Protein AF-A0A1A6H3R3-F1 (afdb_monomer)

Organism: Neotoma lepida (NCBI:txid56216)

Sequence (403 aa):
VIEYALLKLENAYKIPNLRVQGRVCKTNLPSNTAFRGFGFPQGAFVTETWVSAVAAKCHLPPEKVRELNMYKTIDRTIHKQEFDPANLIKCWETCMDNSSYCSRKRAVEEFNQQSFWKKRGIAIIPMKFSVGFPRTFYNQVASRELKIPMSYIHLDEMNTVTVPNTIATGGSTGADVNGRAVQNACQILMKRLEPIISQNPNGTWEEWNIRTDIVMDGCYSINPAVDIGQELKYSPEGVLYTRGPNQYKIPSVTDIPEEFHVSLLTPTQNPKAIYSSKGLGEAGLFLGSSVFFAIADAVAAARKERGLPPMWAMNSPATAELIRMACEDQFTDLPITPEAEAPLGGDAVVRLTGTKYGCGSGGCGACTVMVSRYDPENKKIQYPLHWPGHALGTSGKDKEPCP

Secondary structure (DSSP, 8-state):
-HHHHHHHTTTTB--SS------PPP-SS------TTTTHHHHHHHHHHHHHHHHHHHT--HHHHHHHHB--SSEE-TT--EE--HHHHHHHHHHHHHTTHHHHHHHHHHHHHH-SS---------------S----HHHHHHHHHT--GGG-------TTTSTTPPP--SS-HHHHHHHHHHHHHHHHHHHHHHHHTTSTT--HHHH-S-----------------S-----B-TT--B---STTTS----TTTS-SS-----------TTSGGG----TTTHHHHTHHHHHHHHHHHHHHHHHTTPPP-S--PSS--HHHHHHHS--TTTS----GGGG---SSS------SS----SS---TT------EEETTTTEEE---PPP---------------

Radius of gyration: 30.57 Å; Cα contacts (8 Å, |Δi|>4): 414; chains: 1; bounding box: 110×46×75 Å

InterPro domains:
  IPR001041 2Fe-2S ferredoxin-type iron-sulfur binding domain [PF00111] (352-375)
  IPR006058 2Fe-2S ferredoxin, iron-sulphur binding site [PS00197] (359-367)
  IPR008274 Aldehyde oxidase/xanthine dehydrogenase, first molybdopterin binding domain [PF02738] (1-70)
  IPR012675 Beta-grasp domain superfamily [G3DSA:3.10.20.30] (344-387)
  IPR016208 Aldehyde oxidase/xanthine dehydrogenase-like [PTHR45444] (1-208)
  IPR036010 2Fe-2S ferredoxin-like superfamily [SSF54292] (350-379)
  IPR037165 Aldehyde oxidase/xanthine dehydrogenase, molybdopterin binding domain superfamily [SSF56003] (2-337)
  IPR046867 Aldehyde oxidase/xanthine dehydrogenase, second molybdopterin binding domain [PF20256] (136-198)

Nearest PDB structures (foldseek):
  7orc-assembly1_A  TM=9.063E-01  e=1.364E-25  Homo sapiens
  6q6q-assembly1_A-2  TM=8.972E-01  e=1.618E-23  Homo sapiens
  3b9j-assembly2_K  TM=9.014E-01  e=1.440E-23  Bos taurus
  6abu-assembly1_A  TM=9.031E-01  e=2.218E-20  Rattus norvegicus
  4ytz-assembly1_A  TM=9.040E-01  e=3.534E-20  Rattus norvegicus

Structure (mmCIF, N/CA/C/O backbone):
data_AF-A0A1A6H3R3-F1
#
_entry.id   AF-A0A1A6H3R3-F1
#
loop_
_atom_site.group_PDB
_atom_site.id
_atom_site.type_symbol
_atom_site.label_atom_id
_atom_site.label_alt_id
_atom_site.label_comp_id
_atom_site.label_asym_id
_atom_site.label_entity_id
_atom_site.label_seq_id
_atom_site.pdbx_PDB_ins_code
_atom_site.Cartn_x
_atom_site.Cartn_y
_atom_site.Cartn_z
_atom_site.occupancy
_atom_site.B_iso_or_equiv
_atom_site.auth_seq_id
_atom_site.auth_comp_id
_atom_site.auth_asym_id
_atom_site.auth_atom_id
_atom_site.pdbx_PDB_model_num
ATOM 1 N N . VAL A 1 1 ? 1.326 -15.790 -7.523 1.00 79.56 1 VAL A N 1
ATOM 2 C CA . VAL A 1 1 ? 0.627 -15.170 -6.367 1.00 79.56 1 VAL A CA 1
ATOM 3 C C . VAL A 1 1 ? 1.089 -15.755 -5.037 1.00 79.56 1 VAL A C 1
ATOM 5 O O . VAL A 1 1 ? 1.795 -15.041 -4.345 1.00 79.56 1 VAL A O 1
ATOM 8 N N . ILE A 1 2 ? 0.761 -17.007 -4.664 1.00 82.75 2 ILE A N 1
ATOM 9 C CA . ILE A 1 2 ? 1.041 -17.504 -3.295 1.00 82.75 2 ILE A CA 1
ATOM 10 C C . ILE A 1 2 ? 2.520 -17.379 -2.894 1.00 82.75 2 ILE A C 1
ATOM 12 O O . ILE A 1 2 ? 2.803 -16.810 -1.850 1.00 82.75 2 ILE A O 1
ATOM 16 N N . GLU A 1 3 ? 3.462 -17.773 -3.754 1.00 77.94 3 GLU A N 1
ATOM 17 C CA . GLU A 1 3 ? 4.907 -17.603 -3.522 1.00 77.94 3 GLU A CA 1
ATOM 18 C C . GLU A 1 3 ? 5.292 -16.150 -3.214 1.00 77.94 3 GLU A C 1
ATOM 20 O O . GLU A 1 3 ? 6.033 -15.892 -2.275 1.00 77.94 3 GLU A O 1
ATOM 25 N N . TYR A 1 4 ? 4.747 -15.185 -3.958 1.00 79.88 4 TYR A N 1
ATOM 26 C CA . TYR A 1 4 ? 5.016 -13.758 -3.758 1.00 79.88 4 TYR A CA 1
ATOM 27 C C . TYR A 1 4 ? 4.385 -13.221 -2.470 1.00 79.88 4 TYR A C 1
ATOM 29 O O . TYR A 1 4 ? 4.946 -12.309 -1.869 1.00 79.88 4 TYR A O 1
ATOM 37 N N . ALA A 1 5 ? 3.264 -13.790 -2.014 1.00 86.38 5 ALA A N 1
ATOM 38 C CA . ALA A 1 5 ? 2.752 -13.514 -0.676 1.00 86.38 5 ALA A CA 1
ATOM 39 C C . ALA A 1 5 ? 3.727 -14.052 0.388 1.00 86.38 5 ALA A C 1
ATOM 41 O O . ALA A 1 5 ? 4.127 -13.302 1.274 1.00 86.38 5 ALA A O 1
ATOM 42 N N . LEU A 1 6 ? 4.192 -15.303 0.261 1.00 86.69 6 LEU A N 1
ATOM 43 C CA . LEU A 1 6 ? 5.133 -15.920 1.209 1.00 86.69 6 LEU A CA 1
ATOM 44 C C . LEU A 1 6 ? 6.483 -15.176 1.284 1.00 86.69 6 LEU A C 1
ATOM 46 O O . LEU A 1 6 ? 6.991 -14.938 2.376 1.00 86.69 6 LEU A O 1
ATOM 50 N N . LEU A 1 7 ? 7.034 -14.768 0.136 1.00 81.06 7 LEU A N 1
ATOM 51 C CA . LEU A 1 7 ? 8.320 -14.061 0.011 1.00 81.06 7 LEU A CA 1
ATOM 52 C C . LEU A 1 7 ? 8.273 -12.584 0.444 1.00 81.06 7 LEU A C 1
ATOM 54 O O . LEU A 1 7 ? 9.326 -11.960 0.585 1.00 81.06 7 LEU A O 1
ATOM 58 N N . LYS A 1 8 ? 7.079 -11.995 0.601 1.00 86.25 8 LYS A N 1
ATOM 59 C CA . LYS A 1 8 ? 6.916 -10.564 0.916 1.00 86.25 8 LYS A CA 1
ATOM 60 C C . LYS A 1 8 ? 6.110 -10.274 2.194 1.00 86.25 8 LYS A C 1
ATOM 62 O O . LYS A 1 8 ? 6.109 -9.121 2.616 1.00 86.25 8 LYS A O 1
ATOM 67 N N . LEU A 1 9 ? 5.469 -11.268 2.830 1.00 92.69 9 LEU A N 1
ATOM 68 C CA . LEU A 1 9 ? 4.610 -11.061 4.017 1.00 92.69 9 LEU A CA 1
ATOM 69 C C . LEU A 1 9 ? 5.316 -10.336 5.164 1.00 92.69 9 LEU A C 1
ATOM 71 O O . LEU A 1 9 ? 4.699 -9.520 5.834 1.00 92.69 9 LEU A O 1
ATOM 75 N N . GLU A 1 10 ? 6.611 -10.619 5.349 1.00 92.12 10 GLU A N 1
ATOM 76 C CA . GLU A 1 10 ? 7.461 -10.068 6.412 1.00 92.12 10 GLU A CA 1
ATOM 77 C C . GLU A 1 10 ? 7.453 -8.534 6.444 1.00 92.12 10 GLU A C 1
ATOM 79 O O . GLU A 1 10 ? 7.733 -7.943 7.484 1.00 92.12 10 GLU A O 1
ATOM 84 N N . ASN A 1 11 ? 7.091 -7.893 5.324 1.00 94.94 11 ASN A N 1
ATOM 85 C CA . ASN A 1 11 ? 6.998 -6.451 5.173 1.00 94.94 11 ASN A CA 1
ATOM 86 C C . ASN A 1 11 ? 8.236 -5.755 5.779 1.00 94.94 11 ASN A C 1
ATOM 88 O O . ASN A 1 11 ? 9.368 -6.118 5.464 1.00 94.94 11 ASN A O 1
ATOM 92 N N . ALA A 1 12 ? 8.058 -4.766 6.650 1.00 95.06 12 ALA A N 1
ATOM 93 C CA . ALA A 1 12 ? 9.150 -4.014 7.253 1.00 95.06 12 ALA A CA 1
ATOM 94 C C . ALA A 1 12 ? 9.888 -4.760 8.382 1.00 95.06 12 ALA A C 1
ATOM 96 O O . ALA A 1 12 ? 10.827 -4.197 8.945 1.00 95.06 12 ALA A O 1
ATOM 97 N N . TYR A 1 13 ? 9.481 -5.982 8.741 1.00 97.50 13 TYR A N 1
ATOM 98 C CA . TYR A 1 13 ? 9.802 -6.583 10.035 1.00 97.50 13 TYR A CA 1
ATOM 99 C C . TYR A 1 13 ? 10.842 -7.699 9.962 1.00 97.50 13 TYR A C 1
ATOM 101 O O . TYR A 1 13 ? 10.758 -8.611 9.134 1.00 97.50 13 TYR A O 1
ATOM 109 N N . LYS A 1 14 ? 11.787 -7.676 10.906 1.00 96.12 14 LYS A N 1
ATOM 110 C CA . LYS A 1 14 ? 12.678 -8.801 11.170 1.00 96.12 14 LYS A CA 1
ATOM 111 C C . LYS A 1 14 ? 12.055 -9.706 12.227 1.00 96.12 14 LYS A C 1
ATOM 113 O O . LYS A 1 14 ? 12.158 -9.446 13.420 1.00 96.12 14 LYS A O 1
ATOM 118 N N . ILE A 1 15 ? 11.460 -10.809 11.785 1.00 95.31 15 ILE A N 1
ATOM 119 C CA . ILE A 1 15 ? 11.005 -11.892 12.666 1.00 95.31 15 ILE A CA 1
ATOM 120 C C . ILE A 1 15 ? 12.123 -12.952 12.706 1.00 95.31 15 ILE A C 1
ATOM 122 O O . ILE A 1 15 ? 12.351 -13.602 11.683 1.00 95.31 15 ILE A O 1
ATOM 126 N N . PRO A 1 16 ? 12.853 -13.148 13.828 1.00 94.25 16 PRO A N 1
ATOM 127 C CA . PRO A 1 16 ? 14.031 -14.027 13.849 1.00 94.25 16 PRO A CA 1
ATOM 128 C C . PRO A 1 16 ? 13.708 -15.495 13.550 1.00 94.25 16 PRO A C 1
ATOM 130 O O . PRO A 1 16 ? 14.462 -16.168 12.851 1.00 94.25 16 PRO A O 1
ATOM 133 N N . ASN A 1 17 ? 12.562 -15.970 14.047 1.00 96.12 17 ASN A N 1
ATOM 134 C CA . ASN A 1 17 ? 12.086 -17.344 13.910 1.00 96.12 17 ASN A CA 1
ATOM 135 C C . ASN A 1 17 ? 10.733 -17.351 13.184 1.00 96.12 17 ASN A C 1
ATOM 137 O O . ASN A 1 17 ? 9.680 -17.356 13.816 1.00 96.12 17 ASN A O 1
ATOM 141 N N . LEU A 1 18 ? 10.763 -17.323 11.849 1.00 92.81 18 LEU A N 1
ATOM 142 C CA . LEU A 1 18 ? 9.571 -17.290 10.999 1.00 92.81 18 LEU A CA 1
ATOM 143 C C . LEU A 1 18 ? 9.466 -18.560 10.145 1.00 92.81 18 LEU A C 1
ATOM 145 O O . LEU A 1 18 ? 10.355 -18.859 9.348 1.00 92.81 18 LEU A O 1
ATOM 149 N N . ARG A 1 19 ? 8.341 -19.275 10.265 1.00 92.75 19 ARG A N 1
ATOM 150 C CA . ARG A 1 19 ? 7.942 -20.356 9.353 1.00 92.75 19 ARG A CA 1
ATOM 151 C C . ARG A 1 19 ? 6.573 -20.030 8.773 1.00 92.75 19 ARG A C 1
ATOM 153 O O . ARG A 1 19 ? 5.589 -20.025 9.504 1.00 92.75 19 ARG A O 1
ATOM 160 N N . VAL A 1 20 ? 6.513 -19.826 7.461 1.00 90.81 20 VAL A N 1
ATOM 161 C CA . VAL A 1 20 ? 5.258 -19.665 6.719 1.00 90.81 20 VAL A CA 1
ATOM 162 C C . VAL A 1 20 ? 5.051 -20.841 5.767 1.00 90.81 20 VAL A C 1
ATOM 164 O O . VAL A 1 20 ? 6.008 -21.411 5.246 1.00 90.81 20 VAL A O 1
ATOM 167 N N . GLN A 1 21 ? 3.792 -21.204 5.542 1.00 91.50 21 GLN A N 1
ATOM 168 C CA . GLN A 1 21 ? 3.356 -22.137 4.509 1.00 91.50 21 GLN A CA 1
ATOM 169 C C . GLN A 1 21 ? 2.146 -21.531 3.791 1.00 91.50 21 GLN A C 1
ATOM 171 O O . GLN A 1 21 ? 1.378 -20.782 4.391 1.00 91.50 21 GLN A O 1
ATOM 176 N N . GLY A 1 22 ? 1.974 -21.847 2.510 1.00 87.19 22 GLY A N 1
ATOM 177 C CA . GLY A 1 22 ? 0.857 -21.366 1.702 1.00 87.19 22 GLY A CA 1
ATOM 178 C C . GLY A 1 22 ? 0.350 -22.458 0.774 1.00 87.19 22 GLY A C 1
ATOM 179 O O . GLY A 1 22 ? 1.139 -23.238 0.243 1.00 87.19 22 GLY A O 1
ATOM 180 N N . ARG A 1 23 ? -0.967 -22.514 0.575 1.00 90.69 23 ARG A N 1
ATOM 181 C CA . ARG A 1 23 ? -1.633 -23.481 -0.304 1.00 90.69 23 ARG A CA 1
ATOM 182 C C . ARG A 1 23 ? -2.660 -22.749 -1.158 1.00 90.69 23 ARG A C 1
ATOM 184 O O . ARG A 1 23 ? -3.429 -21.949 -0.636 1.00 90.69 23 ARG A O 1
ATOM 191 N N . VAL A 1 24 ? -2.679 -23.027 -2.459 1.00 87.75 24 VAL A N 1
ATOM 192 C CA . VAL A 1 24 ? -3.758 -22.567 -3.343 1.00 87.75 24 VAL A CA 1
ATOM 193 C C . VAL A 1 24 ? -4.903 -23.570 -3.245 1.00 87.75 24 VAL A C 1
ATOM 195 O O . VAL A 1 24 ? -4.703 -24.762 -3.479 1.00 87.75 24 VAL A O 1
ATOM 198 N N . CYS A 1 25 ? -6.095 -23.097 -2.893 1.00 93.00 25 CYS A N 1
ATOM 199 C CA . CYS A 1 25 ? -7.300 -23.918 -2.839 1.00 93.00 25 CYS A CA 1
ATOM 200 C C . CYS A 1 25 ? -8.098 -23.736 -4.135 1.00 93.00 25 CYS A C 1
ATOM 202 O O . CYS A 1 25 ? -8.493 -22.620 -4.465 1.00 93.00 25 CYS A O 1
ATOM 204 N N . LYS A 1 26 ? -8.341 -24.830 -4.866 1.00 94.69 26 LYS A N 1
ATOM 205 C CA . LYS A 1 26 ? -9.278 -24.841 -5.996 1.00 94.69 26 LYS A CA 1
ATOM 206 C C . LYS A 1 26 ? -10.708 -24.833 -5.449 1.00 94.69 26 LYS A C 1
ATOM 208 O O . LYS A 1 26 ? -11.018 -25.617 -4.558 1.00 94.69 26 LYS A O 1
ATOM 213 N N . THR A 1 27 ? -11.565 -23.985 -6.004 1.00 94.38 27 THR A N 1
ATOM 214 C CA . THR A 1 27 ? -12.999 -23.901 -5.684 1.00 94.38 27 THR A CA 1
ATOM 215 C C . THR A 1 27 ? -13.824 -23.892 -6.975 1.00 94.38 27 THR A C 1
ATOM 217 O O . THR A 1 27 ? -13.267 -23.889 -8.073 1.00 94.38 27 THR A O 1
ATOM 220 N N . ASN A 1 28 ? -15.152 -23.887 -6.849 1.00 95.94 28 ASN A N 1
ATOM 221 C CA . ASN A 1 28 ? -16.098 -23.789 -7.967 1.00 95.94 28 ASN A CA 1
ATOM 222 C C . ASN A 1 28 ? -16.437 -22.331 -8.352 1.00 95.94 28 ASN A C 1
ATOM 224 O O . ASN A 1 28 ? -17.413 -22.092 -9.057 1.00 95.94 28 ASN A O 1
ATOM 228 N N . LEU A 1 29 ? -15.644 -21.359 -7.888 1.00 92.31 29 LEU A N 1
ATOM 229 C CA . LEU A 1 29 ? -15.776 -19.942 -8.239 1.00 92.31 29 LEU A CA 1
ATOM 230 C C . LEU A 1 29 ? -14.977 -19.607 -9.518 1.00 92.31 29 LEU A C 1
ATOM 232 O O . LEU A 1 29 ? -14.100 -20.384 -9.910 1.00 92.31 29 LEU A O 1
ATOM 236 N N . PRO A 1 30 ? -15.223 -18.447 -10.162 1.00 86.31 30 PRO A N 1
ATOM 237 C CA . PRO A 1 30 ? -14.404 -17.968 -11.275 1.00 86.31 30 PRO A CA 1
ATOM 238 C C . PRO A 1 30 ? -12.906 -17.927 -10.936 1.00 86.31 30 PRO A C 1
ATOM 240 O O . PRO A 1 30 ? -12.512 -17.615 -9.810 1.00 86.31 30 PRO A O 1
ATOM 243 N N . SER A 1 31 ? -12.054 -18.228 -11.921 1.00 89.31 31 SER A N 1
ATOM 244 C CA . SER A 1 31 ? -10.605 -18.288 -11.706 1.00 89.31 31 SER A CA 1
ATOM 245 C C . SER A 1 31 ? -10.021 -16.902 -11.434 1.00 89.31 31 SER A C 1
ATOM 247 O O . SER A 1 31 ? -9.825 -16.107 -12.353 1.00 89.31 31 SER A O 1
ATOM 249 N N . ASN A 1 32 ? -9.678 -16.640 -10.173 1.00 89.12 32 ASN A N 1
ATOM 250 C CA . ASN A 1 32 ? -8.906 -15.463 -9.781 1.00 89.12 32 ASN A CA 1
ATOM 251 C C . ASN A 1 32 ? -7.552 -15.412 -10.515 1.00 89.12 32 ASN A C 1
ATOM 253 O O . ASN A 1 32 ? -6.956 -16.444 -10.828 1.00 89.12 32 ASN A O 1
ATOM 257 N N . THR A 1 33 ? -7.057 -14.199 -10.768 1.00 85.19 33 THR A N 1
ATOM 258 C CA . THR A 1 33 ? -5.851 -13.941 -11.570 1.00 85.19 33 THR A CA 1
ATOM 259 C C . THR A 1 33 ? -4.924 -12.923 -10.887 1.00 85.19 33 THR A C 1
ATOM 261 O O . THR A 1 33 ? -5.093 -12.598 -9.710 1.00 85.19 33 THR A O 1
ATOM 264 N N . ALA A 1 34 ? -3.903 -12.449 -11.598 1.00 79.31 34 ALA A N 1
ATOM 265 C CA . ALA A 1 34 ? -3.024 -11.379 -11.148 1.00 79.31 34 ALA A CA 1
ATOM 266 C C . ALA A 1 34 ? -3.806 -10.081 -10.875 1.00 79.31 34 ALA A C 1
ATOM 268 O O . ALA A 1 34 ? -4.594 -9.630 -11.702 1.00 79.31 34 ALA A O 1
ATOM 269 N N . PHE A 1 35 ? -3.516 -9.441 -9.745 1.00 86.62 35 PHE A N 1
ATOM 270 C CA . PHE A 1 35 ? -3.922 -8.068 -9.450 1.00 86.62 35 PHE A CA 1
ATOM 271 C C . PHE A 1 35 ? -2.700 -7.274 -8.976 1.00 86.62 35 PHE A C 1
ATOM 273 O O . PHE A 1 35 ? -1.692 -7.871 -8.580 1.00 86.62 35 PHE A O 1
ATOM 280 N N . ARG A 1 36 ? -2.785 -5.940 -9.012 1.00 80.56 36 ARG A N 1
ATOM 281 C CA . ARG A 1 36 ? -1.736 -5.007 -8.565 1.00 80.56 36 ARG A CA 1
ATOM 282 C C . ARG A 1 36 ? -1.201 -5.426 -7.182 1.00 80.56 36 ARG A C 1
ATOM 284 O O . ARG A 1 36 ? -1.977 -5.660 -6.261 1.00 80.56 36 ARG A O 1
ATOM 291 N N . GLY A 1 37 ? 0.114 -5.593 -7.048 1.00 78.88 37 GLY A N 1
ATOM 292 C CA . GLY A 1 37 ? 0.788 -6.060 -5.826 1.00 78.88 37 GLY A CA 1
ATOM 293 C C . GLY A 1 37 ? 0.979 -7.583 -5.730 1.00 78.88 37 GLY A C 1
ATOM 294 O O . GLY A 1 37 ? 1.778 -8.043 -4.912 1.00 78.88 37 GLY A O 1
ATOM 295 N N . PHE A 1 38 ? 0.292 -8.369 -6.566 1.00 85.06 38 PHE A N 1
ATOM 296 C CA . PHE A 1 38 ? 0.531 -9.797 -6.838 1.00 85.06 38 PHE A CA 1
ATOM 297 C C . PHE A 1 38 ? 0.678 -10.720 -5.603 1.00 85.06 38 PHE A C 1
ATOM 299 O O . PHE A 1 38 ? 1.479 -11.656 -5.593 1.00 85.06 38 PHE A O 1
ATOM 306 N N . GLY A 1 39 ? -0.113 -10.486 -4.552 1.00 86.69 39 GLY A N 1
ATOM 307 C CA . GLY A 1 39 ? -0.076 -11.258 -3.299 1.00 86.69 39 GLY A CA 1
ATOM 308 C C . GLY A 1 39 ? 0.560 -10.520 -2.117 1.00 86.69 39 GLY A C 1
ATOM 309 O O . GLY A 1 39 ? 0.365 -10.933 -0.974 1.00 86.69 39 GLY A O 1
ATOM 310 N N . PHE A 1 40 ? 1.284 -9.419 -2.358 1.00 90.44 40 PHE A N 1
ATOM 311 C CA . PHE A 1 40 ? 1.848 -8.602 -1.279 1.00 90.44 40 PHE A CA 1
ATOM 312 C C . PHE A 1 40 ? 0.784 -7.947 -0.388 1.00 90.44 40 PHE A C 1
ATOM 314 O O . PHE A 1 40 ? 0.913 -8.113 0.823 1.00 90.44 40 PHE A O 1
ATOM 321 N N . PRO A 1 41 ? -0.270 -7.277 -0.913 1.00 93.06 41 PRO A N 1
ATOM 322 C CA . PRO A 1 41 ? -1.287 -6.670 -0.057 1.00 93.06 41 PRO A CA 1
ATOM 323 C C . PRO A 1 41 ? -1.907 -7.690 0.900 1.00 93.06 41 PRO A C 1
ATOM 325 O O . PRO A 1 41 ? -2.024 -7.418 2.086 1.00 93.06 41 PRO A O 1
ATOM 328 N N . GLN A 1 42 ? -2.201 -8.898 0.411 1.00 93.38 42 GLN A N 1
ATOM 329 C CA . GLN A 1 42 ? -2.749 -9.994 1.209 1.00 93.38 42 GLN A CA 1
ATOM 330 C C . GLN A 1 42 ? -1.766 -10.473 2.295 1.00 93.38 42 GLN A C 1
ATOM 332 O O . GLN A 1 42 ? -2.141 -10.576 3.460 1.00 93.38 42 GLN A O 1
ATOM 337 N N . GLY A 1 43 ? -0.508 -10.757 1.933 1.00 94.62 43 GLY A N 1
ATOM 338 C CA . GLY A 1 43 ? 0.492 -11.276 2.877 1.00 94.62 43 GLY A CA 1
ATOM 339 C C . GLY A 1 43 ? 0.924 -10.258 3.938 1.00 94.62 43 GLY A C 1
ATOM 340 O O . GLY A 1 43 ? 1.038 -10.594 5.118 1.00 94.62 43 GLY A O 1
ATOM 341 N N . ALA A 1 44 ? 1.138 -9.005 3.534 1.00 94.81 44 ALA A N 1
ATOM 342 C CA . ALA A 1 44 ? 1.543 -7.939 4.442 1.00 94.81 44 ALA A CA 1
ATOM 343 C C . ALA A 1 44 ? 0.388 -7.484 5.345 1.00 94.81 44 ALA A C 1
ATOM 345 O O . ALA A 1 44 ? 0.616 -7.272 6.532 1.00 94.81 44 ALA A O 1
ATOM 346 N N . PHE A 1 45 ? -0.854 -7.429 4.843 1.00 96.00 45 PHE A N 1
ATOM 347 C CA . PHE A 1 45 ? -2.034 -7.130 5.666 1.00 96.00 45 PHE A CA 1
ATOM 348 C C . PHE A 1 45 ? -2.189 -8.128 6.817 1.00 96.00 45 PHE A C 1
ATOM 350 O O . PHE A 1 45 ? -2.345 -7.713 7.961 1.00 96.00 45 PHE A O 1
ATOM 357 N N . VAL A 1 46 ? -2.050 -9.430 6.538 1.00 95.81 46 VAL A N 1
ATOM 358 C CA . VAL A 1 46 ? -2.069 -10.484 7.567 1.00 95.81 46 VAL A CA 1
ATOM 359 C C . VAL A 1 46 ? -0.987 -10.251 8.632 1.00 95.81 46 VAL A C 1
ATOM 361 O O . VAL A 1 46 ? -1.257 -10.387 9.824 1.00 95.81 46 VAL A O 1
ATOM 364 N N . THR A 1 47 ? 0.212 -9.825 8.227 1.00 96.50 47 THR A N 1
ATOM 365 C CA . THR A 1 47 ? 1.305 -9.519 9.164 1.00 96.50 47 THR A CA 1
ATOM 366 C C . THR A 1 47 ? 1.038 -8.244 9.976 1.00 96.50 47 THR A C 1
ATOM 368 O O . THR A 1 47 ? 1.258 -8.246 11.185 1.00 96.50 47 THR A O 1
ATOM 371 N N . GLU A 1 48 ? 0.483 -7.182 9.384 1.00 97.31 48 GLU A N 1
ATOM 372 C CA . GLU A 1 48 ? 0.040 -5.988 10.127 1.00 97.31 48 GLU A CA 1
ATOM 373 C C . GLU A 1 48 ? -1.100 -6.285 11.110 1.00 97.31 48 GLU A C 1
ATOM 375 O O . GLU A 1 48 ? -1.160 -5.673 12.182 1.00 97.31 48 GLU A O 1
ATOM 380 N N . THR A 1 49 ? -1.984 -7.239 10.790 1.00 95.62 49 THR A N 1
ATOM 381 C CA . THR A 1 49 ? -2.995 -7.739 11.730 1.00 95.62 49 THR A CA 1
ATOM 382 C C . THR A 1 49 ? -2.319 -8.402 12.930 1.00 95.62 49 THR A C 1
ATOM 384 O O . THR A 1 49 ? -2.678 -8.090 14.063 1.00 95.62 49 THR A O 1
ATOM 387 N N . TRP A 1 50 ? -1.291 -9.236 12.721 1.00 93.06 50 TRP A N 1
ATOM 388 C CA . TRP A 1 50 ? -0.515 -9.823 13.824 1.00 93.06 50 TRP A CA 1
ATOM 389 C C . TRP A 1 50 ? 0.206 -8.760 14.664 1.00 93.06 50 TRP A C 1
ATOM 391 O O . TRP A 1 50 ? 0.142 -8.815 15.890 1.00 93.06 50 TRP A O 1
ATOM 401 N N . VAL A 1 51 ? 0.856 -7.774 14.034 1.00 95.38 51 VAL A N 1
ATOM 402 C CA . VAL A 1 51 ? 1.555 -6.688 14.749 1.00 95.38 51 VAL A CA 1
ATOM 403 C C . VAL A 1 51 ? 0.577 -5.853 15.582 1.00 95.38 51 VAL A C 1
ATOM 405 O O . VAL A 1 51 ? 0.854 -5.559 16.746 1.00 95.38 51 VAL A O 1
ATOM 408 N N . SER A 1 52 ? -0.596 -5.535 15.031 1.00 94.06 52 SER A N 1
ATOM 409 C CA . SER A 1 52 ? -1.665 -4.823 15.748 1.00 94.06 52 SER A CA 1
ATOM 410 C C . SER A 1 52 ? -2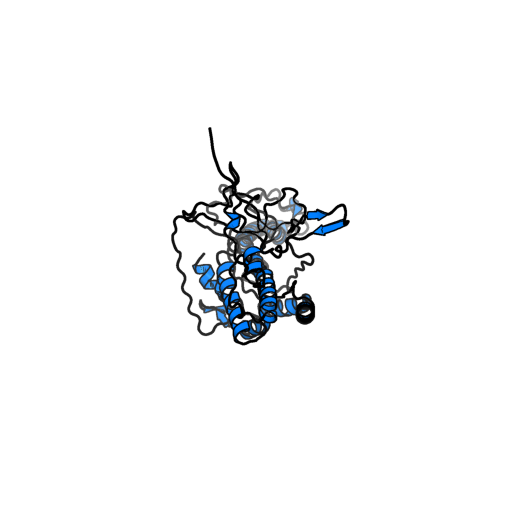.241 -5.658 16.904 1.00 94.06 52 SER A C 1
ATOM 412 O O . SER A 1 52 ? -2.462 -5.127 17.992 1.00 94.06 52 SER A O 1
ATOM 414 N N . ALA A 1 53 ? -2.407 -6.974 16.720 1.00 94.00 53 ALA A N 1
ATOM 415 C CA . ALA A 1 53 ? -2.849 -7.892 17.773 1.00 94.00 53 ALA A CA 1
ATOM 416 C C . ALA A 1 53 ? -1.827 -8.006 18.920 1.00 94.00 53 ALA A C 1
ATOM 418 O O . ALA A 1 53 ? -2.208 -7.985 20.091 1.00 94.00 53 ALA A O 1
ATOM 419 N N . VAL A 1 54 ? -0.528 -8.075 18.600 1.00 94.75 54 VAL A N 1
ATOM 420 C CA . VAL A 1 54 ? 0.564 -8.061 19.590 1.00 94.75 54 VAL A CA 1
ATOM 421 C C . VAL A 1 54 ? 0.585 -6.734 20.349 1.00 94.75 54 VAL A C 1
ATOM 423 O O . VAL A 1 54 ? 0.675 -6.747 21.573 1.00 94.75 54 VAL A O 1
ATOM 426 N N . ALA A 1 55 ? 0.421 -5.597 19.666 1.00 94.44 55 ALA A N 1
ATOM 427 C CA . ALA A 1 55 ? 0.320 -4.286 20.309 1.00 94.44 55 ALA A CA 1
ATOM 428 C C . ALA A 1 55 ? -0.837 -4.219 21.317 1.00 94.44 55 ALA A C 1
ATOM 430 O O . ALA A 1 55 ? -0.615 -3.898 22.487 1.00 94.44 55 ALA A O 1
ATOM 431 N N . ALA A 1 56 ? -2.039 -4.642 20.911 1.00 91.38 56 ALA A N 1
ATOM 432 C CA . ALA A 1 56 ? -3.191 -4.741 21.805 1.00 91.38 56 ALA A CA 1
ATOM 433 C C . ALA A 1 56 ? -2.935 -5.686 22.997 1.00 91.38 56 ALA A C 1
ATOM 435 O O . ALA A 1 56 ? -3.329 -5.377 24.123 1.00 91.38 56 ALA A O 1
ATOM 436 N N . LYS A 1 57 ? -2.255 -6.822 22.774 1.00 92.12 57 LYS A N 1
ATOM 437 C CA . LYS A 1 57 ? -2.005 -7.847 23.803 1.00 92.12 57 LYS A CA 1
ATOM 438 C C . LYS A 1 57 ? -0.901 -7.468 24.793 1.00 92.12 57 LYS A C 1
ATOM 440 O O . LYS A 1 57 ? -0.959 -7.893 25.943 1.00 92.12 57 LYS A O 1
ATOM 445 N N . CYS A 1 58 ? 0.070 -6.668 24.361 1.00 93.06 58 CYS A N 1
ATOM 446 C CA . CYS A 1 58 ? 1.127 -6.104 25.201 1.00 93.06 58 CYS A CA 1
ATOM 447 C C . CYS A 1 58 ? 0.751 -4.743 25.815 1.00 93.06 58 CYS A C 1
ATOM 449 O O . CYS A 1 58 ? 1.563 -4.173 26.537 1.00 93.06 58 CYS A O 1
ATOM 451 N N . HIS A 1 59 ? -0.442 -4.211 25.518 1.00 90.75 59 HIS A N 1
ATOM 452 C CA . HIS A 1 59 ? -0.875 -2.853 25.878 1.00 90.75 59 HIS A CA 1
ATOM 453 C C . HIS A 1 59 ? 0.091 -1.749 25.400 1.00 90.75 59 HIS A C 1
ATOM 455 O O . HIS A 1 59 ? 0.223 -0.701 26.033 1.00 90.75 59 HIS A O 1
ATOM 461 N N . LEU A 1 60 ? 0.759 -1.980 24.265 1.00 94.25 60 LEU A N 1
ATOM 462 C CA . LEU A 1 60 ? 1.708 -1.052 23.652 1.00 94.25 60 LEU A CA 1
ATOM 463 C C . LEU A 1 60 ? 1.073 -0.299 22.472 1.00 94.25 60 LEU A C 1
ATOM 465 O O . LEU A 1 60 ? 0.224 -0.858 21.776 1.00 94.25 60 LEU A O 1
ATOM 469 N N . PRO A 1 61 ? 1.519 0.935 22.175 1.00 94.56 61 PRO A N 1
ATOM 470 C CA . PRO A 1 61 ? 1.120 1.632 20.958 1.00 94.56 61 PRO A CA 1
ATOM 471 C C . PRO A 1 61 ? 1.525 0.846 19.692 1.00 94.56 61 PRO A C 1
ATOM 473 O O . PRO A 1 61 ? 2.680 0.404 19.609 1.00 94.56 61 PRO A O 1
ATOM 476 N N . PRO A 1 62 ? 0.642 0.681 18.685 1.00 95.62 62 PRO A N 1
ATOM 477 C CA . PRO A 1 62 ? 0.953 -0.086 17.477 1.00 95.62 62 PRO A CA 1
ATOM 478 C C . PRO A 1 62 ? 2.202 0.401 16.738 1.00 95.62 62 PRO A C 1
ATOM 480 O O . PRO A 1 62 ? 3.020 -0.415 16.319 1.00 95.62 62 PRO A O 1
ATOM 483 N N . GLU A 1 63 ? 2.410 1.714 16.636 1.00 96.44 63 GLU A N 1
ATOM 484 C CA . GLU A 1 63 ? 3.608 2.301 16.030 1.00 96.44 63 GLU A CA 1
ATOM 485 C C . GLU A 1 63 ? 4.904 1.909 16.762 1.00 96.44 63 GLU A C 1
ATOM 487 O O . GLU A 1 63 ? 5.941 1.748 16.123 1.00 96.44 63 GLU A O 1
ATOM 492 N N . LYS A 1 64 ? 4.853 1.655 18.077 1.00 97.12 64 LYS A N 1
ATOM 493 C CA . LYS A 1 64 ? 6.026 1.221 18.850 1.00 97.12 64 LYS A CA 1
ATOM 494 C C . LYS A 1 64 ? 6.312 -0.268 18.705 1.00 97.12 64 LYS A C 1
ATOM 496 O O . LYS A 1 64 ? 7.478 -0.639 18.609 1.00 97.12 64 LYS A O 1
ATOM 501 N N . VAL A 1 65 ? 5.296 -1.120 18.562 1.00 97.69 65 VAL A N 1
ATOM 502 C CA . VAL A 1 65 ? 5.530 -2.529 18.185 1.00 97.69 65 VAL A CA 1
ATOM 503 C C . VAL A 1 65 ? 6.069 -2.633 16.753 1.00 97.69 65 VAL A C 1
ATOM 505 O O . VAL A 1 65 ? 6.974 -3.435 16.506 1.00 97.69 65 VAL A O 1
ATOM 508 N N . ARG A 1 66 ? 5.601 -1.775 15.834 1.00 97.75 66 ARG A N 1
ATOM 509 C CA . ARG A 1 66 ? 6.170 -1.639 14.481 1.00 97.75 66 ARG A CA 1
ATOM 510 C C . ARG A 1 66 ? 7.637 -1.216 14.528 1.00 97.75 66 ARG A C 1
ATOM 512 O O . ARG A 1 66 ? 8.478 -1.909 13.963 1.00 97.75 66 ARG A O 1
ATOM 519 N N . GLU A 1 67 ? 7.961 -0.144 15.252 1.00 96.94 67 GLU A N 1
ATOM 520 C CA . GLU A 1 67 ? 9.344 0.320 15.426 1.00 96.94 67 GLU A CA 1
ATOM 521 C C . GLU A 1 67 ? 10.259 -0.749 16.026 1.00 96.94 67 GLU A C 1
ATOM 523 O O . GLU A 1 67 ? 11.368 -0.920 15.525 1.00 96.94 67 GLU A O 1
ATOM 528 N N . LEU A 1 68 ? 9.826 -1.467 17.067 1.00 97.38 68 LEU A N 1
ATOM 529 C CA . LEU A 1 68 ? 10.641 -2.485 17.742 1.00 97.38 68 LEU A CA 1
ATOM 530 C C . LEU A 1 68 ? 11.007 -3.661 16.826 1.00 97.38 68 LEU A C 1
ATOM 532 O O . LEU A 1 68 ? 12.115 -4.182 16.926 1.00 97.38 68 LEU A O 1
ATOM 536 N N . ASN A 1 69 ? 10.104 -4.060 15.925 1.00 97.62 69 ASN A N 1
ATOM 537 C CA . ASN A 1 69 ? 10.303 -5.210 15.036 1.00 97.62 69 ASN A CA 1
ATOM 538 C C . ASN A 1 69 ? 10.831 -4.830 13.640 1.00 97.62 69 ASN A C 1
ATOM 540 O O . ASN A 1 69 ? 11.192 -5.715 12.864 1.00 97.62 69 ASN A O 1
ATOM 544 N N . MET A 1 70 ? 10.864 -3.542 13.281 1.00 97.06 70 MET A N 1
ATOM 545 C CA . MET A 1 70 ? 11.341 -3.082 11.972 1.00 97.06 70 MET A CA 1
ATOM 546 C C . MET A 1 70 ? 12.852 -3.313 11.797 1.00 97.06 70 MET A C 1
ATOM 548 O O . MET A 1 70 ? 13.621 -3.059 12.724 1.00 97.06 70 MET A O 1
ATOM 552 N N . TYR A 1 71 ? 13.284 -3.743 10.601 1.00 95.06 71 TYR A N 1
ATOM 553 C CA . TYR A 1 71 ? 14.707 -3.914 10.252 1.00 95.06 71 TYR A CA 1
ATOM 554 C C . TYR A 1 71 ? 15.543 -2.674 10.641 1.00 95.06 71 TYR A C 1
ATOM 556 O O . TYR A 1 71 ? 15.188 -1.550 10.284 1.00 95.06 71 TYR A O 1
ATOM 564 N N . LYS A 1 72 ? 16.657 -2.884 11.362 1.00 93.25 72 LYS A N 1
ATOM 565 C CA . LYS A 1 72 ? 17.522 -1.812 11.912 1.00 93.25 72 LYS A CA 1
ATOM 566 C C . LYS A 1 72 ? 18.872 -1.665 11.219 1.00 93.25 72 LYS A C 1
ATOM 568 O O . LYS A 1 72 ? 19.358 -0.554 11.053 1.00 93.25 72 LYS A O 1
ATOM 573 N N . THR A 1 73 ? 19.468 -2.780 10.822 1.00 95.12 73 THR A N 1
ATOM 574 C CA . THR A 1 73 ? 20.771 -2.863 10.152 1.00 95.12 73 THR A CA 1
ATOM 575 C C . THR A 1 73 ? 20.633 -3.671 8.868 1.00 95.12 73 THR A C 1
ATOM 577 O O . THR A 1 73 ? 19.593 -4.292 8.639 1.00 95.12 73 THR A O 1
ATOM 580 N N . ILE A 1 74 ? 21.688 -3.703 8.049 1.00 92.31 74 ILE A N 1
ATOM 581 C CA . ILE A 1 74 ? 21.780 -4.655 6.937 1.00 92.31 74 ILE A CA 1
ATOM 582 C C . ILE A 1 74 ? 21.602 -6.074 7.495 1.00 92.31 74 ILE A C 1
ATOM 584 O O . ILE A 1 74 ? 22.267 -6.457 8.459 1.00 92.31 74 ILE A O 1
ATOM 588 N N . ASP A 1 75 ? 20.658 -6.820 6.928 1.00 92.44 75 ASP A N 1
ATOM 589 C CA . ASP A 1 75 ? 20.233 -8.131 7.422 1.00 92.44 75 ASP A CA 1
ATOM 590 C C . ASP A 1 75 ? 19.541 -8.924 6.293 1.00 92.44 75 ASP A C 1
ATOM 592 O O . ASP A 1 75 ? 19.378 -8.445 5.168 1.00 92.44 75 ASP A O 1
ATOM 596 N N . ARG A 1 76 ? 19.153 -10.172 6.561 1.00 85.56 76 ARG A N 1
ATOM 597 C CA . ARG A 1 76 ? 18.568 -11.107 5.600 1.00 85.56 76 ARG A CA 1
ATOM 598 C C . ARG A 1 76 ? 17.075 -11.335 5.826 1.00 85.56 76 ARG A C 1
ATOM 600 O O . ARG A 1 76 ? 16.637 -11.646 6.938 1.00 85.56 76 ARG A O 1
ATOM 607 N N . THR A 1 77 ? 16.356 -11.273 4.710 1.00 85.06 77 THR A N 1
ATOM 608 C CA . THR A 1 77 ? 14.957 -11.691 4.507 1.00 85.06 77 THR A CA 1
ATOM 609 C C . THR A 1 77 ? 14.737 -13.190 4.759 1.00 85.06 77 THR A C 1
ATOM 611 O O . THR A 1 77 ? 15.696 -13.969 4.873 1.00 85.06 77 THR A O 1
ATOM 614 N N . ILE A 1 78 ? 13.475 -13.633 4.796 1.00 84.69 78 ILE A N 1
ATOM 615 C CA . ILE A 1 78 ? 13.088 -15.045 4.954 1.00 84.69 78 ILE A CA 1
ATOM 616 C C . ILE A 1 78 ? 13.829 -15.974 3.972 1.00 84.69 78 ILE A C 1
ATOM 618 O O . ILE A 1 78 ? 14.434 -16.963 4.408 1.00 84.69 78 ILE A O 1
ATOM 622 N N . HIS A 1 79 ? 13.892 -15.595 2.689 1.00 79.00 79 HIS A N 1
ATOM 623 C CA . HIS A 1 79 ? 14.593 -16.284 1.590 1.00 79.00 79 HIS A CA 1
ATOM 624 C C . HIS A 1 79 ? 16.083 -15.920 1.466 1.00 79.00 79 HIS A C 1
ATOM 626 O O . HIS A 1 79 ? 16.701 -16.131 0.426 1.00 79.00 79 HIS A O 1
ATOM 632 N N . LYS A 1 80 ? 16.678 -15.401 2.545 1.00 80.12 80 LYS A N 1
ATOM 633 C CA . LYS A 1 80 ? 18.119 -15.144 2.740 1.00 80.12 80 LYS A CA 1
ATOM 634 C C . LYS A 1 80 ? 18.751 -14.072 1.849 1.00 80.12 80 LYS A C 1
ATOM 636 O O . LYS A 1 80 ? 19.942 -13.809 1.999 1.00 80.12 80 LYS A O 1
ATOM 641 N N . GLN A 1 81 ? 17.970 -13.396 1.007 1.00 75.69 81 GLN A N 1
ATOM 642 C CA . GLN A 1 81 ? 18.405 -12.188 0.309 1.00 75.69 81 GLN A CA 1
ATOM 643 C C . GLN A 1 81 ? 18.714 -11.078 1.324 1.00 75.69 81 GLN A C 1
ATOM 645 O O . GLN A 1 81 ? 17.924 -10.836 2.240 1.00 75.69 81 GLN A O 1
ATOM 650 N N . GLU A 1 82 ? 19.848 -10.410 1.136 1.00 85.44 82 GLU A N 1
ATOM 651 C CA . GLU A 1 82 ? 20.286 -9.252 1.916 1.00 85.44 82 GLU A CA 1
ATOM 652 C C . GLU A 1 82 ? 19.449 -7.998 1.611 1.00 85.44 82 GLU A C 1
ATOM 654 O O . GLU A 1 82 ? 19.026 -7.771 0.472 1.00 85.44 82 GLU A O 1
ATOM 659 N N . PHE A 1 83 ? 19.207 -7.188 2.640 1.00 84.44 83 PHE A N 1
ATOM 660 C CA . PHE A 1 83 ? 18.414 -5.967 2.589 1.00 84.44 83 PHE A CA 1
ATOM 661 C C . PHE A 1 83 ? 19.035 -4.884 3.481 1.00 84.44 83 PHE A C 1
ATOM 663 O O . PHE A 1 83 ? 19.310 -5.129 4.653 1.00 84.44 83 PHE A O 1
ATOM 670 N N . ASP A 1 84 ? 19.209 -3.683 2.926 1.00 87.12 84 ASP A N 1
ATOM 671 C CA . ASP A 1 84 ? 19.576 -2.468 3.658 1.00 87.12 84 ASP A CA 1
ATOM 672 C C . ASP A 1 84 ? 18.307 -1.659 4.014 1.00 87.12 84 ASP A C 1
ATOM 674 O O . ASP A 1 84 ? 17.610 -1.186 3.105 1.00 87.12 84 ASP A O 1
ATOM 678 N N . PRO A 1 85 ? 17.983 -1.481 5.310 1.00 88.38 85 PRO A N 1
ATOM 679 C CA . PRO A 1 85 ? 16.817 -0.727 5.750 1.00 88.38 85 PRO A CA 1
ATOM 680 C C . PRO A 1 85 ? 17.024 0.793 5.811 1.00 88.38 85 PRO A C 1
ATOM 682 O O . PRO A 1 85 ? 16.066 1.488 6.148 1.00 88.38 85 PRO A O 1
ATOM 685 N N . ALA A 1 86 ? 18.196 1.353 5.488 1.00 86.62 86 ALA A N 1
ATOM 686 C CA . ALA A 1 86 ? 18.477 2.782 5.688 1.00 86.62 86 ALA A CA 1
ATOM 687 C C . ALA A 1 86 ? 17.425 3.722 5.059 1.00 86.62 86 ALA A C 1
ATOM 689 O O . ALA A 1 86 ? 17.046 4.727 5.656 1.00 86.62 86 ALA A O 1
ATOM 690 N N . ASN A 1 87 ? 16.898 3.382 3.878 1.00 83.38 87 ASN A N 1
ATOM 691 C CA . ASN A 1 87 ? 15.824 4.152 3.238 1.00 83.38 87 ASN A CA 1
ATOM 692 C C . ASN A 1 87 ? 14.409 3.789 3.738 1.00 83.38 87 ASN A C 1
ATOM 694 O O . ASN A 1 87 ? 13.504 4.606 3.606 1.00 83.38 87 ASN A O 1
ATOM 698 N N . LEU A 1 88 ? 14.200 2.605 4.325 1.00 87.75 88 LEU A N 1
ATOM 699 C CA . LEU A 1 88 ? 12.944 2.234 4.997 1.00 87.75 88 LEU A CA 1
ATOM 700 C C . LEU A 1 88 ? 12.775 3.033 6.298 1.00 87.75 88 LEU A C 1
ATOM 702 O O . LEU A 1 88 ? 11.699 3.569 6.555 1.00 87.75 88 LEU A O 1
ATOM 706 N N . ILE A 1 89 ? 13.857 3.157 7.070 1.00 91.94 89 ILE A N 1
ATOM 707 C CA . ILE A 1 89 ? 13.920 3.940 8.309 1.00 91.94 89 ILE A CA 1
ATOM 708 C C . ILE A 1 89 ? 13.651 5.423 8.006 1.00 91.94 89 ILE A C 1
ATOM 710 O O . ILE A 1 89 ? 12.714 5.990 8.563 1.00 91.94 89 ILE A O 1
ATOM 714 N N . LYS A 1 90 ? 14.334 6.004 7.008 1.00 87.94 90 LYS A N 1
ATOM 715 C CA . LYS A 1 90 ? 14.073 7.385 6.556 1.00 87.94 90 LYS A CA 1
ATOM 716 C C . LYS A 1 90 ? 12.630 7.618 6.100 1.00 87.94 90 LYS A C 1
ATOM 718 O O . LYS A 1 90 ? 12.083 8.680 6.383 1.00 87.94 90 LYS A O 1
ATOM 723 N N . CYS A 1 91 ? 12.003 6.657 5.409 1.00 85.62 91 CYS A N 1
ATOM 724 C CA . CYS A 1 91 ? 10.582 6.752 5.047 1.00 85.62 91 CYS A CA 1
ATOM 725 C C . CYS A 1 91 ? 9.687 6.831 6.291 1.00 85.62 91 CYS A C 1
ATOM 727 O O . CYS A 1 91 ? 8.748 7.621 6.300 1.00 85.62 91 CYS A O 1
ATOM 729 N N . TRP A 1 92 ? 9.965 6.027 7.322 1.00 91.38 92 TRP A N 1
ATOM 730 C CA . TRP A 1 92 ? 9.214 6.039 8.581 1.00 91.38 92 TRP A CA 1
ATOM 731 C C . TRP A 1 92 ? 9.367 7.370 9.320 1.00 91.38 92 TRP A C 1
ATOM 733 O O . TRP A 1 92 ? 8.366 8.001 9.641 1.00 91.38 92 TRP A O 1
ATOM 743 N N . GLU A 1 93 ? 10.605 7.823 9.520 1.00 92.62 93 GLU A N 1
ATOM 744 C CA . GLU A 1 93 ? 10.937 9.079 10.209 1.00 92.62 93 GLU A CA 1
ATOM 745 C C . GLU A 1 93 ? 10.315 10.285 9.489 1.00 92.62 93 GLU A C 1
ATOM 747 O O . GLU A 1 93 ? 9.506 11.008 10.065 1.00 92.62 93 GLU A O 1
ATOM 752 N N . THR A 1 94 ? 10.562 10.416 8.180 1.00 88.44 94 THR A N 1
ATOM 753 C CA . THR A 1 94 ? 9.999 11.505 7.359 1.00 88.44 94 THR A CA 1
ATOM 754 C C . THR A 1 94 ? 8.465 11.478 7.346 1.00 88.44 94 THR A C 1
ATOM 756 O O . THR A 1 94 ? 7.830 12.527 7.283 1.00 88.44 94 THR A O 1
ATOM 759 N N . CYS A 1 95 ? 7.839 10.296 7.414 1.00 87.56 95 CYS A N 1
ATOM 760 C CA . CYS A 1 95 ? 6.382 10.178 7.482 1.00 87.56 95 CYS A CA 1
ATOM 761 C C . CYS A 1 95 ? 5.829 10.559 8.866 1.00 87.56 95 CYS A C 1
ATOM 763 O O . CYS A 1 95 ? 4.820 11.263 8.929 1.00 87.56 95 CYS A O 1
ATOM 765 N N . MET A 1 96 ? 6.486 10.159 9.960 1.00 92.38 96 MET A N 1
ATOM 766 C CA . MET A 1 96 ? 6.128 10.568 11.326 1.00 92.38 96 MET A CA 1
ATOM 767 C C . MET A 1 96 ? 6.157 12.095 11.480 1.00 92.38 96 MET A C 1
ATOM 769 O O . MET A 1 96 ? 5.189 12.674 11.984 1.00 92.38 96 MET A O 1
ATOM 773 N N . ASP A 1 97 ? 7.222 12.728 10.982 1.00 94.12 97 ASP A N 1
ATOM 774 C CA . ASP A 1 97 ? 7.437 14.173 11.073 1.00 94.12 97 ASP A CA 1
ATOM 775 C C . ASP A 1 97 ? 6.478 14.949 10.158 1.00 94.12 97 ASP A C 1
ATOM 777 O O . ASP A 1 97 ? 5.676 15.752 10.643 1.00 94.12 97 ASP A O 1
ATOM 781 N N . ASN A 1 98 ? 6.467 14.658 8.847 1.00 88.62 98 ASN A N 1
ATOM 782 C CA . ASN A 1 98 ? 5.622 15.377 7.882 1.00 88.62 98 ASN A CA 1
ATOM 783 C C . ASN A 1 98 ? 4.122 15.217 8.170 1.00 88.62 98 ASN A C 1
ATOM 785 O O . ASN A 1 98 ? 3.347 16.130 7.897 1.00 88.62 98 ASN A O 1
ATOM 789 N N . SER A 1 99 ? 3.691 14.073 8.717 1.00 85.94 99 SER A N 1
ATOM 790 C CA . SER A 1 99 ? 2.288 13.878 9.112 1.00 85.94 99 SER A CA 1
ATOM 791 C C . SER A 1 99 ? 1.952 14.460 10.487 1.00 85.94 99 SER A C 1
ATOM 793 O O . SER A 1 99 ? 0.770 14.489 10.833 1.00 85.94 99 SER A O 1
ATOM 795 N N . SER A 1 100 ? 2.952 14.902 11.265 1.00 95.94 100 SER A N 1
ATOM 796 C CA . SER A 1 100 ? 2.825 15.311 12.671 1.00 95.94 100 SER A CA 1
ATOM 797 C C . SER A 1 100 ? 2.121 14.256 13.542 1.00 95.94 100 SER A C 1
ATOM 799 O O . SER A 1 100 ? 1.249 14.565 14.362 1.00 95.94 100 SER A O 1
ATOM 801 N N . TYR A 1 101 ? 2.486 12.981 13.361 1.00 93.25 101 TYR A N 1
ATOM 802 C CA . TYR A 1 101 ? 1.777 11.830 13.940 1.00 93.25 101 TYR A CA 1
ATOM 803 C C . TYR A 1 101 ? 1.575 11.950 15.463 1.00 93.25 101 TYR A C 1
ATOM 805 O O . TYR A 1 101 ? 0.466 11.780 15.969 1.00 93.25 101 TYR A O 1
ATOM 813 N N . CYS A 1 102 ? 2.622 12.332 16.201 1.00 94.88 102 CYS A N 1
ATOM 814 C CA . CYS A 1 102 ? 2.622 12.398 17.668 1.00 94.88 102 CYS A CA 1
ATOM 815 C C . CYS A 1 102 ? 1.814 13.566 18.277 1.00 94.88 102 CYS A C 1
ATOM 817 O O . CYS A 1 102 ? 1.559 13.565 19.485 1.00 94.88 102 CYS A O 1
ATOM 819 N N . SER A 1 103 ? 1.416 14.580 17.498 1.00 97.31 103 SER A N 1
ATOM 820 C CA . SER A 1 103 ? 0.449 15.598 17.948 1.00 97.31 103 SER A CA 1
ATOM 821 C C . SER A 1 103 ? -0.974 15.212 17.548 1.00 97.31 103 SER A C 1
ATOM 823 O O . SER A 1 103 ? -1.868 15.235 18.393 1.00 97.31 103 SER A O 1
ATOM 825 N N . ARG A 1 104 ? -1.173 14.744 16.308 1.00 94.19 104 ARG A N 1
ATOM 826 C CA . ARG A 1 104 ? -2.480 14.268 15.822 1.00 94.19 104 ARG A CA 1
ATOM 827 C C . ARG A 1 104 ? -3.012 13.091 16.633 1.00 94.19 104 ARG A C 1
ATOM 829 O O . ARG A 1 104 ? -4.206 13.053 16.903 1.00 94.19 104 ARG A O 1
ATOM 836 N N . LYS A 1 105 ? -2.148 12.173 17.073 1.00 95.62 105 LYS A N 1
ATOM 837 C CA . LYS A 1 105 ? -2.540 11.052 17.936 1.00 95.62 105 LYS A CA 1
ATOM 838 C C . LYS A 1 105 ? -3.110 11.510 19.281 1.00 95.62 105 LYS A C 1
ATOM 840 O O . LYS A 1 105 ? -4.171 11.035 19.666 1.00 95.62 105 LYS A O 1
ATOM 845 N N . ARG A 1 106 ? -2.491 12.502 19.932 1.00 97.56 106 ARG A N 1
ATOM 846 C CA . ARG A 1 106 ? -3.039 13.105 21.161 1.00 97.56 106 ARG A CA 1
ATOM 847 C C . ARG A 1 106 ? -4.388 13.778 20.901 1.00 97.56 106 ARG A C 1
ATOM 849 O O . ARG A 1 106 ? -5.343 13.487 21.605 1.00 97.56 106 ARG A O 1
ATOM 856 N N . ALA A 1 107 ? -4.520 14.538 19.813 1.00 96.38 107 ALA A N 1
ATOM 857 C CA . ALA A 1 107 ? -5.803 15.133 19.418 1.00 96.38 107 ALA A CA 1
ATOM 858 C C . ALA A 1 107 ? -6.898 14.087 19.081 1.00 96.38 107 ALA A C 1
ATOM 860 O O . ALA A 1 107 ? -8.089 14.354 19.247 1.00 96.38 107 ALA A O 1
ATOM 861 N N . VAL A 1 108 ? -6.523 12.887 18.619 1.00 96.06 108 VAL A N 1
ATOM 862 C CA . VAL A 1 108 ? -7.437 11.742 18.440 1.00 96.06 108 VAL A CA 1
ATOM 863 C C . VAL A 1 108 ? -7.840 11.143 19.790 1.00 96.06 108 VAL A C 1
ATOM 865 O O . VAL A 1 108 ? -9.026 10.904 20.011 1.00 96.06 108 VAL A O 1
ATOM 868 N N . GLU A 1 109 ? -6.894 10.950 20.709 1.00 96.00 109 GLU A N 1
ATOM 869 C CA . GLU A 1 109 ? -7.146 10.459 22.071 1.00 96.00 109 GLU A CA 1
ATOM 870 C C . GLU A 1 109 ? -8.016 11.437 22.887 1.00 96.00 109 GLU A C 1
ATOM 872 O O . GLU A 1 109 ? -8.927 11.003 23.592 1.00 96.00 109 GLU A O 1
ATOM 877 N N . GLU A 1 110 ? -7.794 12.746 22.747 1.00 97.75 110 GLU A N 1
ATOM 878 C CA . GLU A 1 110 ? -8.596 13.830 23.333 1.00 97.75 110 GLU A CA 1
ATOM 879 C C . GLU A 1 110 ? -10.019 13.860 22.748 1.00 97.75 110 GLU A C 1
ATOM 881 O O . GLU A 1 110 ? -10.997 13.860 23.496 1.00 97.75 110 GLU A O 1
ATOM 886 N N . PHE A 1 111 ? -10.163 13.807 21.417 1.00 97.50 111 PHE A N 1
ATOM 887 C CA . PHE A 1 111 ? -11.474 13.728 20.758 1.00 97.50 111 PHE A CA 1
ATOM 888 C C . PHE A 1 111 ? -12.257 12.478 21.190 1.00 97.50 111 PHE A C 1
ATOM 890 O O . PHE A 1 111 ? -13.458 12.545 21.457 1.00 97.50 111 PHE A O 1
ATOM 897 N N . ASN A 1 112 ? -11.569 11.340 21.315 1.00 97.50 112 ASN A N 1
ATOM 898 C CA . ASN A 1 112 ? -12.165 10.074 21.735 1.00 97.50 112 ASN A CA 1
ATOM 899 C C . ASN A 1 112 ? -12.614 10.065 23.205 1.00 97.50 112 ASN A C 1
ATOM 901 O O . ASN A 1 112 ? -13.455 9.236 23.543 1.00 97.50 112 ASN A O 1
ATOM 905 N N . GLN A 1 113 ? -12.118 10.970 24.054 1.00 96.50 113 GLN A N 1
ATOM 906 C CA . GLN A 1 113 ? -12.643 11.189 25.412 1.00 96.50 113 GLN A CA 1
ATOM 907 C C . GLN A 1 113 ? -13.885 12.097 25.425 1.00 96.50 113 GLN A C 1
ATOM 909 O O . GLN A 1 113 ? -14.682 12.039 26.356 1.00 96.50 113 GLN A O 1
ATOM 914 N N . GLN A 1 114 ? -14.062 12.934 24.398 1.00 95.50 114 GLN A N 1
ATOM 915 C CA . GLN A 1 114 ? -15.134 13.934 24.315 1.00 95.50 114 GLN A CA 1
ATOM 916 C C . GLN A 1 114 ? -16.373 13.453 23.537 1.00 95.50 114 GLN A C 1
ATOM 918 O O . GLN A 1 114 ? -17.413 14.110 23.580 1.00 95.50 114 GLN A O 1
ATOM 923 N N . SER A 1 115 ? -16.295 12.335 22.803 1.00 91.75 115 SER A N 1
ATOM 924 C CA . SER A 1 115 ? -17.395 11.867 21.949 1.00 91.75 115 SER A CA 1
ATOM 925 C C . SER A 1 115 ? -17.618 10.354 22.016 1.00 91.75 115 SER A C 1
ATOM 927 O O . SER A 1 115 ? -16.824 9.574 21.502 1.00 91.75 115 SER A O 1
ATOM 929 N N . PHE A 1 116 ? -18.735 9.927 22.612 1.00 90.56 116 PHE A N 1
ATOM 930 C CA . PHE A 1 116 ? -19.125 8.512 22.747 1.00 90.56 116 PHE A CA 1
ATOM 931 C C . PHE A 1 116 ? -19.612 7.884 21.423 1.00 90.56 116 PHE A C 1
ATOM 933 O O . PHE A 1 116 ? -19.305 6.740 21.090 1.00 90.56 116 PHE A O 1
ATOM 940 N N . TRP A 1 117 ? -20.374 8.650 20.632 1.00 88.19 117 TRP A N 1
ATOM 941 C CA . TRP A 1 117 ? -21.025 8.172 19.400 1.00 88.19 117 TRP A CA 1
ATOM 942 C C . TRP A 1 117 ? -20.187 8.337 18.127 1.00 88.19 117 TRP A C 1
ATOM 944 O O . TRP A 1 117 ? -20.583 7.855 17.067 1.00 88.19 117 TRP A O 1
ATOM 954 N N . LYS A 1 118 ? -19.039 9.018 18.203 1.00 86.94 118 LYS A N 1
ATOM 955 C CA . LYS A 1 118 ? -18.096 9.182 17.091 1.00 86.94 118 LYS A CA 1
ATOM 956 C C . LYS A 1 118 ? -16.682 9.005 17.624 1.00 86.94 118 LYS A C 1
ATOM 958 O O . LYS A 1 118 ? -16.269 9.766 18.488 1.00 86.94 118 LYS A O 1
ATOM 963 N N . LYS A 1 119 ? -15.926 8.054 17.081 1.00 90.69 119 LYS A N 1
ATOM 964 C CA . LYS A 1 119 ? -14.490 7.918 17.355 1.00 90.69 119 LYS A CA 1
ATOM 965 C C . LYS A 1 119 ? -13.671 8.305 16.131 1.00 90.69 119 LYS A C 1
ATOM 967 O O . LYS A 1 119 ? -14.122 8.156 14.996 1.00 90.69 119 LYS A O 1
ATOM 972 N N . ARG A 1 120 ? -12.464 8.796 16.382 1.00 89.38 120 ARG A N 1
ATOM 973 C CA . ARG A 1 120 ? -11.371 8.899 15.413 1.00 89.38 120 ARG A CA 1
ATOM 974 C C . ARG A 1 120 ? -10.344 7.811 15.725 1.00 89.38 120 ARG A C 1
ATOM 976 O O . ARG A 1 120 ? -10.314 7.286 16.834 1.00 89.38 120 ARG A O 1
ATOM 983 N N . GLY A 1 121 ? -9.492 7.509 14.761 1.00 93.44 121 GLY A N 1
ATOM 984 C CA . GLY A 1 121 ? -8.336 6.642 14.947 1.00 93.44 121 GLY A CA 1
ATOM 985 C C . GLY A 1 121 ? -7.224 7.050 13.992 1.00 93.44 121 GLY A C 1
ATOM 986 O O . GLY A 1 121 ? -7.474 7.789 13.033 1.00 93.44 121 GLY A O 1
ATOM 987 N N . ILE A 1 122 ? -5.995 6.625 14.266 1.00 93.88 122 ILE A N 1
ATOM 988 C CA . ILE A 1 122 ? -4.824 6.993 13.464 1.00 93.88 122 ILE A CA 1
ATOM 989 C C . ILE A 1 122 ? -3.820 5.841 13.381 1.00 93.88 122 ILE A C 1
ATOM 991 O O . ILE A 1 122 ? -3.439 5.235 14.380 1.00 93.88 122 ILE A O 1
ATOM 995 N N . ALA A 1 123 ? -3.332 5.555 12.175 1.00 94.56 123 ALA A N 1
ATOM 996 C CA . ALA A 1 123 ? -2.340 4.514 11.947 1.00 94.56 123 ALA A CA 1
ATOM 997 C C . ALA A 1 123 ? -1.264 4.972 10.961 1.00 94.56 123 ALA A C 1
ATOM 999 O O . ALA A 1 123 ? -1.533 5.708 10.015 1.00 94.56 123 ALA A O 1
ATOM 1000 N N . ILE A 1 124 ? -0.046 4.489 11.187 1.00 92.69 124 ILE A N 1
ATOM 1001 C CA . ILE A 1 124 ? 1.102 4.627 10.293 1.00 92.69 124 ILE A CA 1
ATOM 1002 C C . ILE A 1 124 ? 1.663 3.224 10.034 1.00 92.69 124 ILE A C 1
ATOM 1004 O O . ILE A 1 124 ? 1.834 2.430 10.965 1.00 92.69 124 ILE A O 1
ATOM 1008 N N . ILE A 1 125 ? 1.876 2.902 8.755 1.00 93.50 125 ILE A N 1
ATOM 1009 C CA . ILE A 1 125 ? 2.219 1.560 8.264 1.00 93.50 125 ILE A CA 1
ATOM 1010 C C . ILE A 1 125 ? 3.527 1.651 7.460 1.00 93.50 125 ILE A C 1
ATOM 1012 O O . ILE A 1 125 ? 3.575 2.394 6.478 1.00 93.50 125 ILE A O 1
ATOM 1016 N N . PRO A 1 126 ? 4.595 0.926 7.839 1.00 93.19 126 PRO A N 1
ATOM 1017 C CA . PRO A 1 126 ? 5.839 0.888 7.080 1.00 93.19 126 PRO A CA 1
ATOM 1018 C C . PRO A 1 126 ? 5.706 -0.074 5.889 1.00 93.19 126 PRO A C 1
ATOM 1020 O O . PRO A 1 126 ? 4.846 -0.956 5.881 1.00 93.19 126 PRO A O 1
ATOM 1023 N N . MET A 1 127 ? 6.576 0.042 4.880 1.00 90.69 127 MET A N 1
ATOM 1024 C CA . MET A 1 127 ? 6.494 -0.822 3.697 1.00 90.69 127 MET A CA 1
ATOM 1025 C C . MET A 1 127 ? 7.849 -1.213 3.098 1.00 90.69 127 MET A C 1
ATOM 1027 O O . MET A 1 127 ? 8.613 -0.356 2.653 1.00 90.69 127 MET A O 1
ATOM 1031 N N . LYS A 1 128 ? 8.086 -2.525 2.954 1.00 89.69 128 LYS A N 1
ATOM 1032 C CA . LYS A 1 128 ? 9.201 -3.099 2.175 1.00 89.69 128 LYS A CA 1
ATOM 1033 C C . LYS A 1 128 ? 8.682 -3.838 0.936 1.00 89.69 128 LYS A C 1
ATOM 1035 O O . LYS A 1 128 ? 8.534 -5.059 0.943 1.00 89.69 128 LYS A O 1
ATOM 1040 N N . PHE A 1 129 ? 8.440 -3.108 -0.152 1.00 77.38 129 PHE A N 1
ATOM 1041 C CA . PHE A 1 129 ? 8.038 -3.711 -1.427 1.00 77.38 129 PHE A CA 1
ATOM 1042 C C . PHE A 1 129 ? 9.242 -4.051 -2.328 1.00 77.38 129 PHE A C 1
ATOM 1044 O O . PHE A 1 129 ? 10.098 -3.203 -2.580 1.00 77.38 129 PHE A O 1
ATOM 1051 N N . SER A 1 130 ? 9.293 -5.287 -2.838 1.00 71.38 130 SER A N 1
ATOM 1052 C CA . SER A 1 130 ? 10.255 -5.772 -3.849 1.00 71.38 130 SER A CA 1
ATOM 1053 C C . SER A 1 130 ? 9.588 -5.956 -5.226 1.00 71.38 130 SER A C 1
ATOM 1055 O O . SER A 1 130 ? 8.373 -6.148 -5.294 1.00 71.38 130 SER A O 1
ATOM 1057 N N . VAL A 1 131 ? 10.353 -5.879 -6.326 1.00 61.56 131 VAL A N 1
ATOM 1058 C CA . VAL A 1 131 ? 9.853 -5.418 -7.648 1.00 61.56 131 VAL A CA 1
ATOM 1059 C C . VAL A 1 131 ? 10.264 -6.283 -8.876 1.00 61.56 131 VAL A C 1
ATOM 1061 O O . VAL A 1 131 ? 11.351 -6.854 -8.858 1.00 61.56 131 VAL A O 1
ATOM 1064 N N . GLY A 1 132 ? 9.430 -6.343 -9.943 1.00 56.53 132 GLY A N 1
ATOM 1065 C CA . GLY A 1 132 ? 9.661 -7.033 -11.250 1.00 56.53 132 GLY A CA 1
ATOM 1066 C C . GLY A 1 132 ? 8.543 -6.995 -12.364 1.00 56.53 132 GLY A C 1
ATOM 1067 O O . GLY A 1 132 ? 7.619 -7.776 -12.241 1.00 56.53 132 GLY A O 1
ATOM 1068 N N . PHE A 1 133 ? 8.653 -6.197 -13.468 1.00 38.03 133 PHE A N 1
ATOM 1069 C CA . PHE A 1 133 ? 7.934 -6.139 -14.807 1.00 38.03 133 PHE A CA 1
ATOM 1070 C C . PHE A 1 133 ? 6.954 -5.025 -15.437 1.00 38.03 133 PHE A C 1
ATOM 1072 O O . PHE A 1 133 ? 6.660 -5.177 -16.618 1.00 38.03 133 PHE A O 1
ATOM 1079 N N . PRO A 1 134 ? 6.521 -3.845 -14.883 1.00 29.81 134 PRO A N 1
ATOM 1080 C CA . PRO A 1 134 ? 6.142 -2.617 -15.675 1.00 29.81 134 PRO A CA 1
ATOM 1081 C C . PRO A 1 134 ? 6.673 -1.285 -15.046 1.00 29.81 134 PRO A C 1
ATOM 1083 O O . PRO A 1 134 ? 7.193 -1.352 -13.935 1.00 29.81 134 PRO A O 1
ATOM 1086 N N . ARG A 1 135 ? 6.621 -0.060 -15.621 1.00 38.72 135 ARG A N 1
ATOM 1087 C CA . ARG A 1 135 ? 6.460 0.451 -17.015 1.00 38.72 135 ARG A CA 1
ATOM 1088 C C . ARG A 1 135 ? 6.962 1.918 -17.136 1.00 38.72 135 ARG A C 1
ATOM 1090 O O . ARG A 1 135 ? 7.103 2.585 -16.117 1.00 38.72 135 ARG A O 1
ATOM 1097 N N . THR A 1 136 ? 7.140 2.392 -18.381 1.00 42.97 136 THR A N 1
ATOM 1098 C CA . THR A 1 136 ? 7.175 3.808 -18.850 1.00 42.97 136 THR A CA 1
ATOM 1099 C C . THR A 1 136 ? 8.207 4.781 -18.261 1.00 42.97 136 THR A C 1
ATOM 1101 O O . THR A 1 136 ? 7.909 5.474 -17.297 1.00 42.97 136 THR A O 1
ATOM 1104 N N . PHE A 1 137 ? 9.338 4.946 -18.966 1.00 56.41 137 PHE A N 1
ATOM 1105 C CA . PHE A 1 137 ? 10.137 6.196 -19.036 1.00 56.41 137 PHE A CA 1
ATOM 1106 C C . PHE A 1 137 ? 10.870 6.359 -20.399 1.00 56.41 137 PHE A C 1
ATOM 1108 O O . PHE A 1 137 ? 11.855 7.083 -20.516 1.00 56.41 137 PHE A O 1
ATOM 1115 N N . TYR A 1 138 ? 10.444 5.654 -21.452 1.00 61.25 138 TYR A N 1
ATOM 1116 C CA . TYR A 1 138 ? 11.322 5.336 -22.590 1.00 61.25 138 TYR A CA 1
ATOM 1117 C C . TYR A 1 138 ? 11.732 6.537 -23.453 1.00 61.25 138 TYR A C 1
ATOM 1119 O O . TYR A 1 138 ? 12.905 6.644 -23.796 1.00 61.25 138 TYR A O 1
ATOM 1127 N N . ASN A 1 139 ? 10.842 7.498 -23.719 1.00 65.75 139 ASN A N 1
ATOM 1128 C CA . ASN A 1 139 ? 11.199 8.698 -24.492 1.00 65.75 139 ASN A CA 1
ATOM 1129 C C . ASN A 1 139 ? 12.224 9.578 -23.743 1.00 65.75 139 ASN A C 1
ATOM 1131 O O . ASN A 1 139 ? 13.015 10.265 -24.382 1.00 65.75 139 ASN A O 1
ATOM 1135 N N . GLN A 1 140 ? 12.272 9.518 -22.403 1.00 64.50 140 GLN A N 1
ATOM 1136 C CA . GLN A 1 140 ? 13.320 10.172 -21.603 1.00 64.50 140 GLN A CA 1
ATOM 1137 C C . GLN A 1 140 ? 14.659 9.422 -21.684 1.00 64.50 140 GLN A C 1
ATOM 1139 O O . GLN A 1 140 ? 15.709 10.059 -21.703 1.00 64.50 140 GLN A O 1
ATOM 1144 N N . VAL A 1 141 ? 14.635 8.085 -21.776 1.00 67.62 141 VAL A N 1
ATOM 1145 C CA . VAL A 1 141 ? 15.834 7.271 -22.050 1.00 67.62 141 VAL A CA 1
ATOM 1146 C C . VAL A 1 141 ? 16.387 7.604 -23.434 1.00 67.62 141 VAL A C 1
ATOM 1148 O O . VAL A 1 141 ? 17.545 7.993 -23.549 1.00 67.62 141 VAL A O 1
ATOM 1151 N N . ALA A 1 142 ? 15.553 7.533 -24.473 1.00 68.94 142 ALA A N 1
ATOM 1152 C CA . ALA A 1 142 ? 15.965 7.843 -25.838 1.00 68.94 142 ALA A CA 1
ATOM 1153 C C . ALA A 1 142 ? 16.485 9.287 -25.968 1.00 68.94 142 ALA A C 1
ATOM 1155 O O . ALA A 1 142 ? 17.569 9.494 -26.503 1.00 68.94 142 ALA A O 1
ATOM 1156 N N . SER A 1 143 ? 15.785 10.273 -25.391 1.00 76.25 143 SER A N 1
ATOM 1157 C CA . SER A 1 143 ? 16.213 11.682 -25.383 1.00 76.25 143 SER A CA 1
ATOM 1158 C C . SER A 1 143 ? 17.582 11.862 -24.724 1.00 76.25 143 SER A C 1
ATOM 1160 O O . SER A 1 143 ? 18.431 12.588 -25.241 1.00 76.25 143 SER A O 1
ATOM 1162 N N . ARG A 1 144 ? 17.842 11.149 -23.621 1.00 78.44 144 ARG A N 1
ATOM 1163 C CA . ARG A 1 144 ? 19.106 11.234 -22.885 1.00 78.44 144 ARG A CA 1
ATOM 1164 C C . ARG A 1 144 ? 20.276 10.540 -23.583 1.00 78.44 144 ARG A C 1
ATOM 1166 O O . ARG A 1 144 ? 21.372 11.093 -23.576 1.00 78.44 144 ARG A O 1
ATOM 1173 N N . GLU A 1 145 ? 20.077 9.352 -24.151 1.00 84.69 145 GLU A N 1
ATOM 1174 C CA . GLU A 1 145 ? 21.154 8.619 -24.838 1.00 84.69 145 GLU A CA 1
ATOM 1175 C C . GLU A 1 145 ? 21.476 9.228 -26.213 1.00 84.69 145 GLU A C 1
ATOM 1177 O O . GLU A 1 145 ? 22.649 9.338 -26.566 1.00 84.69 145 GLU A O 1
ATOM 1182 N N . LEU A 1 146 ? 20.456 9.663 -26.965 1.00 81.12 146 LEU A N 1
ATOM 1183 C CA . LEU A 1 146 ? 20.618 10.312 -28.276 1.00 81.12 146 LEU A CA 1
ATOM 1184 C C . LEU A 1 146 ? 20.979 11.806 -28.170 1.00 81.12 146 LEU A C 1
ATOM 1186 O O . LEU A 1 146 ? 21.398 12.402 -29.155 1.00 81.12 146 LEU A O 1
ATOM 1190 N N . LYS A 1 147 ? 20.841 12.405 -26.976 1.00 86.69 147 LYS A N 1
ATOM 1191 C CA . LYS A 1 147 ? 21.100 13.829 -26.669 1.00 86.69 147 LYS A CA 1
ATOM 1192 C C . LYS A 1 147 ? 20.188 14.825 -27.412 1.00 86.69 147 LYS A C 1
ATOM 1194 O O . LYS A 1 147 ? 20.548 15.990 -27.555 1.00 86.69 147 LYS A O 1
ATOM 1199 N N . ILE A 1 148 ? 19.001 14.390 -27.841 1.00 81.94 148 ILE A N 1
ATOM 1200 C CA . ILE A 1 148 ? 18.010 15.203 -28.574 1.00 81.94 148 ILE A CA 1
ATOM 1201 C C . ILE A 1 148 ? 16.781 15.540 -27.713 1.00 81.94 148 ILE A C 1
ATOM 1203 O O . ILE A 1 148 ? 16.462 14.786 -26.786 1.00 81.94 148 ILE A O 1
ATOM 1207 N N . PRO A 1 149 ? 16.045 16.633 -28.000 1.00 78.12 149 PRO A N 1
ATOM 1208 C CA . PRO A 1 149 ? 14.801 16.960 -27.302 1.00 78.12 149 PRO A CA 1
ATOM 1209 C C . PRO A 1 149 ? 13.749 15.848 -27.422 1.00 78.12 149 PRO A C 1
ATOM 1211 O O . PRO A 1 149 ? 13.625 15.208 -28.462 1.00 78.12 149 PRO A O 1
ATOM 1214 N N . MET A 1 150 ? 12.914 15.662 -26.393 1.00 69.06 150 MET A N 1
ATOM 1215 C CA . MET A 1 150 ? 11.834 14.659 -26.429 1.00 69.06 150 MET A CA 1
ATOM 1216 C C . MET A 1 150 ? 10.821 14.875 -27.568 1.00 69.06 150 MET A C 1
ATOM 1218 O O . MET A 1 150 ? 10.175 13.919 -27.980 1.00 69.06 150 MET A O 1
ATOM 1222 N N . SER A 1 151 ? 10.696 16.095 -28.105 1.00 75.81 151 SER A N 1
ATOM 1223 C CA . SER A 1 151 ? 9.852 16.400 -29.270 1.00 75.81 151 SER A CA 1
ATOM 1224 C C . SER A 1 151 ? 10.329 15.751 -30.577 1.00 75.81 151 SER A C 1
ATOM 1226 O O . SER A 1 151 ? 9.538 15.640 -31.506 1.00 75.81 151 SER A O 1
ATOM 1228 N N . TYR A 1 152 ? 11.584 15.293 -30.645 1.00 71.00 152 TYR A N 1
ATOM 1229 C CA . TYR A 1 152 ? 12.141 14.559 -31.789 1.00 71.00 152 TYR A CA 1
ATOM 1230 C C . TYR A 1 152 ? 11.850 13.049 -31.704 1.00 71.00 152 TYR A C 1
ATOM 1232 O O . TYR A 1 152 ? 12.203 12.297 -32.608 1.00 71.00 152 TYR A O 1
ATOM 1240 N N . ILE A 1 153 ? 11.240 12.579 -30.607 1.00 64.69 153 ILE A N 1
ATOM 1241 C CA . ILE A 1 153 ? 11.056 11.154 -30.310 1.00 64.69 153 ILE A CA 1
ATOM 1242 C C . ILE A 1 153 ? 9.564 10.846 -30.238 1.00 64.69 153 ILE A C 1
ATOM 1244 O O . ILE A 1 153 ? 8.907 11.035 -29.209 1.00 64.69 153 ILE A O 1
ATOM 1248 N N . HIS A 1 154 ? 9.045 10.348 -31.356 1.00 64.88 154 HIS A N 1
ATOM 1249 C CA . HIS A 1 154 ? 7.697 9.809 -31.442 1.00 64.88 154 HIS A CA 1
ATOM 1250 C C . HIS A 1 154 ? 7.650 8.345 -30.976 1.00 64.88 154 HIS A C 1
ATOM 1252 O O . HIS A 1 154 ? 8.657 7.637 -30.986 1.00 64.88 154 HIS A O 1
ATOM 1258 N N . LEU A 1 155 ? 6.470 7.909 -30.542 1.00 54.28 155 LEU A N 1
ATOM 1259 C CA . LEU A 1 155 ? 6.187 6.554 -30.095 1.00 54.28 155 LEU A CA 1
ATOM 1260 C C . LEU A 1 155 ? 4.732 6.248 -30.454 1.00 54.28 155 LEU A C 1
ATOM 1262 O O . LEU A 1 155 ? 3.850 7.027 -30.098 1.00 54.28 155 LEU A O 1
ATOM 1266 N N . ASP A 1 156 ? 4.527 5.141 -31.164 1.00 55.91 156 ASP A N 1
ATOM 1267 C CA . ASP A 1 156 ? 3.244 4.736 -31.746 1.00 55.91 156 ASP A CA 1
ATOM 1268 C C . ASP A 1 156 ? 2.593 3.625 -30.890 1.00 55.91 156 ASP A C 1
ATOM 1270 O O . ASP A 1 156 ? 2.213 3.880 -29.744 1.00 55.91 156 ASP A O 1
ATOM 1274 N N . GLU A 1 157 ? 2.534 2.377 -31.369 1.00 45.84 157 GLU A N 1
ATOM 1275 C CA . GLU A 1 157 ? 1.918 1.248 -30.654 1.00 45.84 157 GLU A CA 1
ATOM 1276 C C . GLU A 1 157 ? 2.885 0.110 -30.256 1.00 45.84 157 GLU A C 1
ATOM 1278 O O . GLU A 1 157 ? 4.042 0.036 -30.680 1.00 45.84 157 GLU A O 1
ATOM 1283 N N . MET A 1 158 ? 2.380 -0.821 -29.436 1.00 53.09 158 MET A N 1
ATOM 1284 C CA . MET A 1 158 ? 3.001 -2.130 -29.216 1.00 53.09 158 MET A CA 1
ATOM 1285 C C . MET A 1 158 ? 2.524 -3.103 -30.290 1.00 53.09 158 MET A C 1
ATOM 1287 O O . MET A 1 158 ? 1.326 -3.356 -30.392 1.00 53.09 158 MET A O 1
ATOM 1291 N N . ASN A 1 159 ? 3.452 -3.705 -31.037 1.00 47.44 159 ASN A N 1
ATOM 1292 C CA . ASN A 1 159 ? 3.108 -4.696 -32.048 1.00 47.44 159 ASN A CA 1
ATOM 1293 C C . ASN A 1 159 ? 4.083 -5.887 -32.030 1.00 47.44 159 ASN A C 1
ATOM 1295 O O . ASN A 1 159 ? 5.301 -5.720 -31.961 1.00 47.44 159 ASN A O 1
ATOM 1299 N N . THR A 1 160 ? 3.560 -7.111 -32.128 1.00 47.38 160 THR A N 1
ATOM 1300 C CA . THR A 1 160 ? 4.379 -8.337 -32.189 1.00 47.38 160 THR A CA 1
ATOM 1301 C C . THR A 1 160 ? 5.166 -8.471 -33.496 1.00 47.38 160 THR A C 1
ATOM 1303 O O . THR A 1 160 ? 6.121 -9.245 -33.545 1.00 47.38 160 THR A O 1
ATOM 1306 N N . VAL A 1 161 ? 4.811 -7.696 -34.529 1.00 46.75 161 VAL A N 1
ATOM 1307 C CA . VAL A 1 161 ? 5.578 -7.544 -35.778 1.00 46.75 161 VAL A CA 1
ATOM 1308 C C . VAL A 1 161 ? 6.872 -6.752 -35.555 1.00 46.75 161 VAL A C 1
ATOM 1310 O O . VAL A 1 161 ? 7.884 -7.064 -36.179 1.00 46.75 161 VAL A O 1
ATOM 1313 N N . THR A 1 162 ? 6.870 -5.749 -34.668 1.00 46.50 162 THR A N 1
ATOM 1314 C CA . THR A 1 162 ? 8.046 -4.896 -34.405 1.00 46.50 162 THR A CA 1
ATOM 1315 C C . THR A 1 162 ? 8.904 -5.424 -33.257 1.00 46.50 162 THR A C 1
ATOM 1317 O O . THR A 1 162 ? 10.131 -5.350 -33.333 1.00 46.50 162 THR A O 1
ATOM 1320 N N . VAL A 1 163 ? 8.289 -6.014 -32.225 1.00 57.91 163 VAL A N 1
ATOM 1321 C CA . VAL A 1 163 ? 8.996 -6.705 -31.134 1.00 57.91 163 VAL A CA 1
ATOM 1322 C C . VAL A 1 163 ? 8.326 -8.061 -30.846 1.00 57.91 163 VAL A C 1
ATOM 1324 O O . VAL A 1 163 ? 7.358 -8.125 -30.086 1.00 57.91 163 VAL A O 1
ATOM 1327 N N . PRO A 1 164 ? 8.817 -9.172 -31.427 1.00 51.94 164 PRO A N 1
ATOM 1328 C CA . PRO A 1 164 ? 8.301 -10.507 -31.132 1.00 51.94 164 PRO A CA 1
ATOM 1329 C C . PRO A 1 164 ? 8.768 -11.015 -29.756 1.00 51.94 164 PRO A C 1
ATOM 1331 O O . PRO A 1 164 ? 9.765 -10.556 -29.202 1.00 51.94 164 PRO A O 1
ATOM 1334 N N . ASN A 1 165 ? 8.078 -12.034 -29.229 1.00 66.25 165 ASN A N 1
ATOM 1335 C CA . ASN A 1 165 ? 8.445 -12.768 -28.005 1.00 66.25 165 ASN A CA 1
ATOM 1336 C C . ASN A 1 165 ? 8.551 -11.914 -26.717 1.00 66.25 165 ASN A C 1
ATOM 1338 O O . ASN A 1 165 ? 9.292 -12.255 -25.794 1.00 66.25 165 ASN A O 1
ATOM 1342 N N . THR A 1 166 ? 7.798 -10.815 -26.625 1.00 59.94 166 THR A N 1
ATOM 1343 C CA . THR A 1 166 ? 7.734 -9.957 -25.429 1.00 59.94 166 THR A CA 1
ATOM 1344 C C . THR A 1 166 ? 7.127 -10.657 -24.210 1.00 59.94 166 THR A C 1
ATOM 1346 O O . THR A 1 166 ? 6.173 -11.426 -24.327 1.00 59.94 166 THR A O 1
ATOM 1349 N N . ILE A 1 167 ? 7.619 -10.317 -23.015 1.00 65.31 167 ILE A N 1
ATOM 1350 C CA . ILE A 1 167 ? 7.095 -10.805 -21.730 1.00 65.31 167 ILE A CA 1
ATOM 1351 C C . ILE A 1 167 ? 5.944 -9.904 -21.243 1.00 65.31 167 ILE A C 1
ATOM 1353 O O . ILE A 1 167 ? 5.984 -8.682 -21.394 1.00 65.31 167 ILE A O 1
ATOM 1357 N N . ALA A 1 168 ? 4.924 -10.505 -20.621 1.00 62.28 168 ALA A N 1
ATOM 1358 C CA . ALA A 1 168 ? 3.776 -9.796 -20.055 1.00 62.28 168 ALA A CA 1
ATOM 1359 C C . ALA A 1 168 ? 4.175 -8.757 -18.982 1.00 62.28 168 ALA A C 1
ATOM 1361 O O . ALA A 1 168 ? 5.004 -9.007 -18.107 1.00 62.28 168 ALA A O 1
ATOM 1362 N N . THR A 1 169 ? 3.552 -7.580 -19.026 1.00 59.56 169 THR A N 1
ATOM 1363 C CA . THR A 1 169 ? 4.052 -6.370 -18.352 1.00 59.56 169 THR A CA 1
ATOM 1364 C C . THR A 1 169 ? 3.394 -6.126 -16.971 1.00 59.56 169 THR A C 1
ATOM 1366 O O . THR A 1 169 ? 2.516 -5.265 -16.834 1.00 59.56 169 THR A O 1
ATOM 1369 N N . GLY A 1 170 ? 3.806 -6.866 -15.926 1.00 58.25 170 GLY A N 1
ATOM 1370 C CA . GLY A 1 170 ? 3.257 -6.772 -14.550 1.00 58.25 170 GLY A CA 1
ATOM 1371 C C . GLY A 1 170 ? 4.197 -7.268 -13.427 1.00 58.25 170 GLY A C 1
ATOM 1372 O O . GLY A 1 170 ? 4.839 -8.288 -13.618 1.00 58.25 170 GLY A O 1
ATOM 1373 N N . GLY A 1 171 ? 4.272 -6.565 -12.274 1.00 56.81 171 GLY A N 1
ATOM 1374 C CA . GLY A 1 171 ? 5.082 -6.928 -11.081 1.00 56.81 171 GLY A CA 1
ATOM 1375 C C . GLY A 1 171 ? 6.204 -5.959 -10.568 1.00 56.81 171 GLY A C 1
ATOM 1376 O O . GLY A 1 171 ? 6.756 -6.203 -9.496 1.00 56.81 171 GLY A O 1
ATOM 1377 N N . SER A 1 172 ? 6.533 -4.855 -11.277 1.00 54.62 172 SER A N 1
ATOM 1378 C CA . SER A 1 172 ? 7.305 -3.612 -10.893 1.00 54.62 172 SER A CA 1
ATOM 1379 C C . SER A 1 172 ? 8.726 -3.240 -11.463 1.00 54.62 172 SER A C 1
ATOM 1381 O O . SER A 1 172 ? 9.451 -2.508 -10.805 1.00 54.62 172 SER A O 1
ATOM 1383 N N . THR A 1 173 ? 9.144 -3.625 -12.683 1.00 55.31 173 THR A N 1
ATOM 1384 C CA . THR A 1 173 ? 10.457 -3.264 -13.337 1.00 55.31 173 THR A CA 1
ATOM 1385 C C . THR A 1 173 ? 10.444 -3.170 -14.881 1.00 55.31 173 THR A C 1
ATOM 1387 O O . THR A 1 173 ? 11.484 -3.218 -15.535 1.00 55.31 173 THR A O 1
ATOM 1390 N N . GLY A 1 174 ? 9.287 -3.064 -15.532 1.00 58.56 174 GLY A N 1
ATOM 1391 C CA . GLY A 1 174 ? 9.233 -3.014 -17.010 1.00 58.56 174 GLY A CA 1
ATOM 1392 C C . GLY A 1 174 ? 9.836 -1.730 -17.575 1.00 58.56 174 GLY A C 1
ATOM 1393 O O . GLY A 1 174 ? 10.387 -1.742 -18.669 1.00 58.56 174 GLY A O 1
ATOM 1394 N N . ALA A 1 175 ? 9.822 -0.660 -16.770 1.00 60.34 175 ALA A N 1
ATOM 1395 C CA . ALA A 1 175 ? 10.618 0.540 -16.999 1.00 60.34 175 ALA A CA 1
ATOM 1396 C C . ALA A 1 175 ? 12.113 0.213 -17.135 1.00 60.34 175 ALA A C 1
ATOM 1398 O O . ALA A 1 175 ? 12.768 0.721 -18.037 1.00 60.34 175 ALA A O 1
ATOM 1399 N N . ASP A 1 176 ? 12.640 -0.659 -16.269 1.00 60.16 176 ASP A N 1
ATOM 1400 C CA . ASP A 1 176 ? 14.049 -1.040 -16.257 1.00 60.16 176 ASP A CA 1
ATOM 1401 C C . ASP A 1 176 ? 14.406 -1.935 -17.446 1.00 60.16 176 ASP A C 1
ATOM 1403 O O . ASP A 1 176 ? 15.354 -1.624 -18.158 1.00 60.16 176 ASP A O 1
ATOM 1407 N N . VAL A 1 177 ? 13.667 -3.022 -17.705 1.00 65.19 177 VAL A N 1
ATOM 1408 C CA . VAL A 1 177 ? 14.056 -3.969 -18.772 1.00 65.19 177 VAL A CA 1
ATOM 1409 C C . VAL A 1 177 ? 13.883 -3.380 -20.174 1.00 65.19 177 VAL A C 1
ATOM 1411 O O . VAL A 1 177 ? 14.827 -3.417 -20.963 1.00 65.19 177 VAL A O 1
ATOM 1414 N N . ASN A 1 178 ? 12.745 -2.742 -20.465 1.00 69.00 178 ASN A N 1
ATOM 1415 C CA . ASN A 1 178 ? 12.532 -2.104 -21.766 1.00 69.00 178 ASN A CA 1
ATOM 1416 C C . ASN A 1 178 ? 13.323 -0.792 -21.862 1.00 69.00 178 ASN A C 1
ATOM 1418 O O . ASN A 1 178 ? 13.830 -0.466 -22.928 1.00 69.00 178 ASN A O 1
ATOM 1422 N N . GLY A 1 179 ? 13.532 -0.078 -20.749 1.00 66.81 179 GLY A N 1
ATOM 1423 C CA . GLY A 1 179 ? 14.432 1.074 -20.706 1.00 66.81 179 GLY A CA 1
ATOM 1424 C C . GLY A 1 179 ? 15.878 0.693 -21.021 1.00 66.81 179 GLY A C 1
ATOM 1425 O O . GLY A 1 179 ? 16.532 1.396 -21.781 1.00 66.81 179 GLY A O 1
ATOM 1426 N N . ARG A 1 180 ? 16.378 -0.447 -20.524 1.00 70.62 180 ARG A N 1
ATOM 1427 C CA . ARG A 1 180 ? 17.698 -0.977 -20.911 1.00 70.62 180 ARG A CA 1
ATOM 1428 C C . ARG A 1 180 ? 17.740 -1.426 -22.376 1.00 70.62 180 ARG A C 1
ATOM 1430 O O . ARG A 1 180 ? 18.768 -1.229 -23.016 1.00 70.62 180 ARG A O 1
ATOM 1437 N N . ALA A 1 181 ? 16.648 -1.963 -22.926 1.00 74.69 181 ALA A N 1
ATOM 1438 C CA . ALA A 1 181 ? 16.556 -2.287 -24.354 1.00 74.69 181 ALA A CA 1
ATOM 1439 C C . ALA A 1 181 ? 16.610 -1.025 -25.241 1.00 74.69 181 ALA A C 1
ATOM 1441 O O . ALA A 1 181 ? 17.415 -0.969 -26.170 1.00 74.69 181 ALA A O 1
ATOM 1442 N N . VAL A 1 182 ? 15.837 0.012 -24.896 1.00 71.94 182 VAL A N 1
ATOM 1443 C CA . VAL A 1 182 ? 15.852 1.336 -25.549 1.00 71.94 182 VAL A CA 1
ATOM 1444 C C . VAL A 1 182 ? 17.232 1.984 -25.422 1.00 71.94 182 VAL A C 1
ATOM 1446 O O . VAL A 1 182 ? 17.792 2.424 -26.421 1.00 71.94 182 VAL A O 1
ATOM 1449 N N . GLN A 1 183 ? 17.833 1.965 -24.227 1.00 75.38 183 GLN A N 1
ATOM 1450 C CA . GLN A 1 183 ? 19.194 2.457 -23.998 1.00 75.38 183 GLN A CA 1
ATOM 1451 C C . GLN A 1 183 ? 20.208 1.753 -24.908 1.00 75.38 183 GLN A C 1
ATOM 1453 O O . GLN A 1 183 ? 20.991 2.422 -25.575 1.00 75.38 183 GLN A O 1
ATOM 1458 N N . ASN A 1 184 ? 20.171 0.420 -24.981 1.00 77.44 184 ASN A N 1
ATOM 1459 C CA . ASN A 1 184 ? 21.048 -0.360 -25.853 1.00 77.44 184 ASN A CA 1
ATOM 1460 C C . ASN A 1 184 ? 20.844 -0.005 -27.338 1.00 77.44 184 ASN A C 1
ATOM 1462 O O . ASN A 1 184 ? 21.820 0.209 -28.055 1.00 77.44 184 ASN A O 1
ATOM 1466 N N . ALA A 1 185 ? 19.596 0.126 -27.800 1.00 76.06 185 ALA A N 1
ATOM 1467 C CA . ALA A 1 185 ? 19.296 0.531 -29.174 1.00 76.06 185 ALA A CA 1
ATOM 1468 C C . ALA A 1 185 ? 19.849 1.932 -29.500 1.00 76.06 185 ALA A C 1
ATOM 1470 O O . ALA A 1 185 ? 20.531 2.108 -30.512 1.00 76.06 185 ALA A O 1
ATOM 1471 N N . CYS A 1 186 ? 19.637 2.910 -28.615 1.00 81.69 186 CYS A N 1
ATOM 1472 C CA . CYS A 1 186 ? 20.182 4.257 -28.765 1.00 81.69 186 CYS A CA 1
ATOM 1473 C C . CYS A 1 186 ? 21.719 4.270 -28.735 1.00 81.69 186 CYS A C 1
ATOM 1475 O O . CYS A 1 186 ? 22.334 4.942 -29.557 1.00 81.69 186 CYS A O 1
ATOM 1477 N N . GLN A 1 187 ? 22.359 3.488 -27.861 1.00 82.94 187 GLN A N 1
ATOM 1478 C CA . GLN A 1 187 ? 23.823 3.383 -27.791 1.00 82.94 187 GLN A CA 1
ATOM 1479 C C . GLN A 1 187 ? 24.427 2.711 -29.036 1.00 82.94 187 GLN A C 1
ATOM 1481 O O . GLN A 1 187 ? 25.485 3.133 -29.507 1.00 82.94 187 GLN A O 1
ATOM 1486 N N . ILE A 1 188 ? 23.744 1.721 -29.624 1.00 77.94 188 ILE A N 1
ATOM 1487 C CA . ILE A 1 188 ? 24.123 1.123 -30.915 1.00 77.94 188 ILE A CA 1
ATOM 1488 C C . ILE A 1 188 ? 24.045 2.162 -32.044 1.00 77.94 188 ILE A C 1
ATOM 1490 O O . ILE A 1 188 ? 24.926 2.180 -32.906 1.00 77.94 188 ILE A O 1
ATOM 1494 N N . LEU A 1 189 ? 23.029 3.031 -32.042 1.00 78.88 189 LEU A N 1
ATOM 1495 C CA . LEU A 1 189 ? 22.892 4.112 -33.024 1.00 78.88 189 LEU A CA 1
ATOM 1496 C C . LEU A 1 189 ? 23.958 5.196 -32.831 1.00 78.88 189 LEU A C 1
ATOM 1498 O O . LEU A 1 189 ? 24.669 5.502 -33.784 1.00 78.88 189 LEU A O 1
ATOM 1502 N N . MET A 1 190 ? 24.161 5.698 -31.609 1.00 84.94 190 MET A N 1
ATOM 1503 C CA . MET A 1 190 ? 25.211 6.687 -31.323 1.00 84.94 190 MET A CA 1
ATOM 1504 C C . MET A 1 190 ? 26.596 6.176 -31.730 1.00 84.94 190 MET A C 1
ATOM 1506 O O . MET A 1 190 ? 27.316 6.878 -32.430 1.00 84.94 190 MET A O 1
ATOM 1510 N N . LYS A 1 191 ? 26.930 4.911 -31.435 1.00 86.38 191 LYS A N 1
ATOM 1511 C CA . LYS A 1 191 ? 28.201 4.299 -31.860 1.00 86.38 191 LYS A CA 1
ATOM 1512 C C . LYS A 1 191 ? 28.374 4.211 -33.389 1.00 86.38 191 LYS A C 1
ATOM 1514 O O . LYS A 1 191 ? 29.506 4.141 -33.862 1.00 86.38 191 LYS A O 1
ATOM 1519 N N . ARG A 1 192 ? 27.283 4.198 -34.167 1.00 82.88 192 ARG A N 1
ATOM 1520 C CA . ARG A 1 192 ? 27.320 4.270 -35.643 1.00 82.88 192 ARG A CA 1
ATOM 1521 C C . ARG A 1 192 ? 27.444 5.707 -36.154 1.00 82.88 192 ARG A C 1
ATOM 1523 O O . ARG A 1 192 ? 28.061 5.908 -37.193 1.00 82.88 192 ARG A O 1
ATOM 1530 N N . LEU A 1 193 ? 26.879 6.678 -35.434 1.00 81.75 193 LEU A N 1
ATOM 1531 C CA . LEU A 1 193 ? 26.948 8.108 -35.759 1.00 81.75 193 LEU A CA 1
ATOM 1532 C C . LEU A 1 193 ? 28.261 8.766 -35.297 1.00 81.75 193 LEU A C 1
ATOM 1534 O O . LEU A 1 193 ? 28.659 9.775 -35.870 1.00 81.75 193 LEU A O 1
ATOM 1538 N N . GLU A 1 194 ? 28.966 8.187 -34.319 1.00 87.88 194 GLU A N 1
ATOM 1539 C CA . GLU A 1 194 ? 30.229 8.690 -33.751 1.00 87.88 194 GLU A CA 1
ATOM 1540 C C . GLU A 1 194 ? 31.252 9.186 -34.803 1.00 87.88 194 GLU A C 1
ATOM 1542 O O . GLU A 1 194 ? 31.792 10.277 -34.611 1.00 87.88 194 GLU A O 1
ATOM 1547 N N . PRO A 1 195 ? 31.502 8.495 -35.942 1.00 87.25 195 PRO A N 1
ATOM 1548 C CA . PRO A 1 195 ? 32.445 8.974 -36.958 1.00 87.25 195 PRO A CA 1
ATOM 1549 C C . PRO A 1 195 ? 31.959 10.213 -37.722 1.00 87.25 195 PRO A C 1
ATOM 1551 O O . PRO A 1 195 ? 32.787 10.978 -38.206 1.00 87.25 195 PRO A O 1
ATOM 1554 N N . ILE A 1 196 ? 30.640 10.404 -37.837 1.00 84.94 196 ILE A N 1
ATOM 1555 C CA . ILE A 1 196 ? 29.999 11.549 -38.507 1.00 84.94 196 ILE A CA 1
ATOM 1556 C C . ILE A 1 196 ? 29.996 12.750 -37.556 1.00 84.94 196 ILE A C 1
ATOM 1558 O O . ILE A 1 196 ? 30.452 13.834 -37.919 1.00 84.94 196 ILE A O 1
ATOM 1562 N N . ILE A 1 197 ? 29.583 12.531 -36.304 1.00 85.81 197 ILE A N 1
ATOM 1563 C CA . ILE A 1 197 ? 29.617 13.541 -35.234 1.00 85.81 197 ILE A CA 1
ATOM 1564 C C . ILE A 1 197 ? 31.058 14.039 -35.023 1.00 85.81 197 ILE A C 1
ATOM 1566 O O . ILE A 1 197 ? 31.286 15.238 -34.905 1.00 85.81 197 ILE A O 1
ATOM 1570 N N . SER A 1 198 ? 32.053 13.145 -35.072 1.00 88.12 198 SER A N 1
ATOM 1571 C CA . SER A 1 198 ? 33.477 13.513 -34.979 1.00 88.12 198 SER A CA 1
ATOM 1572 C C . SER A 1 198 ? 33.977 14.397 -36.132 1.00 88.12 198 SER A C 1
ATOM 1574 O O . SER A 1 198 ? 34.971 15.098 -35.962 1.00 88.12 198 SER A O 1
ATOM 1576 N N . GLN A 1 199 ? 33.324 14.369 -37.301 1.00 87.44 199 GLN A N 1
ATOM 1577 C CA . GLN A 1 199 ? 33.692 15.188 -38.465 1.00 87.44 199 GLN A CA 1
ATOM 1578 C C . GLN A 1 199 ? 33.006 16.563 -38.467 1.00 87.44 199 GLN A C 1
ATOM 1580 O O . GLN A 1 199 ? 33.570 17.515 -38.999 1.00 87.44 199 GLN A O 1
ATOM 1585 N N . ASN A 1 200 ? 31.829 16.689 -37.845 1.00 85.81 200 ASN A N 1
ATOM 1586 C CA . ASN A 1 200 ? 31.118 17.960 -37.669 1.00 85.81 200 ASN A CA 1
ATOM 1587 C C . ASN A 1 200 ? 30.579 18.091 -36.226 1.00 85.81 200 ASN A C 1
ATOM 1589 O O . ASN A 1 200 ? 29.370 18.001 -36.022 1.00 85.81 200 ASN A O 1
ATOM 1593 N N . PRO A 1 201 ? 31.426 18.308 -35.202 1.00 84.25 201 PRO A N 1
ATOM 1594 C CA . PRO A 1 201 ? 31.006 18.242 -33.794 1.00 84.25 201 PRO A CA 1
ATOM 1595 C C . PRO A 1 201 ? 30.030 19.345 -33.347 1.00 84.25 201 PRO A C 1
ATOM 1597 O O . PRO A 1 201 ? 29.488 19.254 -32.248 1.00 84.25 201 PRO A O 1
ATOM 1600 N N . ASN A 1 202 ? 29.789 20.358 -34.187 1.00 86.12 202 ASN A N 1
ATOM 1601 C CA . ASN A 1 202 ? 28.866 21.469 -33.930 1.00 86.12 202 ASN A CA 1
ATOM 1602 C C . ASN A 1 202 ? 27.594 21.418 -34.804 1.00 86.12 202 ASN A C 1
ATOM 1604 O O . ASN A 1 202 ? 26.819 22.373 -34.783 1.00 86.12 202 ASN A O 1
ATOM 1608 N N . GLY A 1 203 ? 27.405 20.357 -35.596 1.00 79.69 203 GLY A N 1
ATOM 1609 C CA . GLY A 1 203 ? 26.248 20.210 -36.480 1.00 79.69 203 GLY A CA 1
ATOM 1610 C C . GLY A 1 203 ? 24.925 19.966 -35.751 1.00 79.69 203 GLY A C 1
ATOM 1611 O O . GLY A 1 203 ? 24.884 19.692 -34.550 1.00 79.69 203 GLY A O 1
ATOM 1612 N N . THR A 1 204 ? 23.826 20.053 -36.498 1.00 82.06 204 THR A N 1
ATOM 1613 C CA . THR A 1 204 ? 22.493 19.649 -36.023 1.00 82.06 204 THR A CA 1
ATOM 1614 C C . THR A 1 204 ? 22.285 18.130 -36.099 1.00 82.06 204 THR A C 1
ATOM 1616 O O . THR A 1 204 ? 23.028 17.407 -36.769 1.00 82.06 204 THR A O 1
ATOM 1619 N N . TRP A 1 205 ? 21.251 17.618 -35.420 1.00 77.88 205 TRP A N 1
ATOM 1620 C CA . TRP A 1 205 ? 20.906 16.192 -35.488 1.00 77.88 205 TRP A CA 1
ATOM 1621 C C . TRP A 1 205 ? 20.548 15.780 -36.921 1.00 77.88 205 TRP A C 1
ATOM 1623 O O . TRP A 1 205 ? 20.934 14.707 -37.372 1.00 77.88 205 TRP A O 1
ATOM 1633 N N . GLU A 1 206 ? 19.879 16.668 -37.646 1.00 77.94 206 GLU A N 1
ATOM 1634 C CA . GLU A 1 206 ? 19.466 16.542 -39.039 1.00 77.94 206 GLU A CA 1
ATOM 1635 C C . GLU A 1 206 ? 20.657 16.504 -40.016 1.00 77.94 206 GLU A C 1
ATOM 1637 O O . GLU A 1 206 ? 20.609 15.784 -41.013 1.00 77.94 206 GLU A O 1
ATOM 1642 N N . GLU A 1 207 ? 21.754 17.208 -39.714 1.00 73.62 207 GLU A N 1
ATOM 1643 C CA . GLU A 1 207 ? 23.015 17.119 -40.470 1.00 73.62 207 GLU A CA 1
ATOM 1644 C C . GLU A 1 207 ? 23.759 15.800 -40.219 1.00 73.62 207 GLU A C 1
ATOM 1646 O O . GLU A 1 207 ? 24.356 15.236 -41.138 1.00 73.62 207 GLU A O 1
ATOM 1651 N N . TRP A 1 208 ? 23.739 15.293 -38.983 1.00 71.69 208 TRP A N 1
ATOM 1652 C CA . TRP A 1 208 ? 24.364 14.011 -38.633 1.00 71.69 208 TRP A CA 1
ATOM 1653 C C . TRP A 1 208 ? 23.535 12.798 -39.061 1.00 71.69 208 TRP A C 1
ATOM 1655 O O . TRP A 1 208 ? 24.077 11.703 -39.220 1.00 71.69 208 TRP A O 1
ATOM 1665 N N . ASN A 1 209 ? 22.221 12.973 -39.206 1.00 54.59 209 ASN A N 1
ATOM 1666 C CA . ASN A 1 209 ? 21.258 11.893 -39.341 1.00 54.59 209 ASN A CA 1
ATOM 1667 C C . ASN A 1 209 ? 20.192 12.225 -40.394 1.00 54.59 209 ASN A C 1
ATOM 1669 O O . ASN A 1 209 ? 19.076 12.633 -40.077 1.00 54.59 209 ASN A O 1
ATOM 1673 N N . ILE A 1 210 ? 20.543 11.968 -41.659 1.00 46.81 210 ILE A N 1
ATOM 1674 C CA . ILE A 1 210 ? 19.695 12.191 -42.845 1.00 46.81 210 ILE A CA 1
ATOM 1675 C C . ILE A 1 210 ? 18.295 11.569 -42.674 1.00 46.81 210 ILE A C 1
ATOM 1677 O O . ILE A 1 210 ? 17.307 12.141 -43.133 1.00 46.81 210 ILE A O 1
ATOM 1681 N N . ARG A 1 211 ? 18.207 10.395 -42.024 1.00 37.50 211 ARG A N 1
ATOM 1682 C CA . ARG A 1 211 ? 16.960 9.764 -41.566 1.00 37.50 211 ARG A CA 1
ATOM 1683 C C . ARG A 1 211 ? 17.255 8.601 -40.611 1.00 37.50 211 ARG A C 1
ATOM 1685 O O . ARG A 1 211 ? 18.020 7.705 -40.959 1.00 37.50 211 ARG A O 1
ATOM 1692 N N . THR A 1 212 ? 16.566 8.542 -39.469 1.00 38.56 212 THR A N 1
ATOM 1693 C CA . THR A 1 212 ? 16.464 7.331 -38.632 1.00 38.56 212 THR A CA 1
ATOM 1694 C C . THR A 1 212 ? 15.062 7.222 -38.039 1.00 38.56 212 THR A C 1
ATOM 1696 O O . THR A 1 212 ? 14.679 8.043 -37.211 1.00 38.56 212 THR A O 1
ATOM 1699 N N . ASP A 1 213 ? 14.325 6.175 -38.405 1.00 34.81 213 ASP A N 1
ATOM 1700 C CA . ASP A 1 213 ? 13.062 5.801 -37.766 1.00 34.81 213 ASP A CA 1
ATOM 1701 C C . ASP A 1 213 ? 13.345 4.797 -36.627 1.00 34.81 213 ASP A C 1
ATOM 1703 O O . ASP A 1 213 ? 13.886 3.716 -36.871 1.00 34.81 213 ASP A O 1
ATOM 1707 N N . ILE A 1 214 ? 12.993 5.133 -35.379 1.00 38.88 214 ILE A N 1
ATOM 1708 C CA . ILE A 1 214 ? 13.089 4.217 -34.226 1.00 38.88 214 ILE A CA 1
ATOM 1709 C C . ILE A 1 214 ? 11.677 3.905 -33.728 1.00 38.88 214 ILE A C 1
ATOM 1711 O O . ILE A 1 214 ? 11.029 4.765 -33.140 1.00 38.88 214 ILE A O 1
ATOM 1715 N N . VAL A 1 215 ? 11.219 2.666 -33.909 1.00 28.58 215 VAL A N 1
ATOM 1716 C CA . VAL A 1 215 ? 9.950 2.182 -33.342 1.00 28.58 215 VAL A CA 1
ATOM 1717 C C . VAL A 1 215 ? 10.248 1.334 -32.105 1.00 28.58 215 VAL A C 1
ATOM 1719 O O . VAL A 1 215 ? 10.968 0.340 -32.198 1.00 28.58 215 VAL A O 1
ATOM 1722 N N . MET A 1 216 ? 9.718 1.719 -30.939 1.00 33.19 216 MET A N 1
ATOM 1723 C CA . MET A 1 216 ? 9.851 0.946 -29.696 1.00 33.19 216 MET A CA 1
ATOM 1724 C C . MET A 1 216 ? 8.703 1.263 -28.719 1.00 33.19 216 MET A C 1
ATOM 1726 O O . MET A 1 216 ? 8.417 2.429 -28.483 1.00 33.19 216 MET A O 1
ATOM 1730 N N . ASP A 1 217 ? 8.048 0.233 -28.170 1.00 37.19 217 ASP A N 1
ATOM 1731 C CA . ASP A 1 217 ? 6.803 0.325 -27.370 1.00 37.19 217 ASP A CA 1
ATOM 1732 C C . ASP A 1 217 ? 6.926 1.132 -26.059 1.00 37.19 217 ASP A C 1
ATOM 1734 O O . ASP A 1 217 ? 7.929 1.052 -25.349 1.00 37.19 217 ASP A O 1
ATOM 1738 N N . GLY A 1 218 ? 5.844 1.841 -25.702 1.00 29.69 218 GLY A N 1
ATOM 1739 C CA . GLY A 1 218 ? 5.688 2.713 -24.535 1.00 29.69 218 GLY A CA 1
ATOM 1740 C C . GLY A 1 218 ? 4.271 2.840 -23.963 1.00 29.69 218 GLY A C 1
ATOM 1741 O O . GLY A 1 218 ? 3.887 3.940 -23.578 1.00 29.69 218 GLY A O 1
ATOM 1742 N N . CYS A 1 219 ? 3.510 1.746 -23.849 1.00 29.08 219 CYS A N 1
ATOM 1743 C CA . CYS A 1 219 ? 2.164 1.707 -23.234 1.00 29.08 219 CYS A CA 1
ATOM 1744 C C . CYS A 1 219 ? 1.962 2.594 -21.965 1.00 29.08 219 CYS A C 1
ATOM 1746 O O . CYS A 1 219 ? 2.504 2.280 -20.900 1.00 29.08 219 CYS A O 1
ATOM 1748 N N . TYR A 1 220 ? 1.083 3.603 -22.032 1.00 26.92 220 TYR A N 1
ATOM 1749 C CA . TYR A 1 220 ? 0.634 4.454 -20.906 1.00 26.92 220 TYR A CA 1
ATOM 1750 C C . TYR A 1 220 ? -0.539 3.844 -20.099 1.00 26.92 220 TYR A C 1
ATOM 1752 O O . TYR A 1 220 ? -1.326 3.091 -20.664 1.00 26.92 220 TYR A O 1
ATOM 1760 N N . SER A 1 221 ? -0.724 4.232 -18.818 1.00 28.22 221 SER A N 1
ATOM 1761 C CA . SER A 1 221 ? -2.063 4.360 -18.175 1.00 28.22 221 SER A CA 1
ATOM 1762 C C . SER A 1 221 ? -2.062 5.014 -16.768 1.00 28.22 221 SER A C 1
ATOM 1764 O O . SER A 1 221 ? -1.502 4.478 -15.815 1.00 28.22 221 SER A O 1
ATOM 1766 N N . ILE A 1 222 ? -2.713 6.181 -16.680 1.00 29.17 222 ILE A N 1
ATOM 1767 C CA . ILE A 1 222 ? -3.729 6.650 -15.703 1.00 29.17 222 ILE A CA 1
ATOM 1768 C C . ILE A 1 222 ? -3.754 6.095 -14.243 1.00 29.17 222 ILE A C 1
ATOM 1770 O O . ILE A 1 222 ? -3.957 4.913 -13.995 1.00 29.17 222 ILE A O 1
ATOM 1774 N N . ASN A 1 223 ? -3.726 7.051 -13.293 1.00 26.23 223 ASN A N 1
ATOM 1775 C CA . ASN A 1 223 ? -4.341 7.118 -11.941 1.00 26.23 223 ASN A CA 1
ATOM 1776 C C . ASN A 1 223 ? -4.164 5.960 -10.905 1.00 26.23 223 ASN A C 1
ATOM 1778 O O . ASN A 1 223 ? -4.709 4.867 -11.067 1.00 26.23 223 ASN A O 1
ATOM 1782 N N . PRO A 1 224 ? -3.509 6.216 -9.749 1.00 30.00 224 PRO A N 1
ATOM 1783 C CA . PRO A 1 224 ? -3.511 5.340 -8.576 1.00 30.00 224 PRO A CA 1
ATOM 1784 C C . PRO A 1 224 ? -4.400 5.851 -7.413 1.00 30.00 224 PRO A C 1
ATOM 1786 O O . PRO A 1 224 ? -3.921 6.602 -6.568 1.00 30.00 224 PRO A O 1
ATOM 1789 N N . ALA A 1 225 ? -5.645 5.366 -7.294 1.00 26.86 225 ALA A N 1
ATOM 1790 C CA . ALA A 1 225 ? -6.494 5.599 -6.112 1.00 26.86 225 ALA A CA 1
ATOM 1791 C C . ALA A 1 225 ? -7.333 4.359 -5.721 1.00 26.86 225 ALA A C 1
ATOM 1793 O O . ALA A 1 225 ? -8.170 3.894 -6.493 1.00 26.86 225 ALA A O 1
ATOM 1794 N N . VAL A 1 226 ? -7.069 3.825 -4.524 1.00 34.47 226 VAL A N 1
ATOM 1795 C CA . VAL A 1 226 ? -7.782 2.760 -3.778 1.00 34.47 226 VAL A CA 1
ATOM 1796 C C . VAL A 1 226 ? -7.339 2.916 -2.301 1.00 34.47 226 VAL A C 1
ATOM 1798 O O . VAL A 1 226 ? -6.233 3.406 -2.079 1.00 34.47 226 VAL A O 1
ATOM 1801 N N . ASP A 1 227 ? -8.114 2.629 -1.249 1.00 32.72 227 ASP A N 1
ATOM 1802 C CA . ASP A 1 227 ? -9.2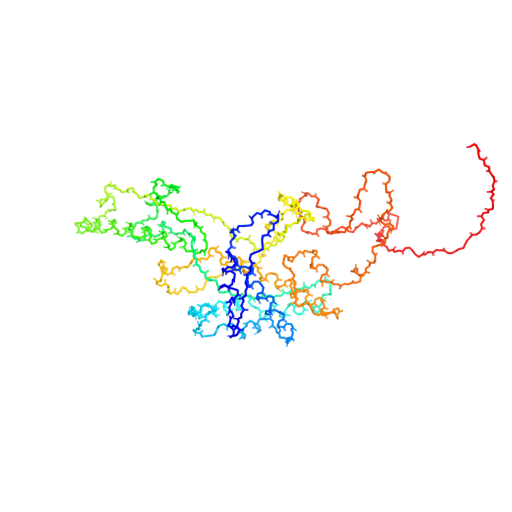86 1.752 -1.106 1.00 32.72 227 ASP A CA 1
ATOM 1803 C C . ASP A 1 227 ? -10.446 2.387 -0.311 1.00 32.72 227 ASP A C 1
ATOM 1805 O O . ASP A 1 227 ? -10.205 3.165 0.604 1.00 32.72 227 ASP A O 1
ATOM 1809 N N . ILE A 1 228 ? -11.683 1.957 -0.608 1.00 31.97 228 ILE A N 1
ATOM 1810 C CA . ILE A 1 228 ? -12.879 1.871 0.265 1.00 31.97 228 ILE A CA 1
ATOM 1811 C C . ILE A 1 228 ? -14.005 1.179 -0.547 1.00 31.97 228 ILE A C 1
ATOM 1813 O O . ILE A 1 228 ? -14.057 1.294 -1.770 1.00 31.97 228 ILE A O 1
ATOM 1817 N N . GLY A 1 229 ? -14.898 0.428 0.111 1.00 42.56 229 GLY A N 1
ATOM 1818 C CA . GLY A 1 229 ? -16.202 0.012 -0.449 1.00 42.56 229 GLY A CA 1
ATOM 1819 C C . GLY A 1 229 ? -16.268 -1.210 -1.388 1.00 42.56 229 GLY A C 1
ATOM 1820 O O . GLY A 1 229 ? -17.374 -1.662 -1.689 1.00 42.56 229 GLY A O 1
ATOM 1821 N N . GLN A 1 230 ? -15.143 -1.782 -1.828 1.00 56.25 230 GLN A N 1
ATOM 1822 C CA . GLN A 1 230 ? -15.144 -2.919 -2.765 1.00 56.25 230 GLN A CA 1
ATOM 1823 C C . GLN A 1 230 ? -15.450 -4.257 -2.068 1.00 56.25 230 GLN A C 1
ATOM 1825 O O . GLN A 1 230 ? -14.621 -4.782 -1.327 1.00 56.25 230 GLN A O 1
ATOM 1830 N N . GLU A 1 231 ? -16.610 -4.854 -2.359 1.00 71.00 231 GLU A N 1
ATOM 1831 C CA . GLU A 1 231 ? -17.033 -6.143 -1.796 1.00 71.00 231 GLU A CA 1
ATOM 1832 C C . GLU A 1 231 ? -17.667 -7.054 -2.863 1.00 71.00 231 GLU A C 1
ATOM 1834 O O . GLU A 1 231 ? -18.563 -6.640 -3.598 1.00 71.00 231 GLU A O 1
ATOM 1839 N N . LEU A 1 232 ? -17.209 -8.310 -2.947 1.00 80.62 232 LEU A N 1
ATOM 1840 C CA . LEU A 1 232 ? -17.780 -9.336 -3.827 1.00 80.62 232 LEU A CA 1
ATOM 1841 C C . LEU A 1 232 ? -18.690 -10.269 -3.018 1.00 80.62 232 LEU A C 1
ATOM 1843 O O . LEU A 1 232 ? -18.197 -11.176 -2.345 1.00 80.62 232 LEU A O 1
ATOM 1847 N N . LYS A 1 233 ? -20.012 -10.072 -3.099 1.00 81.31 233 LYS A N 1
ATOM 1848 C CA . LYS A 1 233 ? -20.995 -10.960 -2.449 1.00 81.31 233 LYS A CA 1
ATOM 1849 C C . LYS A 1 233 ? -21.416 -12.089 -3.402 1.00 81.31 233 LYS A C 1
ATOM 1851 O O . LYS A 1 233 ? -21.746 -11.836 -4.563 1.00 81.31 233 LYS A O 1
ATOM 1856 N N . TYR A 1 234 ? -21.422 -13.322 -2.899 1.00 82.94 234 TYR A N 1
ATOM 1857 C CA . TYR A 1 234 ? -21.809 -14.545 -3.616 1.00 82.94 234 TYR A CA 1
ATOM 1858 C C . TYR A 1 234 ? -22.986 -15.234 -2.912 1.00 82.94 234 TYR A C 1
ATOM 1860 O O . TYR A 1 234 ? -23.169 -15.067 -1.705 1.00 82.94 234 TYR A O 1
ATOM 1868 N N . SER A 1 235 ? -23.765 -16.026 -3.648 1.00 92.94 235 SER A N 1
ATOM 1869 C CA . SER A 1 235 ? -24.738 -16.960 -3.073 1.00 92.94 235 SER A CA 1
ATOM 1870 C C . SER A 1 235 ? -24.042 -18.179 -2.436 1.00 92.94 235 SER A C 1
ATOM 1872 O O . SER A 1 235 ? -22.870 -18.430 -2.744 1.00 92.94 235 SER A O 1
ATOM 1874 N N . PRO A 1 236 ? -24.729 -18.975 -1.589 1.00 93.06 236 PRO A N 1
ATOM 1875 C CA . PRO A 1 236 ? -24.188 -20.234 -1.060 1.00 93.06 236 PRO A CA 1
ATOM 1876 C C . PRO A 1 236 ? -23.757 -21.224 -2.156 1.00 93.06 236 PRO A C 1
ATOM 1878 O O . PRO A 1 236 ? -22.816 -21.992 -1.971 1.00 93.06 236 PRO A O 1
ATOM 1881 N N . GLU A 1 237 ? -24.398 -21.160 -3.324 1.00 94.62 237 GLU A N 1
ATOM 1882 C CA . GLU A 1 237 ? -24.117 -21.968 -4.519 1.00 94.62 237 GLU A CA 1
ATOM 1883 C C . GLU A 1 237 ? -22.969 -21.389 -5.377 1.00 94.62 237 GLU A C 1
ATOM 1885 O O . GLU A 1 237 ? -22.657 -21.917 -6.445 1.00 94.62 237 GLU A O 1
ATOM 1890 N N . GLY A 1 238 ? -22.333 -20.296 -4.936 1.00 86.44 238 GLY A N 1
ATOM 1891 C CA . GLY A 1 238 ? -21.208 -19.650 -5.617 1.00 86.44 238 GLY A CA 1
ATOM 1892 C C . GLY A 1 238 ? -21.594 -18.644 -6.708 1.00 86.44 238 GLY A C 1
ATOM 1893 O O . GLY A 1 238 ? -20.730 -18.208 -7.472 1.00 86.44 238 GLY A O 1
ATOM 1894 N N . VAL A 1 239 ? -22.864 -18.237 -6.799 1.00 91.56 239 VAL A N 1
ATOM 1895 C CA . VAL A 1 239 ? -23.326 -17.276 -7.813 1.00 91.56 239 VAL A CA 1
ATOM 1896 C C . VAL A 1 239 ? -22.956 -15.850 -7.396 1.00 91.56 239 VAL A C 1
ATOM 1898 O O . VAL A 1 239 ? -23.448 -15.348 -6.391 1.00 91.56 239 VAL A O 1
ATOM 1901 N N . LEU A 1 240 ? -22.120 -15.158 -8.179 1.00 87.56 240 LEU A N 1
ATOM 1902 C CA . LEU A 1 240 ? -21.779 -13.749 -7.929 1.00 87.56 240 LEU A CA 1
ATOM 1903 C C . LEU A 1 240 ? -23.032 -12.858 -8.019 1.00 87.56 240 LEU A C 1
ATOM 1905 O O . LEU A 1 240 ? -23.717 -12.867 -9.050 1.00 87.56 240 LEU A O 1
ATOM 1909 N N . TYR A 1 241 ? -23.285 -12.048 -6.987 1.00 82.31 241 TYR A N 1
ATOM 1910 C CA . TYR A 1 241 ? -24.371 -11.062 -6.957 1.00 82.31 241 TYR A CA 1
ATOM 1911 C C . TYR A 1 241 ? -23.945 -9.683 -7.473 1.00 82.31 241 TYR A C 1
ATOM 1913 O O . TYR A 1 241 ? -24.689 -9.055 -8.221 1.00 82.31 241 TYR A O 1
ATOM 1921 N N . THR A 1 242 ? -22.761 -9.199 -7.090 1.00 79.88 242 THR A N 1
ATOM 1922 C CA . THR A 1 242 ? -22.300 -7.823 -7.356 1.00 79.88 242 THR A CA 1
ATOM 1923 C C . THR A 1 242 ? -21.675 -7.703 -8.753 1.00 79.88 242 THR A C 1
ATOM 1925 O O . THR A 1 242 ? -20.455 -7.764 -8.899 1.00 79.88 242 THR A O 1
ATOM 1928 N N . ARG A 1 243 ? -22.510 -7.571 -9.795 1.00 82.81 243 ARG A N 1
ATOM 1929 C CA . ARG A 1 243 ? -22.101 -7.698 -11.216 1.00 82.81 243 ARG A CA 1
ATOM 1930 C C . ARG A 1 243 ? -21.858 -6.380 -11.967 1.00 82.81 243 ARG A C 1
ATOM 1932 O O . ARG A 1 243 ? -21.622 -6.406 -13.170 1.00 82.81 243 ARG A O 1
ATOM 1939 N N . GLY A 1 244 ? -21.917 -5.231 -11.298 1.00 72.88 244 GLY A N 1
ATOM 1940 C CA . GLY A 1 244 ? -21.681 -3.928 -11.932 1.00 72.88 244 GLY A CA 1
ATOM 1941 C C . GLY A 1 244 ? -21.610 -2.768 -10.934 1.00 72.88 244 GLY A C 1
ATOM 1942 O O . GLY A 1 244 ? -21.887 -2.977 -9.750 1.00 72.88 244 GLY A O 1
ATOM 1943 N N . PRO A 1 245 ? -21.290 -1.540 -11.388 1.00 69.50 245 PRO A N 1
ATOM 1944 C CA . PRO A 1 245 ? -21.002 -0.381 -10.526 1.00 69.50 245 PRO A CA 1
ATOM 1945 C C . PRO A 1 245 ? -22.186 0.072 -9.654 1.00 69.50 245 PRO A C 1
ATOM 1947 O O . PRO A 1 245 ? -22.019 0.755 -8.640 1.00 69.50 245 PRO A O 1
ATOM 1950 N N . ASN A 1 246 ? -23.407 -0.349 -9.991 1.00 71.38 246 ASN A N 1
ATOM 1951 C CA . ASN A 1 246 ? -24.585 -0.124 -9.154 1.00 71.38 246 ASN A CA 1
ATOM 1952 C C . ASN A 1 246 ? -24.501 -0.882 -7.816 1.00 71.38 246 ASN A C 1
ATOM 1954 O O . ASN A 1 246 ? -25.040 -0.394 -6.826 1.00 71.38 246 ASN A O 1
ATOM 1958 N N . GLN A 1 247 ? -23.774 -2.004 -7.771 1.00 70.69 247 GLN A N 1
ATOM 1959 C CA . GLN A 1 247 ? -23.651 -2.902 -6.616 1.00 70.69 247 GLN A CA 1
ATOM 1960 C C . GLN A 1 247 ? -22.207 -2.998 -6.094 1.00 70.69 247 GLN A C 1
ATOM 1962 O O . GLN A 1 247 ? -21.989 -2.921 -4.892 1.00 70.69 247 GLN A O 1
ATOM 1967 N N . TYR A 1 248 ? -21.223 -3.137 -6.987 1.00 75.25 248 TYR A N 1
ATOM 1968 C CA . TYR A 1 248 ? -19.800 -3.145 -6.651 1.00 75.25 248 TYR A CA 1
ATOM 1969 C C . TYR A 1 248 ? -19.275 -1.708 -6.620 1.00 75.25 248 TYR A C 1
ATOM 1971 O O . TYR A 1 248 ? -19.200 -1.055 -7.663 1.00 75.25 248 TYR A O 1
ATOM 1979 N N . LYS A 1 249 ? -18.957 -1.188 -5.431 1.00 74.06 249 LYS A N 1
ATOM 1980 C CA . LYS A 1 249 ? -18.537 0.207 -5.259 1.00 74.06 249 LYS A CA 1
ATOM 1981 C C . LYS A 1 249 ? -17.021 0.330 -5.297 1.00 74.06 249 LYS A C 1
ATOM 1983 O O . LYS A 1 249 ? -16.327 -0.166 -4.420 1.00 74.06 249 LYS A O 1
ATOM 1988 N N . ILE A 1 250 ? -16.528 1.005 -6.330 1.00 75.50 250 ILE A N 1
ATOM 1989 C CA . ILE A 1 250 ? -15.163 1.533 -6.377 1.00 75.50 250 ILE A CA 1
ATOM 1990 C C . ILE A 1 250 ? -15.136 2.923 -5.714 1.00 75.50 250 ILE A C 1
ATOM 1992 O O . ILE A 1 250 ? -16.163 3.606 -5.755 1.00 75.50 250 ILE A O 1
ATOM 1996 N N . PRO A 1 251 ? -13.997 3.358 -5.141 1.00 70.25 251 PRO A N 1
ATOM 1997 C CA . PRO A 1 251 ? -13.846 4.709 -4.608 1.00 70.25 251 PRO A CA 1
ATOM 1998 C C . PRO A 1 251 ? -14.163 5.801 -5.632 1.00 70.25 251 PRO A C 1
ATOM 2000 O O . PRO A 1 251 ? -13.820 5.692 -6.813 1.00 70.25 251 PRO A O 1
ATOM 2003 N N . SER A 1 252 ? -14.784 6.869 -5.150 1.00 74.38 252 SER A N 1
ATOM 2004 C CA . SER A 1 252 ? -15.115 8.083 -5.889 1.00 74.38 252 SER A CA 1
ATOM 2005 C C . SER A 1 252 ? -14.367 9.299 -5.321 1.00 74.38 252 SER A C 1
ATOM 2007 O O . SER A 1 252 ? -13.559 9.185 -4.398 1.00 74.38 252 SER A O 1
ATOM 2009 N N . VAL A 1 253 ? -14.648 10.491 -5.854 1.00 71.50 253 VAL A N 1
ATOM 2010 C CA . VAL A 1 253 ? -14.052 11.755 -5.383 1.00 71.50 253 VAL A CA 1
ATOM 2011 C C . VAL A 1 253 ? -14.407 12.097 -3.926 1.00 71.50 253 VAL A C 1
ATOM 2013 O O . VAL A 1 253 ? -13.703 12.887 -3.311 1.00 71.50 253 VAL A O 1
ATOM 2016 N N . THR A 1 254 ? -15.453 11.492 -3.348 1.00 74.69 254 THR A N 1
ATOM 2017 C CA . THR A 1 254 ? -15.816 11.676 -1.928 1.00 74.69 254 THR A CA 1
ATOM 2018 C C . THR A 1 254 ? -15.205 10.634 -0.988 1.00 74.69 254 THR A C 1
ATOM 2020 O O . THR A 1 254 ? -15.410 10.728 0.218 1.00 74.69 254 THR A O 1
ATOM 2023 N N . ASP A 1 255 ? -14.494 9.633 -1.519 1.00 72.56 255 ASP A N 1
ATOM 2024 C CA . ASP A 1 255 ? -13.905 8.530 -0.740 1.00 72.56 255 ASP A CA 1
ATOM 2025 C C . ASP A 1 255 ? -12.375 8.650 -0.593 1.00 72.56 255 ASP A C 1
ATOM 2027 O O . ASP A 1 255 ? -11.761 7.900 0.165 1.00 72.56 255 ASP A O 1
ATOM 2031 N N . ILE A 1 256 ? -11.745 9.585 -1.316 1.00 74.44 256 ILE A N 1
ATOM 2032 C CA . ILE A 1 256 ? -10.323 9.920 -1.157 1.00 74.44 256 ILE A CA 1
ATOM 2033 C C . ILE A 1 256 ? -10.103 10.850 0.054 1.00 74.44 256 ILE A C 1
ATOM 2035 O O . ILE A 1 256 ? -11.003 11.615 0.402 1.00 74.44 256 ILE A O 1
ATOM 2039 N N . PRO A 1 257 ? -8.917 10.836 0.696 1.00 75.38 257 PRO A N 1
ATOM 2040 C CA . PRO A 1 257 ? -8.601 11.784 1.763 1.00 75.38 257 PRO A CA 1
ATOM 2041 C C . PRO A 1 257 ? -8.639 13.239 1.274 1.00 75.38 257 PRO A C 1
ATOM 2043 O O . PRO A 1 257 ? -8.030 13.564 0.258 1.00 75.38 257 PRO A O 1
ATOM 2046 N N . GLU A 1 258 ? -9.306 14.108 2.036 1.00 73.06 258 GLU A N 1
ATOM 2047 C CA . GLU A 1 258 ? -9.377 15.561 1.801 1.00 73.06 258 GLU A CA 1
ATOM 2048 C C . GLU A 1 258 ? -7.976 16.205 1.802 1.00 73.06 258 GLU A C 1
ATOM 2050 O O . GLU A 1 258 ? -7.620 16.953 0.894 1.00 73.06 258 GLU A O 1
ATOM 2055 N N . GLU A 1 259 ? -7.141 15.828 2.774 1.00 74.44 259 GLU A N 1
ATOM 2056 C CA . GLU A 1 259 ? -5.711 16.146 2.827 1.00 74.44 259 GLU A CA 1
ATOM 2057 C C . GLU A 1 259 ? -4.888 14.938 2.345 1.00 74.44 259 GLU A C 1
ATOM 2059 O O . GLU A 1 259 ? -4.635 13.998 3.106 1.00 74.44 259 GLU A O 1
ATOM 2064 N N . PHE A 1 260 ? -4.450 14.945 1.081 1.00 79.12 260 PHE A N 1
ATOM 2065 C CA . PHE A 1 260 ? -3.646 13.860 0.501 1.00 79.12 260 PHE A CA 1
ATOM 2066 C C . PHE A 1 260 ? -2.241 14.329 0.095 1.00 79.12 260 PHE A C 1
ATOM 2068 O O . PHE A 1 260 ? -2.012 14.839 -1.001 1.00 79.12 260 PHE A O 1
ATOM 2075 N N . HIS A 1 261 ? -1.277 14.132 0.997 1.00 74.38 261 HIS A N 1
ATOM 2076 C CA . HIS A 1 261 ? 0.120 14.526 0.803 1.00 74.38 261 HIS A CA 1
ATOM 2077 C C . HIS A 1 261 ? 0.985 13.344 0.354 1.00 74.38 261 HIS A C 1
ATOM 2079 O O . HIS A 1 261 ? 1.010 12.295 0.997 1.00 74.38 261 HIS A O 1
ATOM 2085 N N . VAL A 1 262 ? 1.753 13.536 -0.722 1.00 78.69 262 VAL A N 1
ATOM 2086 C CA . VAL A 1 262 ? 2.720 12.556 -1.237 1.00 78.69 262 VAL A CA 1
ATOM 2087 C C . VAL A 1 262 ? 4.087 13.220 -1.367 1.00 78.69 262 VAL A C 1
ATOM 2089 O O . VAL A 1 262 ? 4.219 14.279 -1.977 1.00 78.69 262 VAL A O 1
ATOM 2092 N N . SER A 1 263 ? 5.119 12.590 -0.809 1.00 74.25 263 SER A N 1
ATOM 2093 C CA . SER A 1 263 ? 6.508 13.057 -0.880 1.00 74.25 263 SER A CA 1
ATOM 2094 C C . SER A 1 263 ? 7.426 11.920 -1.316 1.00 74.25 263 SER A C 1
ATOM 2096 O O . SER A 1 263 ? 7.239 10.771 -0.917 1.00 74.25 263 SER A O 1
ATOM 2098 N N . LEU A 1 264 ? 8.439 12.241 -2.120 1.00 73.50 264 LEU A N 1
ATOM 2099 C CA . LEU A 1 264 ? 9.523 11.320 -2.457 1.00 73.50 264 LEU A CA 1
ATOM 2100 C C . LEU A 1 264 ? 10.732 11.641 -1.572 1.00 73.50 264 LEU A C 1
ATOM 2102 O O . LEU A 1 264 ? 11.064 12.811 -1.395 1.00 73.50 264 LEU A O 1
ATOM 2106 N N . LEU A 1 265 ? 11.400 10.615 -1.034 1.00 69.88 265 LEU A N 1
ATOM 2107 C CA . LEU A 1 265 ? 12.686 10.809 -0.357 1.00 69.88 265 LEU A CA 1
ATOM 2108 C C . LEU A 1 265 ? 13.738 11.362 -1.326 1.00 69.88 265 LEU A C 1
ATOM 2110 O O . LEU A 1 265 ? 13.713 11.064 -2.524 1.00 69.88 265 LEU A O 1
ATOM 2114 N N . THR A 1 266 ? 14.719 12.079 -0.772 1.00 74.62 266 THR A N 1
ATOM 2115 C CA . THR A 1 266 ? 15.937 12.507 -1.470 1.00 74.62 266 THR A CA 1
ATOM 2116 C C . THR A 1 266 ? 16.535 11.350 -2.287 1.00 74.62 266 THR A C 1
ATOM 2118 O O . THR A 1 266 ? 16.753 10.268 -1.727 1.00 74.62 266 THR A O 1
ATOM 2121 N N . PRO A 1 267 ? 16.811 11.539 -3.594 1.00 71.12 267 PRO A N 1
ATOM 2122 C CA . PRO A 1 267 ? 17.323 10.477 -4.452 1.00 71.12 267 PRO A CA 1
ATOM 2123 C C . PRO A 1 267 ? 18.589 9.811 -3.902 1.00 71.12 267 PRO A C 1
ATOM 2125 O O . PRO A 1 267 ? 19.515 10.468 -3.430 1.00 71.12 267 PRO A O 1
ATOM 2128 N N . THR A 1 268 ? 18.640 8.486 -4.010 1.00 68.06 268 THR A N 1
ATOM 2129 C CA . THR A 1 268 ? 19.801 7.656 -3.656 1.00 68.06 268 THR A CA 1
ATOM 2130 C C . THR A 1 268 ? 20.157 6.765 -4.842 1.00 68.06 268 THR A C 1
ATOM 2132 O O . THR A 1 268 ? 19.281 6.388 -5.621 1.00 68.06 268 THR A O 1
ATOM 2135 N N . GLN A 1 269 ? 21.444 6.456 -5.022 1.00 64.50 269 GLN A N 1
ATOM 2136 C CA . GLN A 1 269 ? 21.884 5.672 -6.177 1.00 64.50 269 GLN A CA 1
ATOM 2137 C C . GLN A 1 269 ? 21.361 4.229 -6.117 1.00 64.50 269 GLN A C 1
ATOM 2139 O O . GLN A 1 269 ? 21.373 3.579 -5.074 1.00 64.50 269 GLN A O 1
ATOM 2144 N N . ASN A 1 270 ? 20.948 3.714 -7.272 1.00 68.00 270 ASN A N 1
ATOM 2145 C CA . ASN A 1 270 ? 20.509 2.339 -7.478 1.00 68.00 270 ASN A CA 1
ATOM 2146 C C . ASN A 1 270 ? 21.118 1.823 -8.796 1.00 68.00 270 ASN A C 1
ATOM 2148 O O . ASN A 1 270 ? 20.406 1.704 -9.794 1.00 68.00 270 ASN A O 1
ATOM 2152 N N . PRO A 1 271 ? 22.432 1.526 -8.841 1.00 65.81 271 PRO A N 1
ATOM 2153 C CA . PRO A 1 271 ? 23.157 1.249 -10.090 1.00 65.81 271 PRO A CA 1
ATOM 2154 C C . PRO A 1 271 ? 22.654 0.017 -10.866 1.00 65.81 271 PRO A C 1
ATOM 2156 O O . PRO A 1 271 ? 23.004 -0.168 -12.030 1.00 65.81 271 PRO A O 1
ATOM 2159 N N . LYS A 1 272 ? 21.816 -0.820 -10.238 1.00 65.38 272 LYS A N 1
ATOM 2160 C CA . LYS A 1 272 ? 21.153 -1.973 -10.863 1.00 65.38 272 LYS A CA 1
ATOM 2161 C C . LYS A 1 272 ? 20.022 -1.535 -11.812 1.00 65.38 272 LYS A C 1
ATOM 2163 O O . LYS A 1 272 ? 19.881 -2.101 -12.892 1.00 65.38 272 LYS A O 1
ATOM 2168 N N . ALA A 1 273 ? 19.252 -0.516 -11.430 1.00 54.28 273 ALA A N 1
ATOM 2169 C CA . ALA A 1 273 ? 18.168 0.056 -12.233 1.00 54.28 273 ALA A CA 1
ATOM 2170 C C . ALA A 1 273 ? 18.690 0.999 -13.327 1.00 54.28 273 ALA A C 1
ATOM 2172 O O . ALA A 1 273 ? 19.834 1.465 -13.274 1.00 54.28 273 ALA A O 1
ATOM 2173 N N . ILE A 1 274 ? 17.854 1.319 -14.318 1.00 55.31 274 ILE A N 1
ATOM 2174 C CA . ILE A 1 274 ? 18.214 2.352 -15.300 1.00 55.31 274 ILE A CA 1
ATOM 2175 C C . ILE A 1 274 ? 18.227 3.736 -14.627 1.00 55.31 274 ILE A C 1
ATOM 2177 O O . ILE A 1 274 ? 17.330 4.083 -13.873 1.00 55.31 274 ILE A O 1
ATOM 2181 N N . TYR A 1 275 ? 19.297 4.512 -14.822 1.00 64.69 275 TYR A N 1
ATOM 2182 C CA . TYR A 1 275 ? 19.501 5.838 -14.207 1.00 64.69 275 TYR A CA 1
ATOM 2183 C C . TYR A 1 275 ? 19.243 5.939 -12.686 1.00 64.69 275 TYR A C 1
ATOM 2185 O O . TYR A 1 275 ? 18.891 7.008 -12.195 1.00 64.69 275 TYR A O 1
ATOM 2193 N N . SER A 1 276 ? 19.441 4.859 -11.920 1.00 65.25 276 SER A N 1
ATOM 2194 C CA . SER A 1 276 ? 19.076 4.786 -10.491 1.00 65.25 276 SER A CA 1
ATOM 2195 C C . SER A 1 276 ? 17.575 4.915 -10.172 1.00 65.25 276 SER A C 1
ATOM 2197 O O . SER A 1 276 ? 17.216 5.241 -9.040 1.00 65.25 276 SER A O 1
ATOM 2199 N N . SER A 1 277 ? 16.683 4.614 -11.121 1.00 63.69 277 SER A N 1
ATOM 2200 C CA . SER A 1 277 ? 15.234 4.582 -10.886 1.00 63.69 277 SER A CA 1
ATOM 2201 C C . SER A 1 277 ? 14.787 3.430 -9.969 1.00 63.69 277 SER A C 1
ATOM 2203 O O . SER A 1 277 ? 15.580 2.618 -9.481 1.00 63.69 277 SER A O 1
ATOM 2205 N N . LYS A 1 278 ? 13.476 3.346 -9.721 1.00 64.56 278 LYS A N 1
ATOM 2206 C CA . LYS A 1 278 ? 12.819 2.214 -9.056 1.00 64.56 278 LYS A CA 1
ATOM 2207 C C . LYS A 1 278 ? 11.361 2.152 -9.504 1.00 64.56 278 LYS A C 1
ATOM 2209 O O . LYS A 1 278 ? 10.662 3.157 -9.413 1.00 64.56 278 LYS A O 1
ATOM 2214 N N . GLY A 1 279 ? 10.885 0.994 -9.957 1.00 61.44 279 GLY A N 1
ATOM 2215 C CA . GLY A 1 279 ? 9.471 0.822 -10.283 1.00 61.44 279 GLY A CA 1
ATOM 2216 C C . GLY A 1 279 ? 8.593 0.852 -9.028 1.00 61.44 279 GLY A C 1
ATOM 2217 O O . GLY A 1 279 ? 8.715 -0.002 -8.155 1.00 61.44 279 GLY A O 1
ATOM 2218 N N . LEU A 1 280 ? 7.695 1.836 -8.941 1.00 65.25 280 LEU A N 1
ATOM 2219 C CA . LEU A 1 280 ? 6.748 2.005 -7.824 1.00 65.25 280 LEU A CA 1
ATOM 2220 C C . LEU A 1 280 ? 5.304 1.612 -8.187 1.00 65.25 280 LEU A C 1
ATOM 2222 O O . LEU A 1 280 ? 4.397 1.797 -7.379 1.00 65.25 280 LEU A O 1
ATOM 2226 N N . GLY A 1 281 ? 5.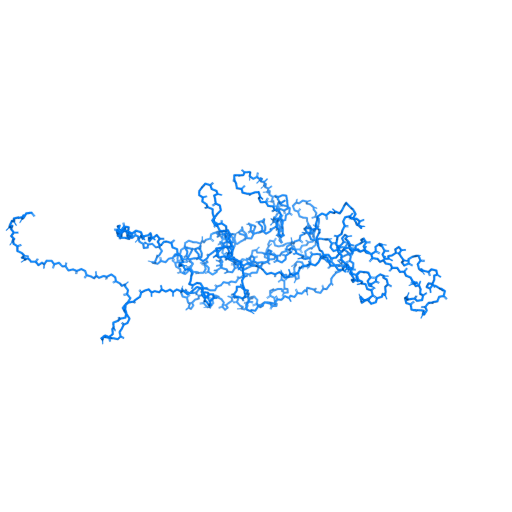086 1.057 -9.387 1.00 64.00 281 GLY A N 1
ATOM 2227 C CA . GLY A 1 281 ? 3.761 0.869 -9.994 1.00 64.00 281 GLY A CA 1
ATOM 2228 C C . GLY A 1 281 ? 2.745 0.107 -9.136 1.00 64.00 281 GLY A C 1
ATOM 2229 O O . GLY A 1 281 ? 1.551 0.391 -9.213 1.00 64.00 281 GLY A O 1
ATOM 2230 N N . GLU A 1 282 ? 3.189 -0.812 -8.282 1.00 71.94 282 GLU A N 1
ATOM 2231 C CA . GLU A 1 282 ? 2.317 -1.552 -7.356 1.00 71.94 282 GLU A CA 1
ATOM 2232 C C . GLU A 1 282 ? 2.468 -1.155 -5.887 1.00 71.94 282 GLU A C 1
ATOM 2234 O O . GLU A 1 282 ? 1.585 -1.466 -5.091 1.00 71.94 282 GLU A O 1
ATOM 2239 N N . ALA A 1 283 ? 3.561 -0.478 -5.526 1.00 71.25 283 ALA A N 1
ATOM 2240 C CA . ALA A 1 283 ? 3.952 -0.269 -4.135 1.00 71.25 283 ALA A CA 1
ATOM 2241 C C . ALA A 1 283 ? 2.870 0.481 -3.340 1.00 71.25 283 ALA A C 1
ATOM 2243 O O . ALA A 1 283 ? 2.495 0.052 -2.255 1.00 71.25 283 ALA A O 1
ATOM 2244 N N . GLY A 1 284 ? 2.308 1.553 -3.909 1.00 75.62 284 GLY A N 1
ATOM 2245 C CA . GLY A 1 284 ? 1.325 2.395 -3.222 1.00 75.62 284 GLY A CA 1
ATOM 2246 C C . GLY A 1 284 ? 0.051 1.676 -2.756 1.00 75.62 284 GLY A C 1
ATOM 2247 O O . GLY A 1 284 ? -0.559 2.133 -1.798 1.00 75.62 284 GLY A O 1
ATOM 2248 N N . LEU A 1 285 ? -0.333 0.544 -3.365 1.00 83.12 285 LEU A N 1
ATOM 2249 C CA . LEU A 1 285 ? -1.602 -0.124 -3.043 1.00 83.12 285 LEU A CA 1
ATOM 2250 C C . LEU A 1 285 ? -1.666 -0.603 -1.587 1.00 83.12 285 LEU A C 1
ATOM 2252 O O . LEU A 1 285 ? -2.675 -0.424 -0.920 1.00 83.12 285 LEU A O 1
ATOM 2256 N N . PHE A 1 286 ? -0.588 -1.193 -1.067 1.00 88.44 286 PHE A N 1
ATOM 2257 C CA . PHE A 1 286 ? -0.604 -1.711 0.303 1.00 88.44 286 PHE A CA 1
ATOM 2258 C C . PHE A 1 286 ? -0.706 -0.595 1.360 1.00 88.44 286 PHE A C 1
ATOM 2260 O O . PHE A 1 286 ? -1.217 -0.833 2.454 1.00 88.44 286 PHE A O 1
ATOM 2267 N N . LEU A 1 287 ? -0.296 0.636 1.034 1.00 84.81 287 LEU A N 1
ATOM 2268 C CA . LEU A 1 287 ? -0.409 1.775 1.948 1.00 84.81 287 LEU A CA 1
ATOM 2269 C C . LEU A 1 287 ? -1.870 2.176 2.223 1.00 84.81 287 LEU A C 1
ATOM 2271 O O . LEU A 1 287 ? -2.127 2.777 3.266 1.00 84.81 287 LEU A O 1
ATOM 2275 N N . GLY A 1 288 ? -2.834 1.760 1.387 1.00 84.00 288 GLY A N 1
ATOM 2276 C CA . GLY A 1 288 ? -4.273 1.871 1.675 1.00 84.00 288 GLY A CA 1
ATOM 2277 C C . GLY A 1 288 ? -4.690 1.173 2.979 1.00 84.00 288 GLY A C 1
ATOM 2278 O O . GLY A 1 288 ? -5.609 1.622 3.665 1.00 84.00 288 GLY A O 1
ATOM 2279 N N . SER A 1 289 ? -3.933 0.158 3.425 1.00 91.31 289 SER A N 1
ATOM 2280 C CA . SER A 1 289 ? -4.141 -0.486 4.731 1.00 91.31 289 SER A CA 1
ATOM 2281 C C . SER A 1 289 ? -3.982 0.463 5.929 1.00 91.31 289 SER A C 1
ATOM 2283 O O . SER A 1 289 ? -4.530 0.182 6.993 1.00 91.31 289 SER A O 1
ATOM 2285 N N . SER A 1 290 ? -3.319 1.616 5.777 1.00 90.69 290 SER A N 1
ATOM 2286 C CA . SER A 1 290 ? -3.284 2.652 6.822 1.00 90.69 290 SER A CA 1
ATOM 2287 C C . SER A 1 290 ? -4.684 3.150 7.201 1.00 90.69 290 SER A C 1
ATOM 2289 O O . SER A 1 290 ? -4.974 3.291 8.389 1.00 90.69 290 SER A O 1
ATOM 2291 N N . VAL A 1 291 ? -5.588 3.308 6.226 1.00 90.56 291 VAL A N 1
ATOM 2292 C CA . VAL A 1 291 ? -6.993 3.679 6.465 1.00 90.56 291 VAL A CA 1
ATOM 2293 C C . VAL A 1 291 ? -7.717 2.562 7.218 1.00 90.56 291 VAL A C 1
ATOM 2295 O O . VAL A 1 291 ? -8.406 2.827 8.200 1.00 90.56 291 VAL A O 1
ATOM 2298 N N . PHE A 1 292 ? -7.494 1.300 6.834 1.00 92.94 292 PHE A N 1
ATOM 2299 C CA . PHE A 1 292 ? -8.049 0.144 7.546 1.00 92.94 292 PHE A CA 1
ATOM 2300 C C . PHE A 1 292 ? -7.619 0.113 9.021 1.00 92.94 292 PHE A C 1
ATOM 2302 O O . PHE A 1 292 ? -8.454 -0.072 9.906 1.00 92.94 292 PHE A O 1
ATOM 2309 N N . PHE A 1 293 ? -6.330 0.315 9.311 1.00 94.38 293 PHE A N 1
ATOM 2310 C CA . PHE A 1 293 ? -5.837 0.290 10.690 1.00 94.38 293 PHE A CA 1
ATOM 2311 C C . PHE A 1 293 ? -6.221 1.545 11.490 1.00 94.38 293 PHE A C 1
ATOM 2313 O O . PHE A 1 293 ? -6.399 1.437 12.700 1.00 94.38 293 PHE A O 1
ATOM 2320 N N . ALA A 1 294 ? -6.448 2.694 10.845 1.00 92.00 294 ALA A N 1
ATOM 2321 C CA . ALA A 1 294 ? -7.050 3.864 11.490 1.00 92.00 294 ALA A CA 1
ATOM 2322 C C . ALA A 1 294 ? -8.531 3.626 11.857 1.00 92.00 294 ALA A C 1
ATOM 2324 O O . ALA A 1 294 ? -8.972 4.025 12.934 1.00 92.00 294 ALA A O 1
ATOM 2325 N N . ILE A 1 295 ? -9.291 2.911 11.016 1.00 89.81 295 ILE A N 1
ATOM 2326 C CA . ILE A 1 295 ? -10.649 2.448 11.351 1.00 89.81 295 ILE A CA 1
ATOM 2327 C C . ILE A 1 295 ? -10.599 1.437 12.509 1.00 89.81 295 ILE A C 1
ATOM 2329 O O . ILE A 1 295 ? -11.387 1.546 13.446 1.00 89.81 295 ILE A O 1
ATOM 2333 N N . ALA A 1 296 ? -9.655 0.489 12.490 1.00 93.50 296 ALA A N 1
ATOM 2334 C CA . ALA A 1 296 ? -9.478 -0.487 13.568 1.00 93.50 296 ALA A CA 1
ATOM 2335 C C . ALA A 1 296 ? -9.162 0.182 14.922 1.00 93.50 296 ALA A C 1
ATOM 2337 O O . ALA A 1 296 ? -9.707 -0.226 15.946 1.00 93.50 296 ALA A O 1
ATOM 2338 N N . ASP A 1 297 ? -8.335 1.231 14.922 1.00 95.06 297 ASP A N 1
ATOM 2339 C CA . ASP A 1 297 ? -8.015 2.054 16.097 1.00 95.06 297 ASP A CA 1
ATOM 2340 C C . ASP A 1 297 ? -9.255 2.805 16.630 1.00 95.06 297 ASP A C 1
ATOM 2342 O O . ASP A 1 297 ? -9.553 2.756 17.825 1.00 95.06 297 ASP A O 1
ATOM 2346 N N . ALA A 1 298 ? -10.068 3.392 15.741 1.00 94.00 298 ALA A N 1
ATOM 2347 C CA . ALA A 1 298 ? -11.333 4.036 16.111 1.00 94.00 298 ALA A CA 1
ATOM 2348 C C . ALA A 1 298 ? -12.352 3.048 16.720 1.00 94.00 298 ALA A C 1
ATOM 2350 O O . ALA A 1 298 ? -13.001 3.354 17.725 1.00 94.00 298 ALA A O 1
ATOM 2351 N N . VAL A 1 299 ? -12.468 1.846 16.145 1.00 94.69 299 VAL A N 1
ATOM 2352 C CA . VAL A 1 299 ? -13.301 0.750 16.672 1.00 94.69 299 VAL A CA 1
ATOM 2353 C C . VAL A 1 299 ? -12.774 0.275 18.030 1.00 94.69 299 VAL A C 1
ATOM 2355 O O . VAL A 1 299 ? -13.553 0.112 18.969 1.00 94.69 299 VAL A O 1
ATOM 2358 N N . ALA A 1 300 ? -11.458 0.109 18.185 1.00 94.62 300 ALA A N 1
ATOM 2359 C CA . ALA A 1 300 ? -10.847 -0.269 19.458 1.00 94.62 300 ALA A CA 1
ATOM 2360 C C . ALA A 1 300 ? -11.100 0.781 20.556 1.00 94.62 300 ALA A C 1
ATOM 2362 O O . ALA A 1 300 ? -11.401 0.409 21.693 1.00 94.62 300 ALA A O 1
ATOM 2363 N N . ALA A 1 301 ? -11.060 2.076 20.221 1.00 95.25 301 ALA A N 1
ATOM 2364 C CA . ALA A 1 301 ? -11.414 3.158 21.139 1.00 95.25 301 ALA A CA 1
ATOM 2365 C C . ALA A 1 301 ? -12.892 3.100 21.576 1.00 95.25 301 ALA A C 1
ATOM 2367 O O . ALA A 1 301 ? -13.176 3.246 22.767 1.00 95.25 301 ALA A O 1
ATOM 2368 N N . ALA A 1 302 ? -13.822 2.828 20.651 1.00 95.75 302 ALA A N 1
ATOM 2369 C CA . ALA A 1 302 ? -15.244 2.651 20.970 1.00 95.75 302 ALA A CA 1
ATOM 2370 C C . ALA A 1 302 ? -15.479 1.439 21.886 1.00 95.75 302 ALA A C 1
ATOM 2372 O O . ALA A 1 302 ? -16.186 1.542 22.888 1.00 95.75 302 ALA A O 1
ATOM 2373 N N . ARG A 1 303 ? -14.842 0.298 21.587 1.00 95.19 303 ARG A N 1
ATOM 2374 C CA . ARG A 1 303 ? -14.945 -0.918 22.411 1.00 95.19 303 ARG A CA 1
ATOM 2375 C C . ARG A 1 303 ? -14.385 -0.716 23.818 1.00 95.19 303 ARG A C 1
ATOM 2377 O O . ARG A 1 303 ? -15.033 -1.099 24.788 1.00 95.19 303 ARG A O 1
ATOM 2384 N N . LYS A 1 304 ? -13.217 -0.074 23.931 1.00 94.62 304 LYS A N 1
ATOM 2385 C CA . LYS A 1 304 ? -12.542 0.202 25.209 1.00 94.62 304 LYS A CA 1
ATOM 2386 C C . LYS A 1 304 ? -13.389 1.076 26.137 1.00 94.62 304 LYS A C 1
ATOM 2388 O O . LYS A 1 304 ? -13.486 0.771 27.320 1.00 94.62 304 LYS A O 1
ATOM 2393 N N . GLU A 1 305 ? -14.002 2.136 25.613 1.00 96.06 305 GLU A N 1
ATOM 2394 C CA . GLU A 1 305 ? -14.900 3.016 26.379 1.00 96.06 305 GLU A CA 1
ATOM 2395 C C . GLU A 1 305 ? -16.128 2.268 26.921 1.00 96.06 305 GLU A C 1
ATOM 2397 O O . GLU A 1 305 ? -16.564 2.518 28.041 1.00 96.06 305 GLU A O 1
ATOM 2402 N N . ARG A 1 306 ? -16.653 1.315 26.145 1.00 94.88 306 ARG A N 1
ATOM 2403 C CA . ARG A 1 306 ? -17.838 0.514 26.486 1.00 94.88 306 ARG A CA 1
ATOM 2404 C C . ARG A 1 306 ? -17.526 -0.715 27.353 1.00 94.88 306 ARG A C 1
ATOM 2406 O O . ARG A 1 306 ? -18.418 -1.516 27.608 1.00 94.88 306 ARG A O 1
ATOM 2413 N N . GLY A 1 307 ? -16.274 -0.892 27.788 1.00 94.44 307 GLY A N 1
ATOM 2414 C CA . GLY A 1 307 ? -15.840 -2.047 28.588 1.00 94.44 307 GLY A CA 1
ATOM 2415 C C . GLY A 1 307 ? -15.821 -3.384 27.832 1.00 94.44 307 GLY A C 1
ATOM 2416 O O . GLY A 1 307 ? -15.690 -4.437 28.453 1.00 94.44 307 GLY A O 1
ATOM 2417 N N . LEU A 1 308 ? -15.948 -3.357 26.503 1.00 92.44 308 LEU A N 1
ATOM 2418 C CA . LEU A 1 308 ? -16.021 -4.549 25.660 1.00 92.44 308 LEU A CA 1
ATOM 2419 C C . LEU A 1 308 ? -14.644 -5.216 25.509 1.00 92.44 308 LEU A C 1
ATOM 2421 O O . LEU A 1 308 ? -13.616 -4.529 25.528 1.00 92.44 308 LEU A O 1
ATOM 2425 N N . PRO A 1 309 ? -14.586 -6.545 25.286 1.00 87.69 309 PRO A N 1
ATOM 2426 C CA . PRO A 1 309 ? -13.321 -7.232 25.065 1.00 87.69 309 PRO A CA 1
ATOM 2427 C C . PRO A 1 309 ? -12.586 -6.663 23.834 1.00 87.69 309 PRO A C 1
ATOM 2429 O O . PRO A 1 309 ? -13.227 -6.357 22.816 1.00 87.69 309 PRO A O 1
ATOM 2432 N N . PRO A 1 310 ? -11.247 -6.521 23.901 1.00 82.00 310 PRO A N 1
ATOM 2433 C CA . PRO A 1 310 ? -10.451 -5.959 22.816 1.00 82.00 310 PRO A CA 1
ATOM 2434 C C . PRO A 1 310 ? -10.526 -6.837 21.562 1.00 82.00 310 PRO A C 1
ATOM 2436 O O . PRO A 1 310 ? -10.398 -8.060 21.621 1.00 82.00 310 PRO A O 1
ATOM 2439 N N . MET A 1 311 ? -10.713 -6.193 20.411 1.00 79.56 311 MET A N 1
ATOM 2440 C CA . MET A 1 311 ? -10.785 -6.864 19.117 1.00 79.56 311 MET A CA 1
ATOM 2441 C C . MET A 1 311 ? -9.373 -7.172 18.605 1.00 79.56 311 MET A C 1
ATOM 2443 O O . MET A 1 311 ? -8.638 -6.272 18.208 1.00 79.56 311 MET A O 1
ATOM 2447 N N . TRP A 1 312 ? -8.990 -8.451 18.613 1.00 75.81 312 TRP A N 1
ATOM 2448 C CA . TRP A 1 312 ? -7.650 -8.896 18.200 1.00 75.81 312 TRP A CA 1
ATOM 2449 C C . TRP A 1 312 ? -7.424 -8.850 16.683 1.00 75.81 312 TRP A C 1
ATOM 2451 O O . TRP A 1 312 ? -6.288 -8.729 16.236 1.00 75.81 312 TRP A O 1
ATOM 2461 N N . ALA A 1 313 ? -8.491 -8.960 15.892 1.00 82.94 313 ALA A N 1
ATOM 2462 C CA . ALA A 1 313 ? -8.463 -8.859 14.438 1.00 82.94 313 ALA A CA 1
ATOM 2463 C C . ALA A 1 313 ? -9.817 -8.361 13.917 1.00 82.94 313 ALA A C 1
ATOM 2465 O O . ALA A 1 313 ? -10.860 -8.684 14.482 1.00 82.94 313 ALA A O 1
ATOM 2466 N N . MET A 1 314 ? -9.784 -7.622 12.810 1.00 86.44 314 MET A N 1
ATOM 2467 C CA . MET A 1 314 ? -10.947 -7.243 12.008 1.00 86.44 314 MET A CA 1
ATOM 2468 C C . MET A 1 314 ? -10.727 -7.782 10.591 1.00 86.44 314 MET A C 1
ATOM 2470 O O . MET A 1 314 ? -9.594 -7.797 10.105 1.00 86.44 314 MET A O 1
ATOM 2474 N N . ASN A 1 315 ? -11.789 -8.239 9.928 1.00 88.31 315 ASN A N 1
ATOM 2475 C CA . ASN A 1 315 ? -11.695 -8.758 8.563 1.00 88.31 315 ASN A CA 1
ATOM 2476 C C . ASN A 1 315 ? -11.661 -7.616 7.537 1.00 88.31 315 ASN A C 1
ATOM 2478 O O . ASN A 1 315 ? -12.278 -6.572 7.737 1.00 88.31 315 ASN A O 1
ATOM 2482 N N . SER A 1 316 ? -10.961 -7.837 6.423 1.00 85.88 316 SER A N 1
ATOM 2483 C CA . SER A 1 316 ? -11.016 -6.971 5.240 1.00 85.88 316 SER A CA 1
ATOM 2484 C C . SER A 1 316 ? -12.027 -7.531 4.227 1.00 85.88 316 SER A C 1
ATOM 2486 O O . SER A 1 316 ? -12.044 -8.753 4.047 1.00 85.88 316 SER A O 1
ATOM 2488 N N . PRO A 1 317 ? -12.838 -6.694 3.548 1.00 86.12 317 PRO A N 1
ATOM 2489 C CA . PRO A 1 317 ? -12.904 -5.231 3.659 1.00 86.12 317 PRO A CA 1
ATOM 2490 C C . PRO A 1 317 ? -13.609 -4.752 4.940 1.00 86.12 317 PRO A C 1
ATOM 2492 O O . PRO A 1 317 ? -14.614 -5.323 5.350 1.00 86.12 317 PRO A O 1
ATOM 2495 N N . ALA A 1 318 ? -13.130 -3.655 5.540 1.00 81.81 318 ALA A N 1
ATOM 2496 C CA . ALA A 1 318 ? -13.812 -2.982 6.653 1.00 81.81 318 ALA A CA 1
ATOM 2497 C C . ALA A 1 318 ? -15.029 -2.189 6.143 1.00 81.81 318 ALA A C 1
ATOM 2499 O O . ALA A 1 318 ? -14.970 -0.975 5.953 1.00 81.81 318 ALA A O 1
ATOM 2500 N N . THR A 1 319 ? -16.127 -2.887 5.861 1.00 81.69 319 THR A N 1
ATOM 2501 C CA . THR A 1 319 ? -17.384 -2.268 5.423 1.00 81.69 319 THR A CA 1
ATOM 2502 C C . THR A 1 319 ? -18.092 -1.564 6.581 1.00 81.69 319 THR A C 1
ATOM 2504 O O . THR A 1 319 ? -17.882 -1.888 7.750 1.00 81.69 319 THR A O 1
ATOM 2507 N N . ALA A 1 320 ? -18.994 -0.627 6.268 1.00 78.50 320 ALA A N 1
ATOM 2508 C CA . ALA A 1 320 ? -19.839 0.025 7.274 1.00 78.50 320 ALA A CA 1
ATOM 2509 C C . ALA A 1 320 ? -20.673 -0.983 8.097 1.00 78.50 320 ALA A C 1
ATOM 2511 O O . ALA A 1 320 ? -20.941 -0.740 9.269 1.00 78.50 320 ALA A O 1
ATOM 2512 N N . GLU A 1 321 ? -21.022 -2.127 7.497 1.00 76.56 321 GLU A N 1
ATOM 2513 C CA . GLU A 1 321 ? -21.657 -3.284 8.140 1.00 76.56 321 GLU A CA 1
ATOM 2514 C C . GLU A 1 321 ? -20.761 -3.855 9.257 1.00 76.56 321 GLU A C 1
ATOM 2516 O O . GLU A 1 321 ? -21.156 -3.851 10.424 1.00 76.56 321 GLU A O 1
ATOM 2521 N N . LEU A 1 322 ? -19.517 -4.241 8.940 1.00 81.56 322 LEU A N 1
ATOM 2522 C CA . LEU A 1 322 ? -18.576 -4.769 9.939 1.00 81.56 322 LEU A CA 1
ATOM 2523 C C . LEU A 1 322 ? -18.182 -3.725 10.993 1.00 81.56 322 LEU A C 1
ATOM 2525 O O . LEU A 1 322 ? -18.121 -4.056 12.174 1.00 81.56 322 LEU A O 1
ATOM 2529 N N . ILE A 1 323 ? -17.962 -2.467 10.597 1.00 83.12 323 ILE A N 1
ATOM 2530 C CA . ILE A 1 323 ? -17.634 -1.372 11.527 1.00 83.12 323 ILE A CA 1
ATOM 2531 C C . ILE A 1 323 ? -18.785 -1.143 12.514 1.00 83.12 323 ILE A C 1
ATOM 2533 O O . ILE A 1 323 ? -18.545 -0.985 13.712 1.00 83.12 323 ILE A O 1
ATOM 2537 N N . ARG A 1 324 ? -20.041 -1.155 12.042 1.00 86.94 324 ARG A N 1
ATOM 2538 C CA . ARG A 1 324 ? -21.207 -0.972 12.914 1.00 86.94 324 ARG A CA 1
ATOM 2539 C C . ARG A 1 324 ? -21.361 -2.124 13.901 1.00 86.94 324 ARG A C 1
ATOM 2541 O O . ARG A 1 324 ? -21.590 -1.853 15.078 1.00 86.94 324 ARG A O 1
ATOM 2548 N N . MET A 1 325 ? -21.224 -3.370 13.450 1.00 87.12 325 MET A N 1
ATOM 2549 C CA . MET A 1 325 ? -21.360 -4.541 14.327 1.00 87.12 325 MET A CA 1
ATOM 2550 C C . MET A 1 325 ? -20.172 -4.702 15.289 1.00 87.12 325 MET A C 1
ATOM 2552 O O . MET A 1 325 ? -20.350 -5.189 16.399 1.00 87.12 325 MET A O 1
ATOM 2556 N N . ALA A 1 326 ? -18.975 -4.235 14.920 1.00 88.25 326 ALA A N 1
ATOM 2557 C CA . ALA A 1 326 ? -17.813 -4.199 15.812 1.00 88.25 326 ALA A CA 1
ATOM 2558 C C . ALA A 1 326 ? -17.930 -3.152 16.939 1.00 88.25 326 ALA A C 1
ATOM 2560 O O . ALA A 1 326 ? -17.238 -3.258 17.956 1.00 88.25 326 ALA A O 1
ATOM 2561 N N . CYS A 1 327 ? -18.802 -2.156 16.778 1.00 89.75 327 CYS A N 1
ATOM 2562 C CA . CYS A 1 327 ? -19.132 -1.148 17.781 1.00 89.75 327 CYS A CA 1
ATOM 2563 C C . CYS A 1 327 ? -20.436 -1.515 18.512 1.00 89.75 327 CYS A C 1
ATOM 2565 O O . CYS A 1 327 ? -21.420 -0.781 18.422 1.00 89.75 327 CYS A O 1
ATOM 2567 N N . GLU A 1 328 ? -20.429 -2.643 19.233 1.00 91.19 328 GLU A N 1
ATOM 2568 C CA . GLU A 1 328 ? -21.562 -3.131 20.041 1.00 91.19 328 GLU A CA 1
ATOM 2569 C C . GLU A 1 328 ? -22.064 -2.045 21.019 1.00 91.19 328 GLU A C 1
ATOM 2571 O O . GLU A 1 328 ? -21.277 -1.302 21.615 1.00 91.19 328 GLU A O 1
ATOM 2576 N N . ASP A 1 329 ? -23.384 -1.913 21.137 1.00 88.06 329 ASP A N 1
ATOM 2577 C CA . ASP A 1 329 ? -24.121 -0.937 21.952 1.00 88.06 329 ASP A CA 1
ATOM 2578 C C . ASP A 1 329 ? -25.555 -1.433 22.214 1.00 88.06 329 ASP A C 1
ATOM 2580 O O . ASP A 1 329 ? -25.951 -2.483 21.710 1.00 88.06 329 ASP A O 1
ATOM 2584 N N . GLN A 1 330 ? -26.373 -0.651 22.929 1.00 87.50 330 GLN A N 1
ATOM 2585 C CA . GLN A 1 330 ? -27.742 -1.035 23.292 1.00 87.50 330 GLN A CA 1
ATOM 2586 C C . GLN A 1 330 ? -28.707 -1.252 22.110 1.00 87.50 330 GLN A C 1
ATOM 2588 O O . GLN A 1 330 ? -29.836 -1.673 22.340 1.00 87.50 330 GLN A O 1
ATOM 2593 N N . PHE A 1 331 ? -28.311 -0.947 20.868 1.00 87.56 331 PHE A N 1
ATOM 2594 C CA . PHE A 1 331 ? -29.094 -1.267 19.669 1.00 87.56 331 PHE A CA 1
ATOM 2595 C C . PHE A 1 331 ? -28.636 -2.564 18.985 1.00 87.56 331 PHE A C 1
ATOM 2597 O O . PHE A 1 331 ? -29.276 -3.013 18.040 1.00 87.56 331 PHE A O 1
ATOM 2604 N N . THR A 1 332 ? -27.511 -3.132 19.424 1.00 85.81 332 THR A N 1
ATOM 2605 C CA . THR A 1 332 ? -26.873 -4.311 18.820 1.00 85.81 332 THR A CA 1
ATOM 2606 C C . THR A 1 332 ? -27.484 -5.609 19.359 1.00 85.81 332 THR A C 1
ATOM 2608 O O . THR A 1 332 ? -27.673 -6.549 18.594 1.00 85.81 332 THR A O 1
ATOM 2611 N N . ASP A 1 333 ? -27.885 -5.613 20.635 1.00 74.31 333 ASP A N 1
ATOM 2612 C CA . ASP A 1 333 ? -28.566 -6.733 21.307 1.00 74.31 333 ASP A CA 1
ATOM 2613 C C . ASP A 1 333 ? -30.107 -6.635 21.271 1.00 74.31 333 ASP A C 1
ATOM 2615 O O . ASP A 1 333 ? -30.797 -7.408 21.938 1.00 74.31 333 ASP A O 1
ATOM 2619 N N . LEU A 1 334 ? -30.680 -5.679 20.523 1.00 72.69 334 LEU A N 1
ATOM 2620 C CA . LEU A 1 334 ? -32.137 -5.580 20.391 1.00 72.69 334 LEU A CA 1
ATOM 2621 C C . LEU A 1 334 ? -32.677 -6.798 19.625 1.00 72.69 334 LEU A C 1
ATOM 2623 O O . LEU A 1 334 ? -32.287 -7.006 18.473 1.00 72.69 334 LEU A O 1
ATOM 2627 N N . PRO A 1 335 ? -33.599 -7.588 20.208 1.00 53.84 335 PRO A N 1
ATOM 2628 C CA . PRO A 1 335 ? -34.178 -8.721 19.507 1.00 53.84 335 PRO A CA 1
ATOM 2629 C C . PRO A 1 335 ? -35.015 -8.226 18.325 1.00 53.84 335 PRO A C 1
ATOM 2631 O O . PRO A 1 335 ? -35.906 -7.392 18.484 1.00 53.84 335 PRO A O 1
ATOM 2634 N N . ILE A 1 336 ? -34.759 -8.782 17.140 1.00 53.03 336 ILE A N 1
ATOM 2635 C CA . ILE A 1 336 ? -35.643 -8.619 15.984 1.00 53.03 336 ILE A CA 1
ATOM 2636 C C . ILE A 1 336 ? -36.952 -9.337 16.333 1.00 53.03 336 ILE A C 1
ATOM 2638 O O . ILE A 1 336 ? -36.988 -10.567 16.389 1.00 53.03 336 ILE A O 1
ATOM 2642 N N . THR A 1 337 ? -38.016 -8.585 16.623 1.00 42.56 337 THR A N 1
ATOM 2643 C CA . THR A 1 337 ? -39.304 -9.179 16.992 1.00 42.56 337 THR A CA 1
ATOM 2644 C C . THR A 1 337 ? -39.940 -9.873 15.776 1.00 42.56 337 THR A C 1
ATOM 2646 O O . THR A 1 337 ? -40.000 -9.275 14.697 1.00 42.56 337 THR A O 1
ATOM 2649 N N . PRO A 1 338 ? -40.456 -11.116 15.909 1.00 43.28 338 PRO A N 1
ATOM 2650 C CA . PRO A 1 338 ? -41.050 -11.857 14.785 1.00 43.28 338 PRO A CA 1
ATOM 2651 C C . PRO A 1 338 ? -42.281 -11.198 14.145 1.00 43.28 338 PRO A C 1
ATOM 2653 O O . PRO A 1 338 ? -42.710 -11.595 13.068 1.00 43.28 338 PRO A O 1
ATOM 2656 N N . GLU A 1 339 ? -42.846 -10.173 14.781 1.00 41.28 339 GLU A N 1
ATOM 2657 C CA . GLU A 1 339 ? -43.989 -9.391 14.295 1.00 41.28 339 GLU A CA 1
ATOM 2658 C C . GLU A 1 339 ? -43.684 -8.645 12.977 1.00 41.28 339 GLU A C 1
ATOM 2660 O O . GLU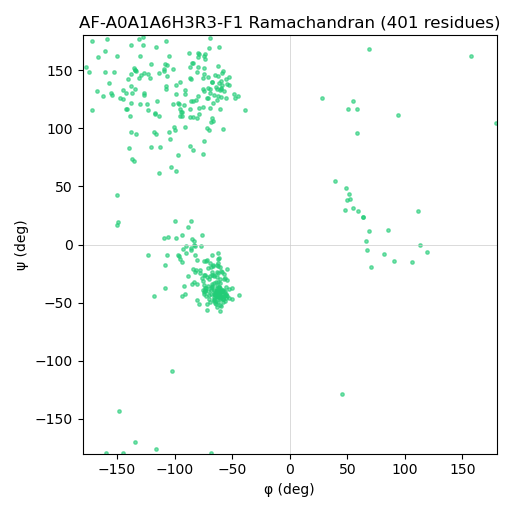 A 1 339 ? -44.605 -8.266 12.255 1.00 41.28 339 GLU A O 1
ATOM 2665 N N . ALA A 1 340 ? -42.403 -8.507 12.611 1.00 40.53 340 ALA A N 1
ATOM 2666 C CA . ALA A 1 340 ? -41.970 -8.045 11.291 1.00 40.53 340 ALA A CA 1
ATOM 2667 C C . ALA A 1 340 ? -42.196 -9.068 10.150 1.00 40.53 340 ALA A C 1
ATOM 2669 O O . ALA A 1 340 ? -42.120 -8.686 8.984 1.00 40.53 340 ALA A O 1
ATOM 2670 N N . GLU A 1 341 ? -42.489 -10.341 10.454 1.00 33.25 341 GLU A N 1
ATOM 2671 C CA . GLU A 1 341 ? -42.822 -11.388 9.468 1.00 33.25 341 GLU A CA 1
ATOM 2672 C C . GLU A 1 341 ? -44.340 -11.648 9.343 1.00 33.25 341 GLU A C 1
ATOM 2674 O O . GLU A 1 341 ? -44.767 -12.686 8.834 1.00 33.25 341 GLU A O 1
ATOM 2679 N N . ALA A 1 342 ? -45.186 -10.695 9.757 1.00 34.56 342 ALA A N 1
ATOM 2680 C CA . ALA A 1 342 ? -46.609 -10.729 9.425 1.00 34.56 342 ALA A CA 1
ATOM 2681 C C . ALA A 1 342 ? -46.802 -10.711 7.887 1.00 34.56 342 ALA A C 1
ATOM 2683 O O . ALA A 1 342 ? -46.268 -9.819 7.219 1.00 34.56 342 ALA A O 1
ATOM 2684 N N . PRO A 1 343 ? -47.559 -11.656 7.292 1.00 34.91 343 PRO A N 1
ATOM 2685 C CA . PRO A 1 343 ? -47.696 -11.743 5.842 1.00 34.91 343 PRO A CA 1
ATOM 2686 C C . PRO A 1 343 ? -48.547 -10.590 5.297 1.00 34.91 343 PRO A C 1
ATOM 2688 O O . PRO A 1 343 ? -49.778 -10.632 5.323 1.00 34.91 343 PRO A O 1
ATOM 2691 N N . LE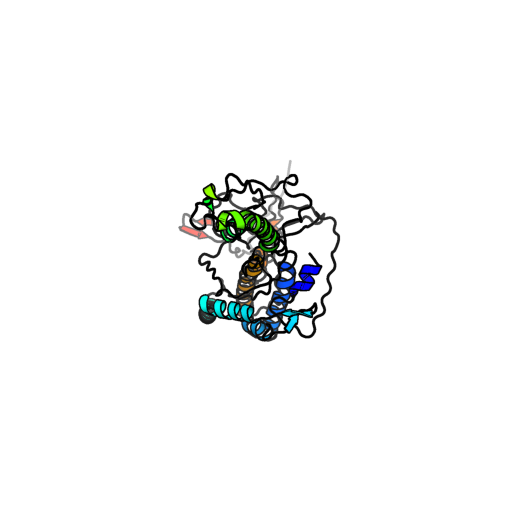U A 1 344 ? -47.880 -9.569 4.757 1.00 39.22 344 LEU A N 1
ATOM 2692 C CA . LEU A 1 344 ? -48.509 -8.560 3.908 1.00 39.22 344 LEU A CA 1
ATOM 2693 C C . LEU A 1 344 ? -49.107 -9.260 2.678 1.00 39.22 344 LEU A C 1
ATOM 2695 O O . LEU A 1 344 ? -48.390 -9.874 1.887 1.00 39.22 344 LEU A O 1
ATOM 2699 N N . GLY A 1 345 ? -50.432 -9.202 2.543 1.00 33.84 345 GLY A N 1
ATOM 2700 C CA . GLY A 1 345 ? -51.151 -9.858 1.455 1.00 33.84 345 GLY A CA 1
ATOM 2701 C C . GLY A 1 345 ? -50.843 -9.217 0.101 1.00 33.84 345 GLY A C 1
ATOM 2702 O O . GLY A 1 345 ? -51.321 -8.121 -0.176 1.00 33.84 345 GLY A O 1
ATOM 2703 N N . GLY A 1 346 ? -50.095 -9.935 -0.741 1.00 35.47 346 GLY A N 1
ATOM 2704 C CA . GLY A 1 346 ? -49.705 -9.511 -2.089 1.00 35.47 346 GLY A CA 1
ATOM 2705 C C . GLY A 1 346 ? -48.332 -8.829 -2.144 1.00 35.47 346 GLY A C 1
ATOM 2706 O O . GLY A 1 346 ? -48.163 -7.717 -1.658 1.00 35.47 346 GLY A O 1
ATOM 2707 N N . ASP A 1 347 ? -47.367 -9.508 -2.772 1.00 41.47 347 ASP A N 1
ATOM 2708 C CA . ASP A 1 347 ? -46.123 -8.978 -3.356 1.00 41.47 347 ASP A CA 1
ATOM 2709 C C . ASP A 1 347 ? -45.375 -7.855 -2.598 1.00 41.47 347 ASP A C 1
ATOM 2711 O O . ASP A 1 347 ? -45.006 -6.828 -3.171 1.00 41.47 347 ASP A O 1
ATOM 2715 N N . ALA A 1 348 ? -45.043 -8.084 -1.321 1.00 31.67 348 ALA A N 1
ATOM 2716 C CA . ALA A 1 348 ? -44.140 -7.214 -0.557 1.00 31.67 348 ALA A CA 1
ATOM 2717 C C . ALA A 1 348 ? -43.132 -8.001 0.308 1.00 31.67 348 ALA A C 1
ATOM 2719 O O . ALA A 1 348 ? -43.414 -8.376 1.444 1.00 31.67 348 ALA A O 1
ATOM 2720 N N . VAL A 1 349 ? -41.907 -8.209 -0.197 1.00 34.72 349 VAL A N 1
ATOM 2721 C CA . VAL A 1 349 ? -40.791 -8.760 0.600 1.00 34.72 349 VAL A CA 1
ATOM 2722 C C . VAL A 1 349 ? -40.104 -7.638 1.384 1.00 34.72 349 VAL A C 1
ATOM 2724 O O . VAL A 1 349 ? -39.372 -6.837 0.805 1.00 34.72 349 VAL A O 1
ATOM 2727 N N . VAL A 1 350 ? -40.271 -7.614 2.711 1.00 34.16 350 VAL A N 1
ATOM 2728 C CA . VAL A 1 350 ? -39.644 -6.618 3.608 1.00 34.16 350 VAL A CA 1
ATOM 2729 C C . VAL A 1 350 ? -38.622 -7.277 4.547 1.00 34.16 350 VAL A C 1
ATOM 2731 O O . VAL A 1 350 ? -38.731 -7.242 5.767 1.00 34.16 350 VAL A O 1
ATOM 2734 N N . ARG A 1 351 ? -37.575 -7.883 3.973 1.00 32.59 351 ARG A N 1
ATOM 2735 C CA . ARG A 1 351 ? -36.415 -8.391 4.735 1.00 32.59 351 ARG A CA 1
ATOM 2736 C C . ARG A 1 351 ? -35.371 -7.289 4.934 1.00 32.59 351 ARG A C 1
ATOM 2738 O O . ARG A 1 351 ? -34.432 -7.174 4.149 1.00 32.59 351 ARG A O 1
ATOM 2745 N N . LEU A 1 352 ? -35.542 -6.462 5.968 1.00 36.38 352 LEU A N 1
ATOM 2746 C CA . LEU A 1 352 ? -34.672 -5.308 6.246 1.00 36.38 352 LEU A CA 1
ATOM 2747 C C . LEU A 1 352 ? -33.672 -5.540 7.390 1.00 36.38 352 LEU A C 1
ATOM 2749 O O . LEU A 1 352 ? -33.689 -4.853 8.407 1.00 36.38 352 LEU A O 1
ATOM 2753 N N . THR A 1 353 ? -32.720 -6.446 7.168 1.00 32.44 353 THR A N 1
ATOM 2754 C CA . THR A 1 353 ? -31.453 -6.496 7.916 1.00 32.44 353 THR A CA 1
ATOM 2755 C C . THR A 1 353 ? -30.323 -5.944 7.043 1.00 32.44 353 THR A C 1
ATOM 2757 O O . THR A 1 353 ? -29.712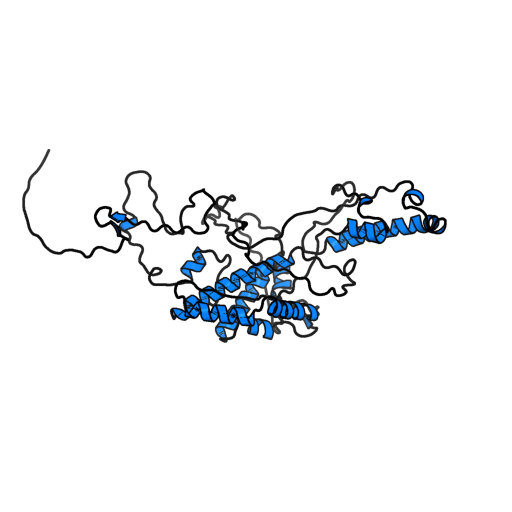 -6.683 6.272 1.00 32.44 353 THR A O 1
ATOM 2760 N N . GLY A 1 354 ? -30.060 -4.634 7.119 1.00 35.22 354 GLY A N 1
ATOM 2761 C CA . GLY A 1 354 ? -28.937 -4.004 6.412 1.00 35.22 354 GLY A CA 1
ATOM 2762 C C . GLY A 1 354 ? -29.088 -2.500 6.166 1.00 35.22 354 GLY A C 1
ATOM 2763 O O . GLY A 1 354 ? -30.183 -1.936 6.208 1.00 35.22 354 GLY A O 1
ATOM 2764 N N . THR A 1 355 ? -27.973 -1.828 5.876 1.00 36.59 355 THR A N 1
ATOM 2765 C CA . THR A 1 355 ? -27.932 -0.383 5.599 1.00 36.59 355 THR A CA 1
ATOM 2766 C C . THR A 1 355 ? -28.489 -0.028 4.218 1.00 36.59 355 THR A C 1
ATOM 2768 O O . THR A 1 355 ? -27.735 0.111 3.262 1.00 36.59 355 THR A O 1
ATOM 2771 N N . LYS A 1 356 ? -29.809 0.199 4.186 1.00 39.59 356 LYS A N 1
ATOM 2772 C CA . LYS A 1 356 ? -30.561 1.130 3.319 1.00 39.59 356 LYS A CA 1
ATOM 2773 C C . LYS A 1 356 ? -30.396 1.014 1.787 1.00 39.59 356 LYS A C 1
ATOM 2775 O O . LYS A 1 356 ? -29.335 1.248 1.220 1.00 39.59 356 LYS A O 1
ATOM 2780 N N . TYR A 1 357 ? -31.524 0.834 1.094 1.00 35.78 357 TYR A N 1
ATOM 2781 C CA . TYR A 1 357 ? -31.613 0.975 -0.367 1.00 35.78 357 TYR A CA 1
ATOM 2782 C C . TYR A 1 357 ? -31.152 2.374 -0.831 1.00 35.78 357 TYR A C 1
ATOM 2784 O O . TYR A 1 357 ? -31.565 3.396 -0.273 1.00 35.78 357 TYR A O 1
ATOM 2792 N N . GLY A 1 358 ? -30.296 2.430 -1.855 1.00 43.91 358 GLY A N 1
ATOM 2793 C CA . GLY A 1 358 ? -29.746 3.684 -2.376 1.00 43.91 358 GLY A CA 1
ATOM 2794 C C . GLY A 1 358 ? -30.769 4.481 -3.192 1.00 43.91 358 GLY A C 1
ATOM 2795 O O . GLY A 1 358 ? -31.394 3.943 -4.099 1.00 43.91 358 GLY A O 1
ATOM 2796 N N . CYS A 1 359 ? -30.900 5.781 -2.921 1.00 47.31 359 CYS A N 1
ATOM 2797 C CA . CYS A 1 359 ? -31.893 6.674 -3.539 1.00 47.31 359 CYS A CA 1
ATOM 2798 C C . CYS A 1 359 ? -31.582 7.128 -4.984 1.00 47.31 359 CYS A C 1
ATOM 2800 O O . CYS A 1 359 ? -32.248 8.022 -5.496 1.00 47.31 359 CYS A O 1
ATOM 2802 N N . GLY A 1 360 ? -30.558 6.567 -5.636 1.00 44.81 360 GLY A N 1
ATOM 2803 C CA . GLY A 1 360 ? -30.206 6.839 -7.039 1.00 44.81 360 GLY A CA 1
ATOM 2804 C C . GLY A 1 360 ? -29.613 8.224 -7.355 1.00 44.81 360 GLY A C 1
ATOM 2805 O O . GLY A 1 360 ? -28.941 8.359 -8.370 1.00 44.81 360 GLY A O 1
ATOM 2806 N N . SER A 1 361 ? -29.789 9.234 -6.498 1.00 47.72 361 SER A N 1
ATOM 2807 C CA . SER A 1 361 ? -29.432 10.635 -6.787 1.00 47.72 361 SER A CA 1
ATOM 2808 C C . SER A 1 361 ? -27.956 11.017 -6.589 1.00 47.72 361 SER A C 1
ATOM 2810 O O . SER A 1 361 ? -27.594 12.166 -6.817 1.00 47.72 361 SER A O 1
ATOM 2812 N N . GLY A 1 362 ? -27.097 10.091 -6.146 1.00 43.00 362 GLY A N 1
ATOM 2813 C CA . GLY A 1 362 ? -25.632 10.256 -6.109 1.00 43.00 362 GLY A CA 1
ATOM 2814 C C . GLY A 1 362 ? -25.051 11.303 -5.141 1.00 43.00 362 GLY A C 1
ATOM 2815 O O . GLY A 1 362 ? -23.834 11.388 -5.033 1.00 43.00 362 GLY A O 1
ATOM 2816 N N . GLY A 1 363 ? -25.877 12.085 -4.437 1.00 40.09 363 GLY A N 1
ATOM 2817 C CA . GLY A 1 363 ? -25.425 13.289 -3.722 1.00 40.09 363 GLY A CA 1
ATOM 2818 C C . GLY A 1 363 ? -25.049 13.153 -2.239 1.00 40.09 363 GLY A C 1
ATOM 2819 O O . GLY A 1 363 ? -24.440 14.077 -1.710 1.00 40.09 363 GLY A O 1
ATOM 2820 N N . CYS A 1 364 ? -25.398 12.064 -1.538 1.00 42.66 364 CYS A N 1
ATOM 2821 C CA . CYS A 1 364 ? -25.056 11.908 -0.115 1.00 42.66 364 CYS A CA 1
ATOM 2822 C C . CYS A 1 364 ? -24.405 10.565 0.230 1.00 42.66 364 CYS A C 1
ATOM 2824 O O . CYS A 1 364 ? -25.022 9.501 0.124 1.00 42.66 364 CYS A O 1
ATOM 2826 N N . GLY A 1 365 ? -23.185 10.635 0.766 1.00 43.84 365 GLY A N 1
ATOM 2827 C CA . GLY A 1 365 ? -22.608 9.546 1.545 1.00 43.84 365 GLY A CA 1
ATOM 2828 C C . GLY A 1 365 ? -23.447 9.304 2.803 1.00 43.84 365 GLY A C 1
ATOM 2829 O O . GLY A 1 365 ? -23.689 10.226 3.577 1.00 43.84 365 GLY A O 1
ATOM 2830 N N . ALA A 1 366 ? -23.917 8.068 2.985 1.00 41.84 366 ALA A N 1
ATOM 2831 C CA . ALA A 1 366 ? -24.595 7.588 4.193 1.00 41.84 366 ALA A CA 1
ATOM 2832 C C . ALA A 1 366 ? -25.738 8.480 4.748 1.00 41.84 366 ALA A C 1
ATOM 2834 O O . ALA A 1 366 ? -25.824 8.715 5.953 1.00 41.84 366 ALA A O 1
ATOM 2835 N N . CYS A 1 367 ? -26.682 8.917 3.901 1.00 37.62 367 CYS A N 1
ATOM 2836 C CA . CYS A 1 367 ? -27.959 9.462 4.385 1.00 37.62 367 CYS A CA 1
ATOM 2837 C C . CYS A 1 367 ? -28.718 8.430 5.257 1.00 37.62 367 CYS A C 1
ATOM 2839 O O . CYS A 1 367 ? -29.457 7.598 4.719 1.00 37.62 367 CYS A O 1
ATOM 2841 N N . THR A 1 368 ? -28.651 8.511 6.587 1.00 38.25 368 THR A N 1
ATOM 2842 C CA . THR A 1 368 ? -29.599 7.806 7.473 1.00 38.25 368 THR A CA 1
ATOM 2843 C C . THR A 1 368 ? -30.974 8.471 7.391 1.00 38.25 368 THR A C 1
ATOM 2845 O O . THR A 1 368 ? -31.079 9.692 7.442 1.00 38.25 368 THR A O 1
ATOM 2848 N N . VAL A 1 369 ? -32.043 7.679 7.268 1.00 37.28 369 VAL A N 1
ATOM 2849 C CA . VAL A 1 369 ? -33.426 8.157 7.436 1.00 37.28 369 VAL A CA 1
ATOM 2850 C C . VAL A 1 369 ? -34.016 7.429 8.632 1.00 37.28 369 VAL A C 1
ATOM 2852 O O . VAL A 1 369 ? -34.214 6.220 8.572 1.00 37.28 369 VAL A O 1
ATOM 2855 N N . MET A 1 370 ? -34.301 8.169 9.705 1.00 38.25 370 MET A N 1
ATOM 2856 C CA . MET A 1 370 ? -35.286 7.730 10.691 1.00 38.25 370 MET A CA 1
ATOM 2857 C C . MET A 1 370 ? -36.671 8.070 10.150 1.00 38.25 370 MET A C 1
ATOM 2859 O O . MET A 1 370 ? -36.948 9.232 9.849 1.00 38.25 370 MET A O 1
ATOM 2863 N N . VAL A 1 371 ? -37.547 7.073 10.053 1.00 41.94 371 VAL A N 1
ATOM 2864 C CA . VAL A 1 371 ? -38.973 7.323 9.837 1.00 41.94 371 VAL A CA 1
ATOM 2865 C C . VAL A 1 371 ? -39.554 7.797 11.168 1.00 41.94 371 VAL A C 1
ATOM 2867 O O . VAL A 1 371 ? -39.490 7.094 12.172 1.00 41.94 371 VAL A O 1
ATOM 2870 N N . SER A 1 372 ? -40.079 9.017 11.181 1.00 44.53 372 SER A N 1
ATOM 2871 C CA . SER A 1 372 ? -40.733 9.637 12.336 1.00 44.53 372 SER A CA 1
ATOM 2872 C C . SER A 1 372 ? -42.035 10.285 11.878 1.00 44.53 372 SER A C 1
ATOM 2874 O O . SER A 1 372 ? -42.158 10.689 10.718 1.00 44.53 372 SER A O 1
ATOM 2876 N N . ARG A 1 373 ? -43.032 10.350 12.764 1.00 44.69 373 ARG A N 1
ATOM 2877 C CA . ARG A 1 373 ? -44.338 10.935 12.446 1.00 44.69 373 ARG A CA 1
ATOM 2878 C C . ARG A 1 373 ? -44.349 12.384 12.914 1.00 44.69 373 ARG A C 1
ATOM 2880 O O . ARG A 1 373 ? -44.162 12.650 14.097 1.00 44.69 373 ARG A O 1
ATOM 2887 N N . TYR A 1 374 ? -44.573 13.322 12.001 1.00 52.59 374 TYR A N 1
ATOM 2888 C CA . TYR A 1 374 ? -44.825 14.708 12.387 1.00 52.59 374 TYR A CA 1
ATOM 2889 C C . TYR A 1 374 ? -46.280 14.863 12.839 1.00 52.59 374 TYR A C 1
ATOM 2891 O O . TYR A 1 374 ? -47.202 14.468 12.125 1.00 52.59 374 TYR A O 1
ATOM 2899 N N . ASP A 1 375 ? -46.467 15.425 14.027 1.00 63.03 375 ASP A N 1
ATOM 2900 C CA . ASP A 1 375 ? -47.753 15.842 14.574 1.00 63.03 375 ASP A CA 1
ATOM 2901 C C . ASP A 1 375 ? -47.964 17.329 14.227 1.00 63.03 375 ASP A C 1
ATOM 2903 O O . ASP A 1 375 ? -47.228 18.178 14.745 1.00 63.03 375 ASP A O 1
ATOM 2907 N N . PRO A 1 376 ? -48.915 17.667 13.332 1.00 43.62 376 PRO A N 1
ATOM 2908 C CA . PRO A 1 376 ? -49.116 19.039 12.877 1.00 43.62 376 PRO A CA 1
ATOM 2909 C C . PRO A 1 376 ? -49.879 19.915 13.880 1.00 43.62 376 PRO A C 1
ATOM 2911 O O . PRO A 1 376 ? -49.736 21.137 13.819 1.00 43.62 376 PRO A O 1
ATOM 2914 N N . GLU A 1 377 ? -50.650 19.328 14.802 1.00 59.81 377 GLU A N 1
ATOM 2915 C CA . GLU A 1 377 ? -51.410 20.073 15.814 1.00 59.81 377 GLU A CA 1
ATOM 2916 C C . GLU A 1 377 ? -50.480 20.507 16.950 1.00 59.81 377 GLU A C 1
ATOM 2918 O O . GLU A 1 377 ? -50.372 21.695 17.260 1.00 59.81 377 GLU A O 1
ATOM 2923 N N . ASN A 1 378 ? -49.714 19.559 17.499 1.00 67.12 378 ASN A N 1
ATOM 2924 C CA . ASN A 1 378 ? -48.749 19.819 18.571 1.00 67.12 378 ASN A CA 1
ATOM 2925 C C . ASN A 1 378 ? -47.375 20.289 18.058 1.00 67.12 378 ASN A C 1
ATOM 2927 O O . ASN A 1 378 ? -46.486 20.578 18.863 1.00 67.12 378 ASN A O 1
ATOM 2931 N N . LYS A 1 379 ? -47.191 20.356 16.729 1.00 64.75 379 LYS A N 1
ATOM 2932 C CA . LYS A 1 379 ? -45.972 20.789 16.014 1.00 64.75 379 LYS A CA 1
ATOM 2933 C C . LYS A 1 379 ? -44.696 20.069 16.467 1.00 64.75 379 LYS A C 1
ATOM 2935 O O . LYS A 1 379 ? -43.632 20.677 16.593 1.00 64.75 379 LYS A O 1
ATOM 2940 N N . LYS A 1 380 ? -44.797 18.763 16.733 1.00 46.31 380 LYS A N 1
ATOM 2941 C CA . LYS A 1 380 ? -43.70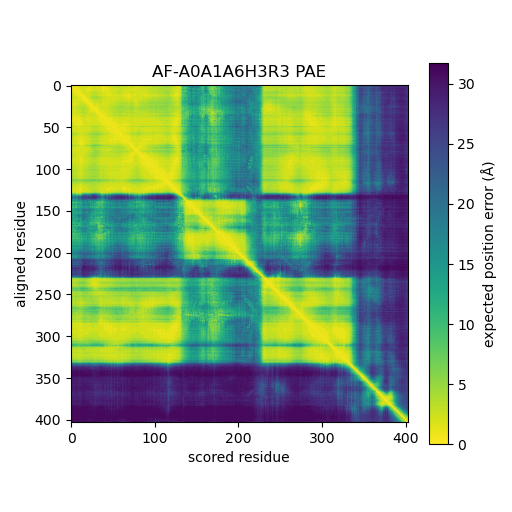2 17.932 17.265 1.00 46.31 380 LYS A CA 1
ATOM 2942 C C . LYS A 1 380 ? -43.402 16.740 16.365 1.00 46.31 380 LYS A C 1
ATOM 2944 O O . LYS A 1 380 ? -44.289 16.152 15.756 1.00 46.31 380 LYS A O 1
ATOM 2949 N N . ILE A 1 381 ? -42.129 16.358 16.319 1.00 47.62 381 ILE A N 1
ATOM 2950 C CA . ILE A 1 381 ? -41.676 15.122 15.677 1.00 47.62 381 ILE A CA 1
ATOM 2951 C C . ILE A 1 381 ? -41.785 13.997 16.709 1.00 47.62 381 ILE A C 1
ATOM 2953 O O . ILE A 1 381 ? -41.114 14.035 17.741 1.00 47.62 381 ILE A O 1
ATOM 2957 N N . GLN A 1 382 ? -42.630 13.007 16.433 1.00 46.31 382 GLN A N 1
ATOM 2958 C CA . GLN A 1 382 ? -42.770 11.796 17.235 1.00 46.31 382 GLN A CA 1
ATOM 2959 C C . GLN A 1 382 ? -41.873 10.696 16.648 1.00 46.31 382 GLN A C 1
ATOM 2961 O O . GLN A 1 382 ? -42.086 10.217 15.529 1.00 46.31 382 GLN A O 1
ATOM 2966 N N . TYR A 1 383 ? -40.853 10.303 17.407 1.00 47.94 383 TYR A N 1
ATOM 2967 C CA . TYR A 1 383 ? -40.016 9.140 17.112 1.00 47.94 383 TYR A CA 1
ATOM 2968 C C . TYR A 1 383 ? -40.675 7.881 17.699 1.00 47.94 383 TYR A C 1
ATOM 2970 O O . TYR A 1 383 ? -41.241 7.970 18.791 1.00 47.94 383 TYR A O 1
ATOM 2978 N N . PRO A 1 384 ? -40.621 6.720 17.020 1.00 44.38 384 PRO A N 1
ATOM 2979 C CA . PRO A 1 384 ? -41.240 5.495 17.518 1.00 44.38 384 PRO A CA 1
ATOM 2980 C C . PRO A 1 384 ? -40.491 4.951 18.746 1.00 44.38 384 PRO A C 1
ATOM 2982 O O . PRO A 1 384 ? -39.472 4.275 18.631 1.00 44.38 384 PRO A O 1
ATOM 2985 N N . LEU A 1 385 ? -41.028 5.248 19.928 1.00 35.19 385 LEU A N 1
ATOM 2986 C CA . LEU A 1 385 ? -40.744 4.564 21.190 1.00 35.19 385 LEU A CA 1
ATOM 2987 C C . LEU A 1 385 ? -41.960 3.698 21.546 1.00 35.19 385 LEU A C 1
ATOM 2989 O O . LEU A 1 385 ? -43.093 4.082 21.250 1.00 35.19 385 LEU A O 1
ATOM 2993 N N . HIS A 1 386 ? -41.737 2.527 22.149 1.00 35.03 386 HIS A N 1
ATOM 2994 C CA . HIS A 1 386 ? -42.821 1.579 22.426 1.00 35.03 386 HIS A CA 1
ATOM 2995 C C . HIS A 1 386 ? -43.893 2.159 23.360 1.00 35.03 386 HIS A C 1
ATOM 2997 O O . HIS A 1 386 ? -43.603 2.827 24.353 1.00 35.03 386 HIS A O 1
ATOM 3003 N N . TRP A 1 387 ? -45.144 1.855 23.026 1.00 27.00 387 TRP A N 1
ATOM 3004 C CA . TRP A 1 387 ? -46.339 2.284 23.743 1.00 27.00 387 TRP A CA 1
ATOM 3005 C C . TRP A 1 387 ? -46.485 1.546 25.091 1.00 27.00 387 TRP A C 1
ATOM 3007 O O . TRP A 1 387 ? -46.499 0.311 25.093 1.00 27.00 387 TRP A O 1
ATOM 3017 N N . PRO A 1 388 ? -46.633 2.245 26.235 1.00 32.44 388 PRO A N 1
ATOM 3018 C CA . PRO A 1 388 ? -46.978 1.605 27.503 1.00 32.44 388 PRO A CA 1
ATOM 3019 C C . PRO A 1 388 ? -48.437 1.124 27.466 1.00 32.44 388 PRO A C 1
ATOM 3021 O O . PRO A 1 388 ? -49.349 1.886 27.154 1.00 32.44 388 PRO A O 1
ATOM 3024 N N . GLY A 1 389 ? -48.657 -0.162 27.747 1.00 32.41 389 GLY A N 1
ATOM 3025 C CA . GLY A 1 389 ? -49.963 -0.812 27.592 1.00 32.41 389 GLY A CA 1
ATOM 3026 C C . GLY A 1 389 ? -51.040 -0.360 28.588 1.00 32.41 389 GLY A C 1
ATOM 3027 O O . GLY A 1 389 ? -50.791 0.410 29.510 1.00 32.41 389 GLY A O 1
ATOM 3028 N N . HIS A 1 390 ? -52.248 -0.904 28.422 1.00 29.69 390 HIS A N 1
ATOM 3029 C CA . HIS A 1 390 ? -53.369 -0.717 29.345 1.00 29.69 390 HIS A CA 1
ATOM 3030 C C . HIS A 1 390 ? -53.984 -2.058 29.751 1.00 29.69 390 HIS A C 1
ATOM 3032 O O . HIS A 1 390 ? -54.052 -2.991 28.952 1.00 29.69 390 HIS A O 1
ATOM 3038 N N . ALA A 1 391 ? -54.462 -2.130 30.992 1.00 30.02 391 ALA A N 1
ATOM 3039 C CA . ALA A 1 391 ? -55.181 -3.274 31.536 1.00 30.02 391 ALA A CA 1
ATOM 3040 C C . ALA A 1 391 ? -56.674 -2.952 31.729 1.00 30.02 391 ALA A C 1
ATOM 3042 O O . ALA A 1 391 ? -57.015 -1.825 32.075 1.00 30.02 391 ALA A O 1
ATOM 3043 N N . LEU A 1 392 ? -57.507 -3.991 31.588 1.00 32.59 392 LEU A N 1
ATOM 3044 C CA . LEU A 1 392 ? -58.8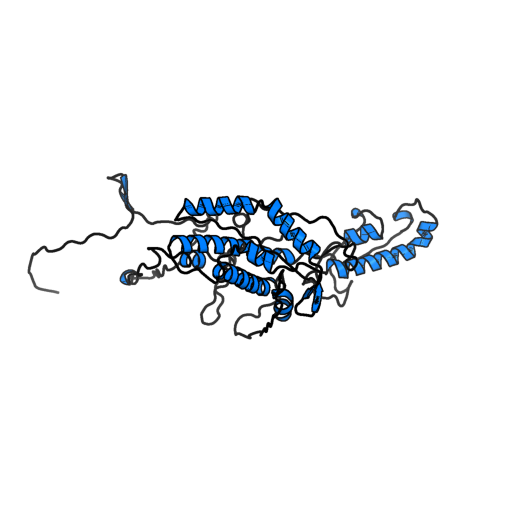80 -4.141 32.102 1.00 32.59 392 LEU A CA 1
ATOM 3045 C C . LEU A 1 392 ? -59.952 -3.106 31.685 1.00 32.59 392 LEU A C 1
ATOM 3047 O O . LEU A 1 392 ? -59.968 -1.961 32.123 1.00 32.59 392 LEU A O 1
ATOM 3051 N N . GLY A 1 393 ? -60.969 -3.598 30.970 1.00 27.08 393 GLY A N 1
ATOM 3052 C CA . GLY A 1 393 ? -62.276 -2.956 30.796 1.00 27.08 393 GLY A CA 1
ATOM 3053 C C . GLY A 1 393 ? -63.305 -3.981 30.305 1.00 27.08 393 GLY A C 1
ATOM 3054 O O . GLY A 1 393 ? -63.026 -4.710 29.357 1.00 27.08 393 GLY A O 1
ATOM 3055 N N . THR A 1 394 ? -64.460 -4.100 30.970 1.00 33.56 394 THR A N 1
ATOM 3056 C CA . THR A 1 394 ? -65.420 -5.203 30.752 1.00 33.56 394 THR A CA 1
ATOM 3057 C C . THR A 1 394 ? -66.780 -4.746 30.221 1.00 33.56 394 THR A C 1
ATOM 3059 O O . THR A 1 394 ? -67.568 -4.177 30.974 1.00 33.56 394 THR A O 1
ATOM 3062 N N . SER A 1 395 ? -67.099 -5.110 28.979 1.00 29.33 395 SER A N 1
ATOM 3063 C CA . SER A 1 395 ? -68.458 -5.331 28.442 1.00 29.33 395 SER A CA 1
ATOM 3064 C C . SER A 1 395 ? -68.338 -5.814 26.984 1.00 29.33 395 SER A C 1
ATOM 3066 O O . SER A 1 395 ? -67.340 -5.534 26.331 1.00 29.33 395 SER A O 1
ATOM 3068 N N . GLY A 1 396 ? -69.267 -6.576 26.409 1.00 27.86 396 GLY A N 1
ATOM 3069 C CA . GLY A 1 396 ? -70.395 -7.318 26.980 1.00 27.86 396 GLY A CA 1
ATOM 3070 C C . GLY A 1 396 ? -70.596 -8.624 26.193 1.00 27.86 396 GLY A C 1
ATOM 3071 O O . GLY A 1 396 ? -69.845 -8.906 25.261 1.00 27.86 396 GLY A O 1
ATOM 3072 N N . LYS A 1 397 ? -71.587 -9.441 26.562 1.00 35.44 397 LYS A N 1
ATOM 3073 C CA . LYS A 1 397 ? -72.006 -10.566 25.708 1.00 35.44 397 LYS A CA 1
ATOM 3074 C C . LYS A 1 397 ? -72.805 -10.014 24.526 1.00 35.44 397 LYS A C 1
ATOM 3076 O O . LYS A 1 397 ? -73.548 -9.062 24.723 1.00 35.44 397 LYS A O 1
ATOM 3081 N N . ASP A 1 398 ? -72.708 -10.653 23.364 1.00 28.36 398 ASP A N 1
ATOM 3082 C CA . ASP A 1 398 ? -73.835 -11.452 22.869 1.00 28.36 398 ASP A CA 1
ATOM 3083 C C . ASP A 1 398 ? -73.442 -12.375 21.705 1.00 28.36 398 ASP A C 1
ATOM 3085 O O . ASP A 1 398 ? -72.390 -12.234 21.082 1.00 28.36 398 ASP A O 1
ATOM 3089 N N . LYS A 1 399 ? -74.296 -13.375 21.483 1.00 32.03 399 LYS A N 1
ATOM 3090 C CA . LYS A 1 399 ? -74.374 -14.204 20.272 1.00 32.03 399 LYS A CA 1
ATOM 3091 C C . LYS A 1 399 ? -75.655 -13.781 19.499 1.00 32.03 399 LYS A C 1
ATOM 3093 O O . LYS A 1 399 ? -76.428 -13.004 20.040 1.00 32.03 399 LYS A O 1
ATOM 3098 N N . GLU A 1 400 ? -76.027 -14.243 18.303 1.00 31.06 400 GLU A N 1
ATOM 3099 C CA . GLU A 1 400 ? -75.631 -15.421 17.506 1.00 31.06 400 GLU A CA 1
ATOM 3100 C C . GLU A 1 400 ? -75.726 -15.070 15.971 1.00 31.06 400 GLU A C 1
ATOM 3102 O O . GLU A 1 400 ? -75.272 -13.966 15.667 1.00 31.06 400 GLU A O 1
ATOM 3107 N N . PRO A 1 401 ? -76.133 -15.886 14.958 1.00 44.75 401 PRO A N 1
ATOM 3108 C CA . PRO A 1 401 ? -75.300 -16.006 13.741 1.00 44.75 401 PRO A CA 1
ATOM 3109 C C . PRO A 1 401 ? -75.977 -15.769 12.360 1.00 44.75 401 PRO A C 1
ATOM 3111 O O . PRO A 1 401 ? -77.200 -15.704 12.255 1.00 44.75 401 PRO A O 1
ATOM 3114 N N . CYS A 1 402 ? -75.151 -15.863 11.300 1.00 25.22 402 CYS A N 1
ATOM 3115 C CA . CYS A 1 402 ? -75.504 -16.241 9.910 1.00 25.22 402 CYS A CA 1
ATOM 3116 C C . CYS A 1 402 ? -76.369 -15.248 9.087 1.00 25.22 402 CYS A C 1
ATOM 3118 O O . CYS A 1 402 ? -76.886 -14.280 9.649 1.00 25.22 402 CYS A O 1
ATOM 3120 N N . PRO A 1 403 ? -76.527 -15.431 7.750 1.00 46.78 403 PRO A N 1
ATOM 3121 C CA . PRO A 1 403 ? -76.034 -16.516 6.870 1.00 46.78 403 PRO A CA 1
ATOM 3122 C C . PRO A 1 403 ? -74.508 -16.644 6.781 1.00 46.78 403 PRO A C 1
ATOM 3124 O O . PRO A 1 403 ? -73.848 -15.634 6.463 1.00 46.78 403 PRO A O 1
#

Mean predicted aligned error: 14.51 Å

Foldseek 3Di:
DFVLLVQQLCWQFDDPDDDDDDDDDDDPAPDDDDDQSRNNLVSVLVVLLQLLLVCVVVVHDSVVSCVVGGDDAFAAGPVGDTDGCPVLVVVQVCCCVVVVVVVVQVVQVVVLVVDLPFHWFFFDDGGDDDFDFDDDDQLVLLCVLLVHDSVVDDEDADDCVVPNPDDDGDTFANCFPLSVVSNVVSNVVCVVLVVVCVVVVPDDPCSSDVDDDDYGHHDDDDDDDDDDQADFDADPVNHTDQDDCLRGPHDDPVRDDPDDDDDDPDQDADPSGVVRDTGCRRVCPSSNCRVVVRLLRRLQSSCVVVVHDGDSGFDPPPHPVSSVQSNDDPVNPDDPDCVVVDDDPDDDDDPDDDQDDDPPPPDDDRDDDQDWDQDPVVRDTHHDDDDDDDDDDDDDDDDDDDD

Solvent-accessible surface area (backbone atoms only — not comparable to full-atom values): 25897 Å² total; per-residue (Å²): 83,67,66,46,12,71,77,34,20,59,39,44,40,60,67,93,86,74,85,88,86,83,82,90,82,88,70,92,54,83,85,82,75,91,52,90,46,40,34,29,48,63,28,27,49,56,43,51,40,51,47,44,27,49,10,65,74,70,75,43,59,49,63,56,49,49,59,73,36,34,52,84,54,76,45,63,48,96,89,62,50,77,46,73,29,72,67,54,51,49,52,48,53,54,46,42,59,78,67,39,43,82,57,54,49,52,55,32,58,55,47,44,73,76,31,90,92,53,61,53,45,75,52,79,72,77,75,51,81,82,70,44,27,22,60,69,56,50,57,61,42,43,21,61,66,64,71,44,64,56,91,80,55,73,70,87,70,81,47,63,89,83,52,64,94,72,78,81,71,58,62,16,28,26,28,37,59,53,32,50,50,46,40,51,54,32,49,57,49,48,67,68,40,46,72,52,40,72,73,44,80,84,60,54,70,64,75,65,41,89,75,83,90,74,88,65,67,68,82,83,83,86,88,94,86,71,75,53,73,66,59,87,49,60,46,99,89,52,50,76,65,48,84,44,74,93,64,29,34,73,65,52,91,87,61,55,68,91,82,74,85,85,85,80,77,82,89,64,89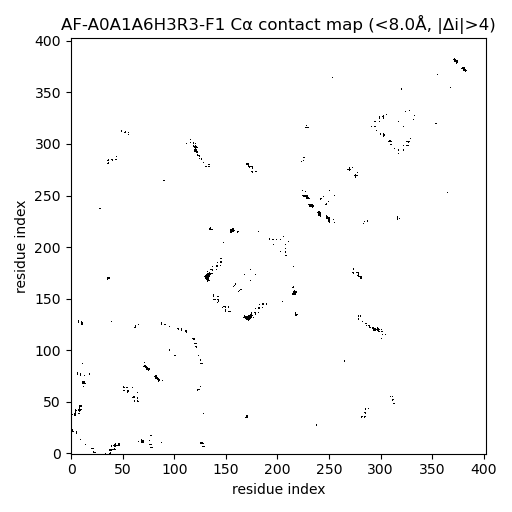,32,88,89,37,55,95,33,51,78,51,57,81,35,57,67,60,52,59,38,51,28,59,55,45,11,50,51,40,15,40,46,52,48,24,55,77,68,72,44,81,84,76,59,72,81,71,85,72,80,38,75,67,56,55,52,66,61,46,72,51,90,77,68,78,55,77,84,63,71,77,73,70,61,83,61,86,72,97,66,90,75,85,83,88,71,92,68,89,79,85,83,73,87,82,65,88,84,74,82,78,83,84,59,51,74,39,81,88,80,70,42,79,45,68,90,68,88,80,85,84,85,81,90,85,90,84,78,90,85,85,85,84,80,135

pLDDT: mean 72.11, std 21.91, range [25.22, 97.75]